Protein AF-0000000083104864 (afdb_homodimer)

Organism: NCBI:txid1720316

Structure (mmCIF, N/CA/C/O backbone):
data_AF-0000000083104864-model_v1
#
loop_
_entity.id
_entity.type
_entity.pdbx_description
1 polymer 'AEC family transporter'
#
loop_
_atom_site.group_PDB
_atom_site.id
_atom_site.type_symbol
_atom_site.label_atom_id
_atom_site.label_alt_id
_atom_site.label_comp_id
_atom_site.label_asym_id
_atom_site.label_entity_id
_atom_site.label_seq_id
_atom_site.pdbx_PDB_ins_code
_atom_site.Cartn_x
_atom_site.Cartn_y
_atom_site.Cartn_z
_atom_site.occupancy
_atom_site.B_iso_or_equiv
_atom_site.auth_seq_id
_atom_site.auth_comp_id
_atom_site.auth_asym_id
_atom_site.auth_atom_id
_atom_site.pdbx_PDB_model_num
ATOM 1 N N . MET A 1 1 ? 13.961 29.875 -8.461 1 62.28 1 MET A N 1
ATOM 2 C CA . MET A 1 1 ? 12.945 29.359 -9.383 1 62.28 1 MET A CA 1
ATOM 3 C C . MET A 1 1 ? 13.172 27.875 -9.68 1 62.28 1 MET A C 1
ATOM 5 O O . MET A 1 1 ? 12.227 27.078 -9.672 1 62.28 1 MET A O 1
ATOM 9 N N . ASP A 1 2 ? 14.445 27.5 -9.539 1 82.19 2 ASP A N 1
ATOM 10 C CA . ASP A 1 2 ? 14.812 26.125 -9.898 1 82.19 2 ASP A CA 1
ATOM 11 C C . ASP A 1 2 ? 14.422 25.141 -8.797 1 82.19 2 ASP A C 1
ATOM 13 O O . ASP A 1 2 ? 13.875 24.078 -9.07 1 82.19 2 ASP A O 1
ATOM 17 N N . ILE A 1 3 ? 14.469 25.781 -7.57 1 84.19 3 ILE A N 1
ATOM 18 C CA . ILE A 1 3 ? 14.172 24.891 -6.449 1 84.19 3 ILE A CA 1
ATOM 19 C C . ILE A 1 3 ? 12.664 24.672 -6.352 1 84.19 3 ILE A C 1
ATOM 21 O O . ILE A 1 3 ? 12.203 23.562 -6.117 1 84.19 3 ILE A O 1
ATOM 25 N N . PHE A 1 4 ? 11.969 25.734 -6.641 1 89.69 4 PHE A N 1
ATOM 26 C CA . PHE A 1 4 ? 10.516 25.688 -6.59 1 89.69 4 PHE A CA 1
ATOM 27 C C . PHE A 1 4 ? 9.961 24.672 -7.582 1 89.69 4 PHE A C 1
ATOM 29 O O . PHE A 1 4 ? 9.18 23.797 -7.219 1 89.69 4 PHE A O 1
ATOM 36 N N . PHE A 1 5 ? 10.391 24.75 -8.773 1 90.19 5 PHE A N 1
ATOM 37 C CA . PHE A 1 5 ? 9.883 23.875 -9.82 1 90.19 5 PHE A CA 1
ATOM 38 C C . PHE A 1 5 ? 10.328 22.438 -9.578 1 90.19 5 PHE A C 1
ATOM 40 O O . PHE A 1 5 ? 9.594 21.5 -9.883 1 90.19 5 PHE A O 1
ATOM 47 N N . HIS A 1 6 ? 11.492 22.359 -9.055 1 88.5 6 HIS A N 1
ATOM 48 C CA . HIS A 1 6 ? 11.977 21.031 -8.711 1 88.5 6 HIS A CA 1
ATOM 49 C C . HIS A 1 6 ? 11.086 20.359 -7.672 1 88.5 6 HIS A C 1
ATOM 51 O O . HIS A 1 6 ? 10.711 19.188 -7.816 1 88.5 6 HIS A O 1
ATOM 57 N N . ILE A 1 7 ? 10.656 21.141 -6.723 1 89.62 7 ILE A N 1
ATOM 58 C CA . ILE A 1 7 ? 9.812 20.609 -5.652 1 89.62 7 ILE A CA 1
ATOM 59 C C . ILE A 1 7 ? 8.414 20.312 -6.195 1 89.62 7 ILE A C 1
ATOM 61 O O . ILE A 1 7 ? 7.844 19.266 -5.918 1 89.62 7 ILE A O 1
ATOM 65 N N . LEU A 1 8 ? 7.961 21.234 -6.934 1 91.44 8 LEU A N 1
ATOM 66 C CA . LEU A 1 8 ? 6.633 21.062 -7.512 1 91.44 8 LEU A CA 1
ATOM 67 C C . LEU A 1 8 ? 6.562 19.797 -8.352 1 91.44 8 LEU A C 1
ATOM 69 O O . LEU A 1 8 ? 5.656 18.984 -8.18 1 91.44 8 LEU A O 1
ATOM 73 N N . ILE A 1 9 ? 7.551 19.562 -9.156 1 90 9 ILE A N 1
ATOM 74 C CA . ILE A 1 9 ? 7.539 18.5 -10.164 1 90 9 ILE A CA 1
ATOM 75 C C . ILE A 1 9 ? 7.887 17.172 -9.508 1 90 9 ILE A C 1
ATOM 77 O O . ILE A 1 9 ? 7.262 16.141 -9.797 1 90 9 ILE A O 1
ATOM 81 N N . ASN A 1 10 ? 8.75 17.172 -8.547 1 88.31 10 ASN A N 1
ATOM 82 C CA . ASN A 1 10 ? 9.289 15.906 -8.055 1 88.31 10 ASN A CA 1
ATOM 83 C C . ASN A 1 10 ? 8.648 15.5 -6.727 1 88.31 10 ASN A C 1
ATOM 85 O O . ASN A 1 10 ? 8.781 14.352 -6.289 1 88.31 10 ASN A O 1
ATOM 89 N N . ASN A 1 11 ? 7.953 16.453 -6.121 1 90.38 11 ASN A N 1
ATOM 90 C CA . ASN A 1 11 ? 7.383 16.141 -4.816 1 90.38 11 ASN A CA 1
ATOM 91 C C . ASN A 1 11 ? 5.867 16.312 -4.805 1 90.38 11 ASN A C 1
ATOM 93 O O . ASN A 1 11 ? 5.129 15.391 -4.477 1 90.38 11 ASN A O 1
ATOM 97 N N . ILE A 1 12 ? 5.465 17.391 -5.301 1 93.69 12 ILE A N 1
ATOM 98 C CA . ILE A 1 12 ? 4.062 17.75 -5.141 1 93.69 12 ILE A CA 1
ATOM 99 C C . ILE A 1 12 ? 3.223 17.031 -6.203 1 93.69 12 ILE A C 1
ATOM 101 O O . ILE A 1 12 ? 2.209 16.406 -5.887 1 93.69 12 ILE A O 1
ATOM 105 N N . ILE A 1 13 ? 3.617 17.031 -7.402 1 94.12 13 ILE A N 1
ATOM 106 C CA . ILE A 1 13 ? 2.85 16.469 -8.5 1 94.12 13 ILE A CA 1
ATOM 107 C C . ILE A 1 13 ? 2.643 14.969 -8.266 1 94.12 13 ILE A C 1
ATOM 109 O O . ILE A 1 13 ? 1.532 14.453 -8.422 1 94.12 13 ILE A O 1
ATOM 113 N N . PRO A 1 14 ? 3.65 14.25 -7.832 1 93.75 14 PRO A N 1
ATOM 114 C CA . PRO A 1 14 ? 3.439 12.828 -7.551 1 93.75 14 PRO A CA 1
ATOM 115 C C . PRO A 1 14 ? 2.348 12.594 -6.512 1 93.75 14 PRO A C 1
ATOM 117 O O . PRO A 1 14 ? 1.553 11.656 -6.648 1 93.75 14 PRO A O 1
ATOM 120 N N . ILE A 1 15 ? 2.336 13.375 -5.523 1 94.5 15 ILE A N 1
ATOM 121 C CA . ILE A 1 15 ? 1.344 13.266 -4.461 1 94.5 15 ILE A CA 1
ATOM 122 C C . ILE A 1 15 ? -0.055 13.484 -5.035 1 94.5 15 ILE A C 1
ATOM 124 O O . ILE A 1 15 ? -0.948 12.656 -4.84 1 94.5 15 ILE A O 1
ATOM 128 N N . PHE A 1 16 ? -0.156 14.492 -5.781 1 96.25 16 PHE A N 1
ATOM 129 C CA . PHE A 1 16 ? -1.477 14.859 -6.277 1 96.25 16 PHE A CA 1
ATOM 130 C C . PHE A 1 16 ? -1.902 13.945 -7.418 1 96.25 16 PHE A C 1
ATOM 132 O O . PHE A 1 16 ? -3.092 13.82 -7.715 1 96.25 16 PHE A O 1
ATOM 139 N N . PHE A 1 17 ? -0.932 13.305 -8.055 1 96.88 17 PHE A N 1
ATOM 140 C CA . PHE A 1 17 ? -1.247 12.281 -9.047 1 96.88 17 PHE A CA 1
ATOM 141 C C . PHE A 1 17 ? -2.033 11.141 -8.406 1 96.88 17 PHE A C 1
ATOM 143 O O . PHE A 1 17 ? -3.096 10.758 -8.906 1 96.88 17 PHE A O 1
ATOM 150 N N . LEU A 1 18 ? -1.577 10.672 -7.273 1 97.25 18 LEU A N 1
ATOM 151 C CA . LEU A 1 18 ? -2.242 9.562 -6.598 1 97.25 18 LEU A CA 1
ATOM 152 C C . LEU A 1 18 ? -3.57 10.008 -5.996 1 97.25 18 LEU A C 1
ATOM 154 O O . LEU A 1 18 ? -4.551 9.258 -6.016 1 97.25 18 LEU A O 1
ATOM 158 N N . ILE A 1 19 ? -3.594 11.234 -5.449 1 97 19 ILE A N 1
ATOM 159 C CA . ILE A 1 19 ? -4.84 11.773 -4.914 1 97 19 ILE A CA 1
ATOM 160 C C . ILE A 1 19 ? -5.891 11.836 -6.02 1 97 19 ILE A C 1
ATOM 162 O O . ILE A 1 19 ? -7.039 11.438 -5.816 1 97 19 ILE A O 1
ATOM 166 N N . THR A 1 20 ? -5.469 12.297 -7.191 1 97.44 20 THR A N 1
ATOM 167 C CA . THR A 1 20 ? -6.383 12.43 -8.32 1 97.44 20 THR A CA 1
ATOM 168 C C . THR A 1 20 ? -6.895 11.062 -8.766 1 97.44 20 THR A C 1
ATOM 170 O O . THR A 1 20 ? -8.07 10.906 -9.094 1 97.44 20 THR A O 1
ATOM 173 N N . ILE A 1 21 ? -6.047 10.062 -8.766 1 97.94 21 ILE A N 1
ATOM 174 C CA . ILE A 1 21 ? -6.457 8.711 -9.125 1 97.94 21 ILE A CA 1
ATOM 175 C C . ILE A 1 21 ? -7.527 8.219 -8.148 1 97.94 21 ILE A C 1
ATOM 177 O O . ILE A 1 21 ? -8.547 7.672 -8.562 1 97.94 21 ILE A O 1
ATOM 181 N N . GLY A 1 22 ? -7.25 8.391 -6.84 1 97.81 22 GLY A N 1
ATOM 182 C CA . GLY A 1 22 ? -8.258 8.031 -5.859 1 97.81 22 GLY A CA 1
ATOM 183 C C . GLY A 1 22 ? -9.578 8.75 -6.07 1 97.81 22 GLY A C 1
ATOM 184 O O . GLY A 1 22 ? -10.648 8.141 -5.984 1 97.81 22 GLY A O 1
ATOM 185 N N . TYR A 1 23 ? -9.461 10.031 -6.379 1 96.56 23 TYR A N 1
ATOM 186 C CA . TYR A 1 23 ? -10.633 10.867 -6.625 1 96.56 23 TYR A CA 1
ATOM 187 C C . TYR A 1 23 ? -11.453 10.32 -7.789 1 96.56 23 TYR A C 1
ATOM 189 O O . TYR A 1 23 ? -12.664 10.133 -7.672 1 96.56 23 TYR A O 1
ATOM 197 N N . ILE A 1 24 ? -10.812 10.016 -8.883 1 97.62 24 ILE A N 1
ATOM 198 C CA . ILE A 1 24 ? -11.461 9.539 -10.102 1 97.62 24 ILE A CA 1
ATOM 199 C C . ILE A 1 24 ? -12.07 8.156 -9.859 1 97.62 24 ILE A C 1
ATOM 201 O O . ILE A 1 24 ? -13.195 7.883 -10.266 1 97.62 24 ILE A O 1
ATOM 205 N N . LEU A 1 25 ? -11.391 7.32 -9.18 1 97.56 25 LEU A N 1
ATOM 206 C CA . LEU A 1 25 ? -11.859 5.961 -8.922 1 97.56 25 LEU A CA 1
ATOM 207 C C . LEU A 1 25 ? -13.164 5.98 -8.125 1 97.56 25 LEU A C 1
ATOM 209 O O . LEU A 1 25 ? -14.07 5.195 -8.398 1 97.56 25 LEU A O 1
ATOM 213 N N . ASN A 1 26 ? -13.156 6.84 -7.176 1 97.31 26 ASN A N 1
ATOM 214 C CA . ASN A 1 26 ? -14.383 6.879 -6.383 1 97.31 26 ASN A CA 1
ATOM 215 C C . ASN A 1 26 ? -15.555 7.426 -7.188 1 97.31 26 ASN A C 1
ATOM 217 O O . ASN A 1 26 ? -16.703 7.027 -6.977 1 97.31 26 ASN A O 1
ATOM 221 N N . LYS A 1 27 ? -15.273 8.391 -8.031 1 96.31 27 LYS A N 1
ATOM 222 C CA . LYS A 1 27 ? -16.328 8.922 -8.891 1 96.31 27 LYS A CA 1
ATOM 223 C C . LYS A 1 27 ? -16.906 7.832 -9.797 1 96.31 27 LYS A C 1
ATOM 225 O O . LYS A 1 27 ? -18.094 7.867 -10.141 1 96.31 27 LYS A O 1
ATOM 230 N N . ILE A 1 28 ? -16.141 6.832 -10.094 1 96.31 28 ILE A N 1
ATOM 231 C CA . ILE A 1 28 ? -16.547 5.766 -11 1 96.31 28 ILE A CA 1
ATOM 232 C C . ILE A 1 28 ? -17.188 4.629 -10.203 1 96.31 28 ILE A C 1
ATOM 234 O O . ILE A 1 28 ? -18.219 4.086 -10.602 1 96.31 28 ILE A O 1
ATOM 238 N N . PHE A 1 29 ? -16.672 4.203 -9.008 1 96.19 29 PHE A N 1
ATOM 239 C CA . PHE A 1 29 ? -17.062 2.947 -8.383 1 96.19 29 PHE A CA 1
ATOM 240 C C . PHE A 1 29 ? -17.703 3.203 -7.02 1 96.19 29 PHE A C 1
ATOM 242 O O . PHE A 1 29 ? -18.266 2.291 -6.41 1 96.19 29 PHE A O 1
ATOM 249 N N . ASP A 1 30 ? -17.812 4.297 -6.484 1 96.5 30 ASP A N 1
ATOM 250 C CA . ASP A 1 30 ? -18.297 4.629 -5.148 1 96.5 30 ASP A CA 1
ATOM 251 C C . ASP A 1 30 ? -17.703 3.699 -4.098 1 96.5 30 ASP A C 1
ATOM 253 O O . ASP A 1 30 ? -18.391 2.852 -3.541 1 96.5 30 ASP A O 1
ATOM 257 N N . LEU A 1 31 ? -16.594 3.863 -3.625 1 97.44 31 LEU A N 1
ATOM 258 C CA . LEU A 1 31 ? -15.797 2.982 -2.779 1 97.44 31 LEU A CA 1
ATOM 259 C C . LEU A 1 31 ? -16.156 3.168 -1.31 1 97.44 31 LEU A C 1
ATOM 261 O O . LEU A 1 31 ? -16.625 4.238 -0.908 1 97.44 31 LEU A O 1
ATOM 265 N N . ASP A 1 32 ? -15.922 2.135 -0.518 1 97.25 32 ASP A N 1
ATOM 266 C CA . ASP A 1 32 ? -16.359 2.084 0.875 1 97.25 32 ASP A CA 1
ATOM 267 C C . ASP A 1 32 ? -15.297 2.684 1.803 1 97.25 32 ASP A C 1
ATOM 269 O O . ASP A 1 32 ? -14.289 2.047 2.094 1 97.25 32 ASP A O 1
ATOM 273 N N . MET A 1 33 ? -15.664 3.812 2.375 1 93.62 33 MET A N 1
ATOM 274 C CA . MET A 1 33 ? -14.734 4.543 3.23 1 93.62 33 MET A CA 1
ATOM 275 C C . MET A 1 33 ? -14.477 3.787 4.531 1 93.62 33 MET A C 1
ATOM 277 O O . MET A 1 33 ? -13.391 3.859 5.094 1 93.62 33 MET A O 1
ATOM 281 N N . TYR A 1 34 ? -15.445 3.115 5.004 1 94.81 34 TYR A N 1
ATOM 282 C CA . TYR A 1 34 ? -15.297 2.344 6.234 1 94.81 34 TYR A CA 1
ATOM 283 C C . TYR A 1 34 ? -14.164 1.332 6.105 1 94.81 34 TYR A C 1
ATOM 285 O O . TYR A 1 34 ? -13.273 1.271 6.961 1 94.81 34 TYR A O 1
ATOM 293 N N . THR A 1 35 ? -14.141 0.649 5.039 1 97.62 35 THR A N 1
ATOM 294 C CA . THR A 1 35 ? -13.125 -0.355 4.754 1 97.62 35 THR A CA 1
ATOM 2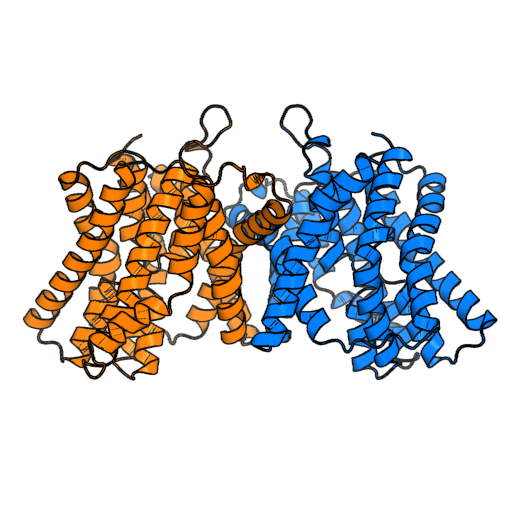95 C C . THR A 1 35 ? -11.742 0.284 4.668 1 97.62 35 THR A C 1
ATOM 297 O O . THR A 1 35 ? -10.789 -0.193 5.293 1 97.62 35 THR A O 1
ATOM 300 N N . LEU A 1 36 ? -11.688 1.33 3.977 1 97.25 36 LEU A N 1
ATOM 301 C CA . LEU A 1 36 ? -10.414 2.004 3.746 1 97.25 36 LEU A CA 1
ATOM 302 C C . LEU A 1 36 ? -9.883 2.621 5.035 1 97.25 36 LEU A C 1
ATOM 304 O O . LEU A 1 36 ? -8.68 2.555 5.312 1 97.25 36 LEU A O 1
ATOM 308 N N . SER A 1 37 ? -10.727 3.154 5.836 1 92.44 37 SER A N 1
ATOM 309 C CA . SER A 1 37 ? -10.336 3.758 7.105 1 92.44 37 SER A CA 1
ATOM 310 C C . SER A 1 37 ? -9.82 2.705 8.078 1 92.44 37 SER A C 1
ATOM 312 O O . SER A 1 37 ? -8.828 2.934 8.781 1 92.44 37 SER A O 1
ATOM 314 N N . LYS A 1 38 ? -10.461 1.56 8.094 1 94.5 38 LYS A N 1
ATOM 315 C CA . LYS A 1 38 ? -10.047 0.498 9.008 1 94.5 38 LYS A CA 1
ATOM 316 C C . LYS A 1 38 ? -8.664 -0.029 8.641 1 94.5 38 LYS A C 1
ATOM 318 O O . LYS A 1 38 ? -7.824 -0.256 9.516 1 94.5 38 LYS A O 1
ATOM 323 N N . LEU A 1 39 ? -8.43 -0.189 7.379 1 96.94 39 LEU A N 1
ATOM 324 C CA . LEU A 1 39 ? -7.105 -0.632 6.953 1 96.94 39 LEU A CA 1
ATOM 325 C C . LEU A 1 39 ? -6.043 0.395 7.324 1 96.94 39 LEU A C 1
ATOM 327 O O . LEU A 1 39 ? -4.965 0.032 7.801 1 96.94 39 LEU A O 1
ATOM 331 N N . ASN A 1 40 ? -6.359 1.617 7.098 1 94.31 40 ASN A N 1
ATOM 332 C CA . ASN A 1 40 ? -5.418 2.689 7.41 1 94.31 40 ASN A CA 1
ATOM 333 C C . ASN A 1 40 ? -5.125 2.762 8.906 1 94.31 40 ASN A C 1
ATOM 335 O O . ASN A 1 40 ? -3.965 2.816 9.312 1 94.31 40 ASN A O 1
ATOM 339 N N . PHE A 1 41 ? -6.148 2.668 9.695 1 90.75 41 PHE A N 1
ATOM 340 C CA . PHE A 1 41 ? -6.062 2.912 11.133 1 90.75 41 PHE A CA 1
ATOM 341 C C . PHE A 1 41 ? -5.43 1.723 11.844 1 90.75 41 PHE A C 1
ATOM 343 O O . PHE A 1 41 ? -4.738 1.893 12.852 1 90.75 41 PHE A O 1
ATOM 350 N N . TYR A 1 42 ? -5.609 0.564 11.258 1 93.69 42 TYR A N 1
ATOM 351 C CA . TYR A 1 42 ? -5.215 -0.605 12.031 1 93.69 42 TYR A CA 1
ATOM 352 C C . TYR A 1 42 ? -3.988 -1.275 11.43 1 93.69 42 TYR A C 1
ATOM 354 O O . TYR A 1 42 ? -3.357 -2.123 12.062 1 93.69 42 TYR A O 1
ATOM 362 N N . VAL A 1 43 ? -3.65 -0.863 10.25 1 96.44 43 VAL A N 1
ATOM 363 C CA . VAL A 1 43 ? -2.518 -1.559 9.641 1 96.44 43 VAL A CA 1
ATOM 364 C C . VAL A 1 43 ? -1.46 -0.546 9.211 1 96.44 43 VAL A C 1
ATOM 366 O O . VAL A 1 43 ? -0.38 -0.475 9.805 1 96.44 43 VAL A O 1
ATOM 369 N N . PHE A 1 44 ? -1.803 0.325 8.289 1 96.69 44 PHE A N 1
ATOM 370 C CA . PHE A 1 44 ? -0.798 1.133 7.605 1 96.69 44 PHE A CA 1
ATOM 371 C C . PHE A 1 44 ? -0.215 2.18 8.547 1 96.69 44 PHE A C 1
ATOM 373 O O . PHE A 1 44 ? 1.005 2.305 8.664 1 96.69 44 PHE A O 1
ATOM 380 N N . VAL A 1 45 ? -1.053 2.859 9.305 1 94 45 VAL A N 1
ATOM 381 C CA . VAL A 1 45 ? -0.582 3.904 10.211 1 94 45 VAL A CA 1
ATOM 382 C C . VAL A 1 45 ? 0.227 3.279 11.344 1 94 45 VAL A C 1
ATOM 384 O O . VAL A 1 45 ? 1.365 3.68 11.602 1 94 45 VAL A O 1
ATOM 387 N N . PRO A 1 46 ? -0.309 2.232 11.945 1 94.69 46 PRO A N 1
ATOM 388 C CA . PRO A 1 46 ? 0.455 1.607 13.031 1 94.69 46 PRO A CA 1
ATOM 389 C C . PRO A 1 46 ? 1.812 1.084 12.562 1 94.69 46 PRO A C 1
ATOM 391 O O . PRO A 1 46 ? 2.818 1.271 13.258 1 94.69 46 PRO A O 1
ATOM 394 N N . ALA A 1 47 ? 1.831 0.438 11.43 1 96.69 47 ALA A N 1
ATOM 395 C CA . ALA A 1 47 ? 3.094 -0.085 10.914 1 96.69 47 ALA A CA 1
ATOM 396 C C . ALA A 1 47 ? 4.078 1.046 10.625 1 96.69 47 ALA A C 1
ATOM 398 O O . ALA A 1 47 ? 5.262 0.949 10.961 1 96.69 47 ALA A O 1
ATOM 399 N N . PHE A 1 48 ? 3.6 2.084 10.055 1 96.12 48 PHE A N 1
ATOM 400 C CA . PHE A 1 48 ? 4.434 3.23 9.719 1 96.12 48 PHE A CA 1
ATOM 401 C C . PHE A 1 48 ? 5.039 3.85 10.969 1 96.12 48 PHE A C 1
ATOM 403 O O . PHE A 1 48 ? 6.242 4.121 11.016 1 96.12 48 PHE A O 1
ATOM 410 N N . LEU A 1 49 ? 4.215 4.055 11.945 1 95.69 49 LEU A N 1
ATOM 411 C CA . LEU A 1 49 ? 4.652 4.676 13.188 1 95.69 49 LEU A CA 1
ATOM 412 C C . LEU A 1 49 ? 5.645 3.781 13.922 1 95.69 49 LEU A C 1
ATOM 414 O O . LEU A 1 49 ? 6.699 4.246 14.367 1 95.69 49 LEU A O 1
ATOM 418 N N . LEU A 1 50 ? 5.312 2.506 14.016 1 96.38 50 LEU A N 1
ATOM 419 C CA . LEU A 1 50 ? 6.137 1.562 14.766 1 96.38 50 LEU A CA 1
ATOM 420 C C . LEU A 1 50 ? 7.527 1.446 14.148 1 96.38 50 LEU A C 1
ATOM 422 O O . LEU A 1 50 ? 8.531 1.589 14.852 1 96.38 50 LEU A O 1
ATOM 426 N N . VAL A 1 51 ? 7.586 1.247 12.875 1 96.12 51 VAL A N 1
ATOM 427 C CA . VAL A 1 51 ? 8.859 1.021 12.203 1 96.12 51 VAL A CA 1
ATOM 428 C C . VAL A 1 51 ? 9.711 2.287 12.266 1 96.12 51 VAL A C 1
ATOM 430 O O . VAL A 1 51 ? 10.906 2.225 12.562 1 96.12 51 VAL A O 1
ATOM 433 N N . ASN A 1 52 ? 9.133 3.438 12.039 1 94.44 52 ASN A N 1
ATOM 434 C CA . ASN A 1 52 ? 9.906 4.676 11.992 1 94.44 52 ASN A CA 1
ATOM 435 C C . ASN A 1 52 ? 10.406 5.074 13.375 1 94.44 52 ASN A C 1
ATOM 437 O O . ASN A 1 52 ? 11.57 5.461 13.531 1 94.44 52 ASN A O 1
ATOM 441 N N . ILE A 1 53 ? 9.562 4.977 14.352 1 93.88 53 ILE A N 1
ATOM 442 C CA . ILE A 1 53 ? 9.977 5.352 15.703 1 93.88 53 ILE A CA 1
ATOM 443 C C . ILE A 1 53 ? 11.047 4.387 16.203 1 93.88 53 ILE A C 1
ATOM 445 O O . ILE A 1 53 ? 12.047 4.812 16.781 1 93.88 53 ILE A O 1
ATOM 449 N N . TYR A 1 54 ? 10.836 3.145 15.93 1 94.94 54 TYR A N 1
ATOM 450 C CA . TYR A 1 54 ? 11.781 2.143 16.406 1 94.94 54 TYR A CA 1
ATOM 451 C C . TYR A 1 54 ? 13.156 2.352 15.789 1 94.94 54 TYR A C 1
ATOM 453 O O . TYR A 1 54 ? 14.18 2.15 16.453 1 94.94 54 TYR A O 1
ATOM 461 N N . THR A 1 55 ? 13.195 2.766 14.57 1 93.25 55 THR A N 1
ATOM 462 C CA . THR A 1 55 ? 14.469 2.807 13.852 1 93.25 55 THR A CA 1
ATOM 463 C C . THR A 1 55 ? 15.141 4.168 14.023 1 93.25 55 THR A C 1
ATOM 465 O O . THR A 1 55 ? 16.266 4.367 13.562 1 93.25 55 THR A O 1
ATOM 468 N N . THR A 1 56 ? 14.492 5.102 14.617 1 92.44 56 THR A N 1
ATOM 469 C CA . THR A 1 56 ? 15.062 6.426 14.836 1 92.44 56 THR A CA 1
ATOM 470 C C . THR A 1 56 ? 15.75 6.508 16.203 1 92.44 56 THR A C 1
ATOM 472 O O . THR A 1 56 ? 15.219 6.004 17.188 1 92.44 56 THR A O 1
ATOM 47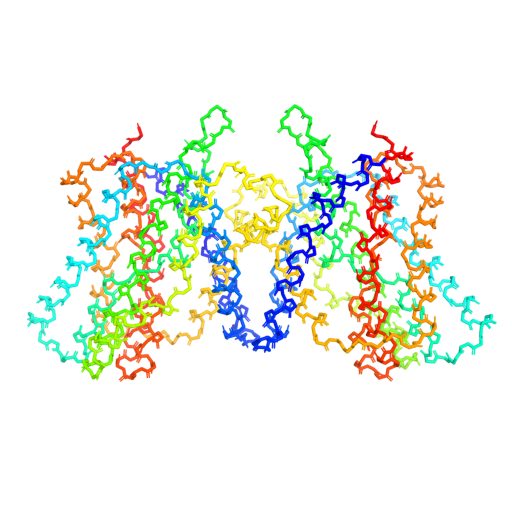5 N N . ASP A 1 57 ? 16.969 7.09 16.172 1 91.56 57 ASP A N 1
ATOM 476 C CA . ASP A 1 57 ? 17.641 7.367 17.438 1 91.56 57 ASP A CA 1
ATOM 477 C C . ASP A 1 57 ? 17.031 8.594 18.125 1 91.56 57 ASP A C 1
ATOM 479 O O . ASP A 1 57 ? 17.312 9.727 17.75 1 91.56 57 ASP A O 1
ATOM 483 N N . LEU A 1 58 ? 16.266 8.32 19.172 1 91.19 58 LEU A N 1
ATOM 484 C CA . LEU A 1 58 ? 15.555 9.391 19.875 1 91.19 58 LEU A CA 1
ATOM 485 C C . LEU A 1 58 ? 16.469 10.086 20.875 1 91.19 58 LEU A C 1
ATOM 487 O O . LEU A 1 58 ? 17.188 9.43 21.625 1 91.19 58 LEU A O 1
ATOM 491 N N . ASP A 1 59 ? 16.562 11.414 20.688 1 92.38 59 ASP A N 1
ATOM 492 C CA . ASP A 1 59 ? 17.328 12.219 21.641 1 92.38 59 ASP A CA 1
ATOM 493 C C . ASP A 1 59 ? 16.516 13.398 22.141 1 92.38 59 ASP A C 1
ATOM 495 O O . ASP A 1 59 ? 15.305 13.469 21.906 1 92.38 59 ASP A O 1
ATOM 499 N N . SER A 1 60 ? 17.125 14.258 22.922 1 92.5 60 SER A N 1
ATOM 500 C CA . SER A 1 60 ? 16.422 15.328 23.625 1 92.5 60 SER A CA 1
ATOM 501 C C . SER A 1 60 ? 15.875 16.359 22.641 1 92.5 60 SER A C 1
ATOM 503 O O . SER A 1 60 ? 14.992 17.141 22.969 1 92.5 60 SER A O 1
ATOM 505 N N . ARG A 1 61 ? 16.453 16.391 21.578 1 92.62 61 ARG A N 1
ATOM 506 C CA . ARG A 1 61 ? 16 17.344 20.578 1 92.62 61 ARG A CA 1
ATOM 507 C C . ARG A 1 61 ? 14.539 17.109 20.203 1 92.62 61 ARG A C 1
ATOM 509 O O . ARG A 1 61 ? 13.836 18.047 19.828 1 92.62 61 ARG A O 1
ATOM 516 N N . PHE A 1 62 ? 14.031 15.883 20.359 1 94.88 62 PHE A N 1
ATOM 517 C CA . PHE A 1 62 ? 12.656 15.539 20 1 94.88 62 PHE A CA 1
ATOM 518 C C . PHE A 1 62 ? 11.68 16.094 21.016 1 94.88 62 PHE A C 1
ATOM 520 O O . PHE A 1 62 ? 10.492 16.25 20.719 1 94.88 62 PHE A O 1
ATOM 527 N N . LEU A 1 63 ? 12.156 16.453 22.156 1 95.25 63 LEU A N 1
ATOM 528 C CA . LEU A 1 63 ? 11.312 17.125 23.125 1 95.25 63 LEU A CA 1
ATOM 529 C C . LEU A 1 63 ? 10.945 18.531 22.656 1 95.25 63 LEU A C 1
ATOM 531 O O . LEU A 1 63 ? 9.836 19.016 22.922 1 95.25 63 LEU A O 1
ATOM 535 N N . LYS A 1 64 ? 11.867 19.141 22.031 1 96.88 64 LYS A N 1
ATOM 536 C CA . LYS A 1 64 ? 11.594 20.453 21.453 1 96.88 64 LYS A CA 1
ATOM 537 C C . LYS A 1 64 ? 10.547 20.359 20.344 1 96.88 64 LYS A C 1
ATOM 539 O O . LYS A 1 64 ? 9.711 21.25 20.188 1 96.88 64 LYS A O 1
ATOM 544 N N . VAL A 1 65 ? 10.648 19.297 19.609 1 97.62 65 VAL A N 1
ATOM 545 C CA . VAL A 1 65 ? 9.68 19.078 18.547 1 97.62 65 VAL A CA 1
ATOM 546 C C . VAL A 1 65 ? 8.281 18.906 19.141 1 97.62 65 VAL A C 1
ATOM 548 O O . VAL A 1 65 ? 7.309 19.438 18.609 1 97.62 65 VAL A O 1
ATOM 551 N N . PHE A 1 66 ? 8.258 18.188 20.203 1 96.81 66 PHE A N 1
ATOM 552 C CA . PHE A 1 66 ? 6.988 17.984 20.875 1 96.81 66 PHE A CA 1
ATOM 553 C C . PHE A 1 66 ? 6.43 19.297 21.406 1 96.81 66 PHE A C 1
ATOM 555 O O . PHE A 1 66 ? 5.246 19.578 21.234 1 96.81 66 PHE A O 1
ATOM 562 N N . LEU A 1 67 ? 7.246 20.047 22.031 1 97.81 67 LEU A N 1
ATOM 563 C CA . LEU A 1 67 ? 6.848 21.359 22.547 1 97.81 67 LEU A CA 1
ATOM 564 C C . LEU A 1 67 ? 6.387 22.25 21.406 1 97.81 67 LEU A C 1
ATOM 566 O O . LEU A 1 67 ? 5.395 22.969 21.531 1 97.81 67 LEU A O 1
ATOM 570 N N . PHE A 1 68 ? 7.105 22.234 20.344 1 98.5 68 PHE A N 1
ATOM 571 C CA . PHE A 1 68 ? 6.723 22.969 19.141 1 98.5 68 PHE A CA 1
ATOM 572 C C . PHE A 1 68 ? 5.309 22.609 18.719 1 98.5 68 PHE A C 1
ATOM 574 O O . PHE A 1 68 ? 4.5 23.484 18.406 1 98.5 68 PHE A O 1
ATOM 581 N N . GLY A 1 69 ? 5.035 21.312 18.672 1 98.38 69 GLY A N 1
ATOM 582 C CA . GLY A 1 69 ? 3.713 20.859 18.266 1 98.38 69 GLY A CA 1
ATOM 583 C C . GLY A 1 69 ? 2.604 21.406 19.141 1 98.38 69 GLY A C 1
ATOM 584 O O . GLY A 1 69 ? 1.574 21.859 18.641 1 98.38 69 GLY A O 1
ATOM 585 N N . ILE A 1 70 ? 2.824 21.406 20.406 1 98 70 ILE A N 1
ATOM 586 C CA . ILE A 1 70 ? 1.848 21.891 21.375 1 98 70 ILE A CA 1
ATOM 587 C C . ILE A 1 70 ? 1.646 23.391 21.188 1 98 70 ILE A C 1
ATOM 589 O O . ILE A 1 70 ? 0.51 23.875 21.156 1 98 70 ILE A O 1
ATOM 593 N N . LEU A 1 71 ? 2.711 24.062 21.047 1 98.62 71 LEU A N 1
ATOM 594 C CA . LEU A 1 71 ? 2.652 25.516 20.922 1 98.62 71 LEU A CA 1
ATOM 595 C C . LEU A 1 71 ? 1.991 25.906 19.594 1 98.62 71 LEU A C 1
ATOM 597 O O . LEU A 1 71 ? 1.271 26.906 19.547 1 98.62 71 LEU A O 1
ATOM 601 N N . LEU A 1 72 ? 2.275 25.172 18.562 1 98.5 72 LEU A N 1
ATOM 602 C CA . LEU A 1 72 ? 1.659 25.453 17.266 1 98.5 72 LEU A CA 1
ATOM 603 C C . LEU A 1 72 ? 0.142 25.328 17.344 1 98.5 72 LEU A C 1
ATOM 605 O O . LEU A 1 72 ? -0.584 26.188 16.828 1 98.5 72 LEU A O 1
ATOM 609 N N . VAL A 1 73 ? -0.346 24.266 17.984 1 98.25 73 VAL A N 1
ATOM 610 C CA . VAL A 1 73 ? -1.78 24.062 18.156 1 98.25 73 VAL A CA 1
ATOM 611 C C . VAL A 1 73 ? -2.363 25.203 19 1 98.25 73 VAL A C 1
ATOM 613 O O . VAL A 1 73 ? -3.389 25.781 18.641 1 98.25 73 VAL A O 1
ATOM 616 N N . ALA A 1 74 ? -1.683 25.516 20.047 1 98.19 74 ALA A N 1
ATOM 617 C CA . ALA A 1 74 ? -2.16 26.547 20.969 1 98.19 74 ALA A CA 1
ATOM 618 C C . ALA A 1 74 ? -2.252 27.906 20.281 1 98.19 74 ALA A C 1
ATOM 620 O O . ALA A 1 74 ? -3.26 28.609 20.391 1 98.19 74 ALA A O 1
ATOM 621 N N . LEU A 1 75 ? -1.212 28.25 19.578 1 98.5 75 LEU A N 1
ATOM 622 C CA . LEU A 1 75 ? -1.161 29.578 18.953 1 98.5 75 LEU A CA 1
ATOM 623 C C . LEU A 1 75 ? -2.184 29.688 17.828 1 98.5 75 LEU A C 1
ATOM 625 O O . LEU A 1 75 ? -2.828 30.719 17.656 1 98.5 75 LEU A O 1
ATOM 629 N N . ASN A 1 76 ? -2.354 28.672 16.984 1 98.44 76 ASN A N 1
ATOM 630 C CA . ASN A 1 76 ? -3.379 28.688 15.945 1 98.44 76 ASN A CA 1
ATOM 631 C C . ASN A 1 76 ? -4.781 28.734 16.547 1 98.44 76 ASN A C 1
ATOM 633 O O . ASN A 1 76 ? -5.676 29.375 15.992 1 98.44 76 ASN A O 1
ATOM 637 N N . TYR A 1 77 ? -4.961 27.953 17.625 1 98 77 TYR A N 1
ATOM 638 C CA . TYR A 1 77 ? -6.242 27.953 18.328 1 98 77 TYR A CA 1
ATOM 639 C C . TYR A 1 77 ? -6.59 29.359 18.828 1 98 77 TYR A C 1
ATOM 641 O O . TYR A 1 77 ? -7.707 29.844 18.625 1 98 77 TYR A O 1
ATOM 649 N N . ILE A 1 78 ? -5.648 30.016 19.484 1 98.25 78 ILE A N 1
ATOM 650 C CA . ILE A 1 78 ? -5.84 31.359 20.016 1 98.25 78 ILE A CA 1
ATOM 651 C C . ILE A 1 78 ? -6.078 32.344 18.875 1 98.25 78 ILE A C 1
ATOM 653 O O . ILE A 1 78 ? -6.957 33.219 18.969 1 98.25 78 ILE A O 1
ATOM 657 N N . LEU A 1 79 ? -5.309 32.188 17.828 1 98.31 79 LEU A N 1
ATOM 658 C CA . LEU A 1 79 ? -5.492 33.062 16.656 1 98.31 79 LEU A CA 1
ATOM 659 C C . LEU A 1 79 ? -6.898 32.906 16.094 1 98.31 79 LEU A C 1
ATOM 661 O O . LEU A 1 79 ? -7.523 33.875 15.695 1 98.31 79 LEU A O 1
ATOM 665 N N . GLY A 1 80 ? -7.379 31.688 16.016 1 98.12 80 GLY A N 1
ATOM 666 C CA . GLY A 1 80 ? -8.734 31.438 15.547 1 98.12 80 GLY A CA 1
ATOM 667 C C . GLY A 1 80 ? -9.789 32.094 16.406 1 98.12 80 GLY A C 1
ATOM 668 O O . GLY A 1 80 ? -10.75 32.688 15.883 1 98.12 80 GLY A O 1
ATOM 669 N N . ILE A 1 81 ? -9.594 32.031 17.703 1 97.75 81 ILE A N 1
ATOM 670 C CA . ILE A 1 81 ? -10.516 32.688 18.641 1 97.75 81 ILE A CA 1
ATOM 671 C C . ILE A 1 81 ? -10.516 34.188 18.391 1 97.75 81 ILE A C 1
ATOM 673 O O . ILE A 1 81 ? -11.578 34.812 18.266 1 97.75 81 ILE A O 1
ATOM 677 N N . LEU A 1 82 ? -9.359 34.75 18.297 1 98.38 82 LEU A N 1
ATOM 678 C CA . LEU A 1 82 ? -9.219 36.219 18.172 1 98.38 82 LEU A CA 1
ATOM 679 C C . LEU A 1 82 ? -9.852 36.688 16.875 1 98.38 82 LEU A C 1
ATOM 681 O O . LEU A 1 82 ? -10.594 37.688 16.875 1 98.38 82 LEU A O 1
ATOM 685 N N . ILE A 1 83 ? -9.602 36.031 15.773 1 98 83 ILE A N 1
ATOM 686 C CA . ILE A 1 83 ? -10.141 36.406 14.477 1 98 83 ILE A CA 1
ATOM 687 C C . ILE A 1 83 ? -11.656 36.281 14.484 1 98 83 ILE A C 1
ATOM 689 O O . ILE A 1 83 ? -12.375 37.125 13.977 1 98 83 ILE A O 1
ATOM 693 N N . SER A 1 84 ? -12.156 35.188 15.07 1 97.69 84 SER A N 1
ATOM 694 C CA . SER A 1 84 ? -13.602 34.938 15.117 1 97.69 84 SER A CA 1
ATOM 695 C C . SER A 1 84 ? -14.305 36 15.93 1 97.69 84 SER A C 1
ATOM 697 O O . SER A 1 84 ? -15.406 36.438 15.586 1 97.69 84 SER A O 1
ATOM 699 N N . LEU A 1 85 ? -13.672 36.406 17.016 1 97.31 85 LEU A N 1
ATOM 700 C CA . LEU A 1 85 ? -14.234 37.469 17.859 1 97.31 85 LEU A CA 1
ATOM 701 C C . LEU A 1 85 ? -14.234 38.781 17.125 1 97.31 85 LEU A C 1
ATOM 703 O O . LEU A 1 85 ? -15.219 39.531 17.172 1 97.31 85 LEU A O 1
ATOM 707 N N . LEU A 1 86 ? -13.188 39.094 16.484 1 97.75 86 LEU A N 1
ATOM 708 C CA . LEU A 1 86 ? -13.039 40.344 15.758 1 97.75 86 LEU A CA 1
ATOM 709 C C . LEU A 1 86 ? -14.047 40.438 14.609 1 97.75 86 LEU A C 1
ATOM 711 O O . LEU A 1 86 ? -14.555 41.531 14.305 1 97.75 86 LEU A O 1
ATOM 715 N N . LEU A 1 87 ? -14.312 39.312 13.953 1 97.19 87 LEU A N 1
ATOM 716 C CA . LEU A 1 87 ? -15.164 39.312 12.766 1 97.19 87 LEU A CA 1
ATOM 717 C C . LEU A 1 87 ? -16.609 38.969 13.133 1 97.19 87 LEU A C 1
ATOM 719 O O . LEU A 1 87 ? -17.484 39 12.273 1 97.19 87 LEU A O 1
ATOM 723 N N . GLY A 1 88 ? -16.875 38.625 14.359 1 97.38 88 GLY A N 1
ATOM 724 C CA . GLY A 1 88 ? -18.219 38.438 14.867 1 97.38 88 GLY A CA 1
ATOM 725 C C . GLY A 1 88 ? -18.859 37.156 14.391 1 97.38 88 GLY A C 1
ATOM 726 O O . GLY A 1 88 ? -20.047 37.125 14.062 1 97.38 88 GLY A O 1
ATOM 727 N N . TYR A 1 89 ? -18.094 36.094 14.367 1 96.44 89 TYR A N 1
ATOM 728 C CA . TYR A 1 89 ? -18.641 34.812 13.953 1 96.44 89 TYR A CA 1
ATOM 729 C C . TYR A 1 89 ? -19.594 34.25 15 1 96.44 89 TYR A C 1
ATOM 731 O O . TYR A 1 89 ? -19.422 34.5 16.203 1 96.44 89 TYR A O 1
ATOM 739 N N . SER A 1 90 ? -20.656 33.562 14.5 1 96.38 90 SER A N 1
ATOM 740 C CA . SER A 1 90 ? -21.469 32.781 15.43 1 96.38 90 SER A CA 1
ATOM 741 C C . SER A 1 90 ? -20.656 31.719 16.141 1 96.38 90 SER A C 1
ATOM 743 O O . SER A 1 90 ? -19.562 31.359 15.68 1 96.38 90 SER A O 1
ATOM 745 N N . ASN A 1 91 ? -21.125 31.203 17.281 1 95.44 91 ASN A N 1
ATOM 746 C CA . ASN A 1 91 ? -20.406 30.188 18.031 1 95.44 91 ASN A CA 1
ATOM 747 C C . ASN A 1 91 ? -20.125 28.953 17.172 1 95.44 91 ASN A C 1
ATOM 749 O O . ASN A 1 91 ? -19.047 28.375 17.25 1 95.44 91 ASN A O 1
ATOM 753 N N . SER A 1 92 ? -21.109 28.594 16.375 1 95.94 92 SER A N 1
ATOM 754 C CA . SER A 1 92 ? -20.953 27.438 15.5 1 95.94 92 SER A CA 1
ATOM 755 C C . SER A 1 92 ? -19.859 27.672 14.461 1 95.94 92 SER A C 1
ATOM 757 O O . SER A 1 92 ? -18.984 26.812 14.266 1 95.94 92 SER A O 1
ATOM 759 N N . LEU A 1 93 ? -19.906 28.812 13.883 1 95.94 93 LEU A N 1
ATOM 760 C CA . LEU A 1 93 ? -18.922 29.125 12.859 1 95.94 93 LEU A CA 1
ATOM 761 C C . LEU A 1 93 ? -17.547 29.344 13.477 1 95.94 93 LEU A C 1
ATOM 763 O O . LEU A 1 93 ? -16.531 28.969 12.891 1 95.94 93 LEU A O 1
ATOM 767 N N . LYS A 1 94 ? -17.516 29.984 14.641 1 97.25 94 LYS A N 1
ATOM 768 C CA . LYS A 1 94 ? -16.266 30.188 15.367 1 97.25 94 LYS A CA 1
ATOM 769 C C . LYS A 1 94 ? -15.57 28.859 15.625 1 97.25 94 LYS A C 1
ATOM 771 O O . LYS A 1 94 ? -14.383 28.703 15.336 1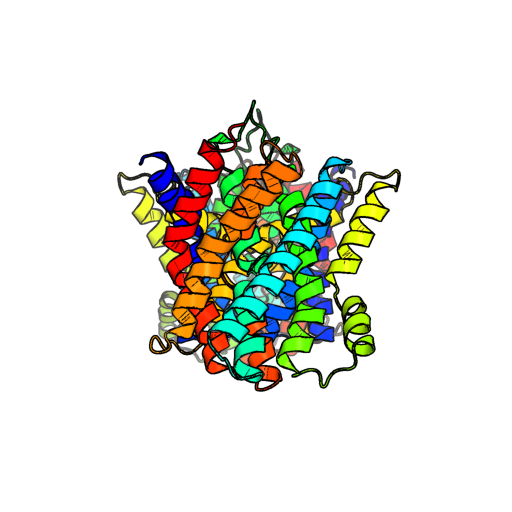 97.25 94 LYS A O 1
ATOM 776 N N . ASN A 1 95 ? -16.266 27.891 16.125 1 96.81 95 ASN A N 1
ATOM 777 C CA . ASN A 1 95 ? -15.711 26.594 16.453 1 96.81 95 ASN A CA 1
ATOM 778 C C . ASN A 1 95 ? -15.203 25.859 15.211 1 96.81 95 ASN A C 1
ATOM 780 O O . ASN A 1 95 ? -14.125 25.266 15.234 1 96.81 95 ASN A O 1
ATOM 784 N N . ALA A 1 96 ? -15.984 25.938 14.148 1 96.44 96 ALA A N 1
ATOM 785 C CA . ALA A 1 96 ? -15.578 25.312 12.891 1 96.44 96 ALA A CA 1
ATOM 786 C C . ALA A 1 96 ? -14.344 26 12.312 1 96.44 96 ALA A C 1
ATOM 788 O O . ALA A 1 96 ? -13.445 25.344 11.781 1 96.44 96 ALA A O 1
ATOM 789 N N . PHE A 1 97 ? -14.359 27.297 12.414 1 97.5 97 PHE A N 1
ATOM 790 C CA . PHE A 1 97 ? -13.242 28.094 11.914 1 97.5 97 PHE A CA 1
ATOM 791 C C . PHE A 1 97 ? -11.961 27.766 12.672 1 97.5 97 PHE A C 1
ATOM 793 O O . PHE A 1 97 ? -10.914 27.531 12.062 1 97.5 97 PHE A O 1
ATOM 800 N N . ILE A 1 98 ? -12.016 27.703 13.945 1 98.25 98 ILE A N 1
ATOM 801 C CA . ILE A 1 98 ? -10.867 27.375 14.789 1 98.25 98 ILE A CA 1
ATOM 802 C C . ILE A 1 98 ? -10.328 26 14.398 1 98.25 98 ILE A C 1
ATOM 804 O O . ILE A 1 98 ? -9.117 25.828 14.219 1 98.25 98 ILE A O 1
ATOM 808 N N . ASN A 1 99 ? -11.219 25.031 14.227 1 97.94 99 ASN A N 1
ATOM 809 C CA . ASN A 1 99 ? -10.805 23.688 13.836 1 97.94 99 ASN A CA 1
ATOM 810 C C . ASN A 1 99 ? -10.102 23.703 12.477 1 97.94 99 ASN A C 1
ATOM 812 O O . ASN A 1 99 ? -9.109 22.984 12.281 1 97.94 99 ASN A O 1
ATOM 816 N N . SER A 1 100 ? -10.586 24.516 11.578 1 97.81 100 SER A N 1
ATOM 817 C CA . SER A 1 100 ? -10.078 24.531 10.211 1 97.81 100 SER A CA 1
ATOM 818 C C . SER A 1 100 ? -8.656 25.078 10.148 1 97.81 100 SER A C 1
ATOM 820 O O . SER A 1 100 ? -7.863 24.672 9.305 1 97.81 100 SER A O 1
ATOM 822 N N . ILE A 1 101 ? -8.281 26 11.008 1 98.38 101 ILE A N 1
ATOM 823 C CA . ILE A 1 101 ? -6.965 26.625 10.906 1 98.38 101 ILE A CA 1
ATOM 824 C C . ILE A 1 101 ? -5.996 25.953 11.875 1 98.38 101 ILE A C 1
ATOM 826 O O . ILE A 1 101 ? -4.777 26.078 11.734 1 98.38 101 ILE A O 1
ATOM 830 N N . THR A 1 102 ? -6.516 25.219 12.875 1 98.38 102 THR A N 1
ATOM 831 C CA . THR A 1 102 ? -5.691 24.641 13.93 1 98.38 102 THR A CA 1
ATOM 832 C C . THR A 1 102 ? -5.23 23.234 13.547 1 98.38 102 THR A C 1
ATOM 834 O O . THR A 1 102 ? -4.086 22.859 13.805 1 98.38 102 THR A O 1
ATOM 837 N N . PHE A 1 103 ? -6.086 22.484 12.922 1 98.12 103 PHE A N 1
ATOM 838 C CA . PHE A 1 103 ? -5.797 21.078 12.695 1 98.12 103 PHE A CA 1
ATOM 839 C C . PHE A 1 103 ? -5.402 20.828 11.25 1 98.12 103 PHE A C 1
ATOM 841 O O . PHE A 1 103 ? -6.07 21.297 10.328 1 98.12 103 PHE A O 1
ATOM 848 N N . ILE A 1 104 ? -4.328 20.047 11.086 1 98.06 104 ILE A N 1
ATOM 849 C CA . ILE A 1 104 ? -3.707 19.906 9.773 1 98.06 104 ILE A CA 1
ATOM 850 C C . ILE A 1 104 ? -3.824 18.453 9.305 1 98.06 104 ILE A C 1
ATOM 852 O O . ILE A 1 104 ? -4.008 17.547 10.117 1 98.06 104 ILE A O 1
ATOM 856 N N . ASN A 1 105 ? -3.742 18.25 8.039 1 96.88 105 ASN A N 1
ATOM 857 C CA . ASN A 1 105 ? -3.729 16.906 7.449 1 96.88 105 ASN A CA 1
ATOM 858 C C . ASN A 1 105 ? -2.348 16.266 7.551 1 96.88 105 ASN A C 1
ATOM 860 O O . ASN A 1 105 ? -1.722 15.961 6.535 1 96.88 105 ASN A O 1
ATOM 864 N N . SER A 1 106 ? -1.948 15.969 8.711 1 96.56 106 SER A N 1
ATOM 865 C CA . SER A 1 106 ? -0.601 15.5 9.031 1 96.56 106 SER A CA 1
ATOM 866 C C . SER A 1 106 ? -0.408 14.047 8.633 1 96.56 106 SER A C 1
ATOM 868 O O . SER A 1 106 ? 0.722 13.594 8.438 1 96.56 106 SER A O 1
ATOM 870 N N . GLY A 1 107 ? -1.447 13.32 8.508 1 94 107 GLY A N 1
ATOM 871 C CA . GLY A 1 107 ? -1.356 11.906 8.195 1 94 107 GLY A CA 1
ATOM 872 C C . GLY A 1 107 ? -1.394 11.617 6.707 1 94 107 GLY A C 1
ATOM 873 O O . GLY A 1 107 ? -0.413 11.133 6.137 1 94 107 GLY A O 1
ATOM 874 N N . ASN A 1 108 ? -2.428 12.008 6.023 1 92.19 108 ASN A N 1
ATOM 875 C CA . ASN A 1 108 ? -2.672 11.617 4.641 1 92.19 108 ASN A CA 1
ATOM 876 C C . ASN A 1 108 ? -1.771 12.383 3.676 1 92.19 108 ASN A C 1
ATOM 878 O O . ASN A 1 108 ? -1.27 11.812 2.703 1 92.19 108 ASN A O 1
ATOM 882 N N . ILE A 1 109 ? -1.578 13.602 3.953 1 94.88 109 ILE A N 1
ATOM 883 C CA . ILE A 1 109 ? -0.729 14.398 3.072 1 94.88 109 ILE A CA 1
ATOM 884 C C . ILE A 1 109 ? 0.652 14.57 3.699 1 94.88 109 ILE A C 1
ATOM 886 O O . ILE A 1 109 ? 1.672 14.43 3.02 1 94.88 109 ILE A O 1
ATOM 890 N N . GLY A 1 110 ? 0.68 14.812 4.938 1 96.94 110 GLY A N 1
ATOM 891 C CA . GLY A 1 110 ? 1.925 15.141 5.613 1 96.94 110 GLY A CA 1
ATOM 892 C C . GLY A 1 110 ? 2.961 14.039 5.52 1 96.94 110 GLY A C 1
ATOM 893 O O . GLY A 1 110 ? 4.102 14.281 5.121 1 96.94 110 GLY A O 1
ATOM 894 N N . ILE A 1 111 ? 2.547 12.867 5.812 1 95.06 111 ILE A N 1
ATOM 895 C CA . ILE A 1 111 ? 3.471 11.734 5.836 1 95.06 111 ILE A CA 1
ATOM 896 C C . ILE A 1 111 ? 4.047 11.508 4.441 1 95.06 111 ILE A C 1
ATOM 898 O O . ILE A 1 111 ? 5.27 11.477 4.266 1 95.06 111 ILE A O 1
ATOM 902 N N . PRO A 1 112 ? 3.232 11.477 3.438 1 94.06 112 PRO A N 1
ATOM 903 C CA . PRO A 1 112 ? 3.785 11.305 2.092 1 94.06 112 PRO A CA 1
ATOM 904 C C . PRO A 1 112 ? 4.68 12.469 1.673 1 94.06 112 PRO A C 1
ATOM 906 O O . PRO A 1 112 ? 5.723 12.258 1.049 1 94.06 112 PRO A O 1
ATOM 909 N N . LEU A 1 113 ? 4.305 13.617 2.031 1 95.38 113 LEU A N 1
ATOM 910 C CA . LEU A 1 113 ? 5.055 14.797 1.61 1 95.38 113 LEU A CA 1
ATOM 911 C C . LEU A 1 113 ? 6.441 14.805 2.242 1 95.38 113 LEU A C 1
ATOM 913 O O . LEU A 1 113 ? 7.441 15.016 1.551 1 95.38 113 LEU A O 1
ATOM 917 N N . ILE A 1 114 ? 6.48 14.57 3.529 1 96.19 114 ILE A N 1
ATOM 918 C CA . ILE A 1 114 ? 7.754 14.555 4.234 1 96.19 114 ILE A CA 1
ATOM 919 C C . ILE A 1 114 ? 8.633 13.43 3.697 1 96.19 114 ILE A C 1
ATOM 921 O O . ILE A 1 114 ? 9.844 13.602 3.52 1 96.19 114 ILE A O 1
ATOM 925 N N . THR A 1 115 ? 8.016 12.305 3.408 1 92.25 115 THR A N 1
ATOM 926 C CA . THR A 1 115 ? 8.758 11.18 2.852 1 92.25 115 THR A CA 1
ATOM 927 C C . THR A 1 115 ? 9.352 11.539 1.492 1 92.25 115 THR A C 1
ATOM 929 O O . THR A 1 115 ? 10.531 11.297 1.243 1 92.25 115 THR A O 1
ATOM 932 N N . LEU A 1 116 ? 8.617 12.141 0.663 1 90 116 LEU A N 1
ATOM 933 C CA . LEU A 1 116 ? 9.039 12.461 -0.697 1 90 116 LEU A CA 1
ATOM 934 C C . LEU A 1 116 ? 10.125 13.523 -0.695 1 90 116 LEU A C 1
ATOM 936 O O . LEU A 1 116 ? 11.07 13.453 -1.485 1 90 116 LEU A O 1
ATOM 940 N N . ILE A 1 117 ? 9.961 14.445 0.185 1 91.19 117 ILE A N 1
ATOM 941 C CA . ILE A 1 117 ? 10.906 15.562 0.239 1 91.19 117 ILE A CA 1
ATOM 942 C C . ILE A 1 117 ? 12.273 15.055 0.693 1 91.19 117 ILE A C 1
ATOM 944 O O . ILE A 1 117 ? 13.297 15.352 0.063 1 91.19 117 ILE A O 1
ATOM 948 N N . PHE A 1 118 ? 12.258 14.219 1.591 1 90.69 118 PHE A N 1
ATOM 949 C CA . PHE A 1 118 ? 13.531 13.914 2.232 1 90.69 118 PHE A CA 1
ATOM 950 C C . PHE A 1 118 ? 14.094 12.594 1.714 1 90.69 118 PHE A C 1
ATOM 952 O O . PHE A 1 118 ? 15.188 12.18 2.104 1 90.69 118 PHE A O 1
ATOM 959 N N . SER A 1 119 ? 13.328 11.961 0.87 1 85.81 119 SER A N 1
ATOM 960 C CA . SER A 1 119 ? 13.875 10.82 0.151 1 85.81 119 SER A CA 1
ATOM 961 C C . SER A 1 119 ? 14.609 11.258 -1.109 1 85.81 119 SER A C 1
ATOM 963 O O . SER A 1 119 ? 15.227 10.438 -1.794 1 85.81 119 SER A O 1
ATOM 965 N N . ASN A 1 120 ? 14.562 12.453 -1.385 1 82.19 120 ASN A N 1
ATOM 966 C CA . ASN A 1 120 ? 15.195 12.992 -2.584 1 82.19 120 ASN A CA 1
ATOM 967 C C . ASN A 1 120 ? 16.703 12.812 -2.551 1 82.19 120 ASN A C 1
ATOM 969 O O . ASN A 1 120 ? 17.312 12.805 -1.478 1 82.19 120 ASN A O 1
ATOM 973 N N . GLU A 1 121 ? 17.234 12.75 -3.725 1 76.5 121 GLU A N 1
ATOM 974 C CA . GLU A 1 121 ? 18.672 12.477 -3.902 1 76.5 121 GLU A CA 1
ATOM 975 C C . GLU A 1 121 ? 19.516 13.555 -3.244 1 76.5 121 GLU A C 1
ATOM 977 O O . GLU A 1 121 ? 20.641 13.289 -2.803 1 76.5 121 GLU A O 1
ATOM 982 N N . ILE A 1 122 ? 18.953 14.719 -3.145 1 77.5 122 ILE A N 1
ATOM 983 C CA . ILE A 1 122 ? 19.719 15.844 -2.613 1 77.5 122 ILE A CA 1
ATOM 984 C C . ILE A 1 122 ? 20.047 15.594 -1.143 1 77.5 122 ILE A C 1
ATOM 986 O O . ILE A 1 122 ? 20.953 16.219 -0.586 1 77.5 122 ILE A O 1
ATOM 990 N N . PHE A 1 123 ? 19.406 14.648 -0.562 1 81 123 PHE A N 1
ATOM 991 C CA . PHE A 1 123 ? 19.609 14.375 0.854 1 81 123 PHE A CA 1
ATOM 992 C C . PHE A 1 123 ? 20.453 13.125 1.044 1 81 123 PHE A C 1
ATOM 994 O O . PHE A 1 123 ? 20.719 12.711 2.176 1 81 123 PHE A O 1
ATOM 1001 N N . ILE A 1 124 ? 20.828 12.492 -0.086 1 77.81 124 ILE A N 1
ATOM 1002 C CA . ILE A 1 124 ? 21.672 11.305 -0.03 1 77.81 124 ILE A CA 1
ATOM 1003 C C . ILE A 1 124 ? 23.125 11.719 0.187 1 77.81 124 ILE A C 1
ATOM 1005 O O . ILE A 1 124 ? 23.656 12.562 -0.541 1 77.81 124 ILE A O 1
ATOM 1009 N N . VAL A 1 125 ? 23.688 11.25 1.287 1 79.88 125 VAL A N 1
ATOM 1010 C CA . VAL A 1 125 ? 25.094 11.477 1.63 1 79.88 125 VAL A CA 1
ATOM 1011 C C . VAL A 1 125 ? 25.828 10.141 1.672 1 79.88 125 VAL A C 1
ATOM 1013 O O . VAL A 1 125 ? 25.516 9.273 2.49 1 79.88 125 VAL A O 1
ATOM 1016 N N . ASN A 1 126 ? 26.812 9.891 0.847 1 81.75 126 ASN A N 1
ATOM 1017 C CA . ASN A 1 126 ? 27.594 8.664 0.783 1 81.75 126 ASN A CA 1
ATOM 1018 C C . ASN A 1 126 ? 26.719 7.438 0.587 1 81.75 126 ASN A C 1
ATOM 1020 O O . ASN A 1 126 ? 26.859 6.441 1.294 1 81.75 126 ASN A O 1
ATOM 1024 N N . GLY A 1 127 ? 25.672 7.582 -0.214 1 76.31 127 GLY A N 1
ATOM 1025 C CA . GLY A 1 127 ? 24.828 6.457 -0.589 1 76.31 127 GLY A CA 1
ATOM 1026 C C . GLY A 1 127 ? 23.734 6.164 0.423 1 76.31 127 GLY A C 1
ATOM 1027 O O . GLY A 1 127 ? 22.922 5.258 0.224 1 76.31 127 GLY A O 1
ATOM 1028 N N . THR A 1 128 ? 23.766 6.941 1.526 1 79.81 128 THR A N 1
ATOM 1029 C CA . THR A 1 128 ? 22.75 6.754 2.557 1 79.81 128 THR A CA 1
ATOM 1030 C C . THR A 1 128 ? 21.953 8.039 2.771 1 79.81 128 THR A C 1
ATOM 1032 O O . THR A 1 128 ? 22.375 9.109 2.326 1 79.81 128 THR A O 1
ATOM 1035 N N . ASN A 1 129 ? 20.844 7.879 3.312 1 85.88 129 ASN A N 1
ATOM 1036 C CA . ASN A 1 129 ? 20.031 9.039 3.668 1 85.88 129 ASN A CA 1
ATOM 1037 C C . ASN A 1 129 ? 19.938 9.219 5.18 1 85.88 129 ASN A C 1
ATOM 1039 O O . ASN A 1 129 ? 19.031 8.688 5.82 1 85.88 129 ASN A O 1
ATOM 1043 N N . PRO A 1 130 ? 20.844 10.031 5.691 1 83.19 130 PRO A N 1
ATOM 1044 C CA . PRO A 1 130 ? 20.906 10.148 7.148 1 83.19 130 PRO A CA 1
ATOM 1045 C C . PRO A 1 130 ? 19.781 11.016 7.719 1 83.19 130 PRO A C 1
ATOM 1047 O O . PRO A 1 130 ? 19.609 11.086 8.938 1 83.19 130 PRO A O 1
ATOM 1050 N N . TYR A 1 131 ? 18.984 11.656 6.918 1 88.38 131 TYR A N 1
ATOM 1051 C CA . TYR A 1 131 ? 18.078 12.695 7.379 1 88.38 131 TYR A CA 1
ATOM 1052 C C . TYR A 1 131 ? 16.641 12.18 7.406 1 88.38 131 TYR A C 1
ATOM 1054 O O . TYR A 1 131 ? 15.773 12.766 8.07 1 88.38 131 TYR A O 1
ATOM 1062 N N . ILE A 1 132 ? 16.375 11.133 6.742 1 91 132 ILE A N 1
ATOM 1063 C CA . ILE A 1 132 ? 15 10.719 6.496 1 91 132 ILE A CA 1
ATOM 1064 C C . ILE A 1 132 ? 14.359 10.273 7.809 1 91 132 ILE A C 1
ATOM 1066 O O . ILE A 1 132 ? 13.203 10.609 8.086 1 91 132 ILE A O 1
ATOM 1070 N N . ASP A 1 133 ? 15.102 9.602 8.633 1 90.06 133 ASP A N 1
ATOM 1071 C CA . ASP A 1 133 ? 14.547 9.094 9.883 1 90.06 133 ASP A CA 1
ATOM 1072 C C . ASP A 1 133 ? 14.227 10.242 10.844 1 90.06 133 ASP A C 1
ATOM 1074 O O . ASP A 1 133 ? 13.18 10.227 11.508 1 90.06 133 ASP A O 1
ATOM 1078 N N . ILE A 1 134 ? 15.07 11.219 10.891 1 93.19 134 ILE A N 1
ATOM 1079 C CA . ILE A 1 134 ? 14.891 12.375 11.758 1 93.19 134 ILE A CA 1
ATOM 1080 C C . ILE A 1 134 ? 13.688 13.188 11.281 1 93.19 134 ILE A C 1
ATOM 1082 O O . ILE A 1 134 ? 12.867 13.633 12.094 1 93.19 134 ILE A O 1
ATOM 1086 N N . ALA A 1 135 ? 13.602 13.359 9.992 1 96.12 135 ALA A N 1
ATOM 1087 C CA . ALA A 1 135 ? 12.5 14.125 9.414 1 96.12 135 ALA A CA 1
ATOM 1088 C C . ALA A 1 135 ? 11.164 13.445 9.672 1 96.12 135 ALA A C 1
ATOM 1090 O O . ALA A 1 135 ? 10.219 14.07 10.164 1 96.12 135 ALA A O 1
ATOM 1091 N N . LEU A 1 136 ? 11.172 12.188 9.469 1 96 136 LEU A N 1
ATOM 1092 C CA . LEU A 1 136 ? 9.93 11.438 9.602 1 96 136 LEU A CA 1
ATOM 1093 C C . LEU A 1 136 ? 9.508 11.352 11.07 1 96 136 LEU A C 1
ATOM 1095 O O . LEU A 1 136 ? 8.328 11.508 11.391 1 96 136 LEU A O 1
ATOM 1099 N N . THR A 1 137 ? 10.414 11.109 11.906 1 95.31 137 THR A N 1
ATOM 1100 C CA . THR A 1 137 ? 10.094 11.023 13.328 1 95.31 137 THR A CA 1
ATOM 1101 C C . THR A 1 137 ? 9.617 12.375 13.859 1 95.31 137 THR A C 1
ATOM 1103 O O . THR A 1 137 ? 8.68 12.438 14.656 1 95.31 137 THR A O 1
ATOM 1106 N N . SER A 1 138 ? 10.258 13.438 13.422 1 97.19 138 SER A N 1
ATOM 1107 C CA . SER A 1 138 ? 9.797 14.766 13.797 1 97.19 138 SER A CA 1
ATOM 1108 C C . SER A 1 138 ? 8.352 14.992 13.359 1 97.19 138 SER A C 1
ATOM 1110 O O . SER A 1 138 ? 7.535 15.477 14.148 1 97.19 138 SER A O 1
ATOM 1112 N N . HIS A 1 139 ? 8.055 14.594 12.141 1 97.81 139 HIS A N 1
ATOM 1113 C CA . HIS A 1 139 ? 6.695 14.773 11.633 1 97.81 139 HIS A CA 1
ATOM 1114 C C . HIS A 1 139 ? 5.711 13.859 12.359 1 97.81 139 HIS A C 1
ATOM 1116 O O . HIS A 1 139 ? 4.555 14.234 12.57 1 97.81 139 HIS A O 1
ATOM 1122 N N . ILE A 1 140 ? 6.156 12.695 12.711 1 96.31 140 ILE A N 1
ATOM 1123 C CA . ILE A 1 140 ? 5.312 11.75 13.438 1 96.31 140 ILE A CA 1
ATOM 1124 C C . ILE A 1 140 ? 4.895 12.359 14.773 1 96.31 140 ILE A C 1
ATOM 1126 O O . ILE A 1 140 ? 3.746 12.203 15.203 1 96.31 140 ILE A O 1
ATOM 1130 N N . ILE A 1 141 ? 5.805 13.055 15.383 1 95.75 141 ILE A N 1
ATOM 1131 C CA . ILE A 1 141 ? 5.48 13.719 16.641 1 95.75 141 ILE A CA 1
ATOM 1132 C C . ILE A 1 141 ? 4.398 14.773 16.406 1 95.75 141 ILE A C 1
ATOM 1134 O O . ILE A 1 141 ? 3.455 14.891 17.188 1 95.75 141 ILE A O 1
ATOM 1138 N N . ILE A 1 142 ? 4.543 15.508 15.359 1 97.38 142 ILE A N 1
ATOM 1139 C CA . ILE A 1 142 ? 3.52 16.484 14.992 1 97.38 142 ILE A CA 1
ATOM 1140 C C . ILE A 1 142 ? 2.201 15.758 14.719 1 97.38 142 ILE A C 1
ATOM 1142 O O . ILE A 1 142 ? 1.139 16.203 15.156 1 97.38 142 ILE A O 1
ATOM 1146 N N . TYR A 1 143 ? 2.27 14.664 14.008 1 96.06 143 TYR A N 1
ATOM 1147 C CA . TYR A 1 143 ? 1.1 13.859 13.68 1 96.06 143 TYR A CA 1
ATOM 1148 C C . TYR A 1 143 ? 0.366 13.422 14.938 1 96.06 143 TYR A C 1
ATOM 1150 O O . TYR A 1 143 ? -0.858 13.547 15.031 1 96.06 143 TYR A O 1
ATOM 1158 N N . ILE A 1 144 ? 1.098 13.023 15.867 1 92.56 144 ILE A N 1
ATOM 1159 C CA . ILE A 1 144 ? 0.512 12.523 17.109 1 92.56 144 ILE A CA 1
ATOM 1160 C C . ILE A 1 144 ? -0.109 13.68 17.891 1 92.56 144 ILE A C 1
ATOM 1162 O O . ILE A 1 144 ? -1.219 13.562 18.406 1 92.56 144 ILE A O 1
ATOM 1166 N N . THR A 1 145 ? 0.638 14.695 18 1 94.44 145 THR A N 1
ATOM 1167 C CA . THR A 1 145 ? 0.141 15.875 18.703 1 94.44 145 THR A CA 1
ATOM 1168 C C . THR A 1 145 ? -1.168 16.359 18.078 1 94.44 145 THR A C 1
ATOM 1170 O O . THR A 1 145 ? -2.137 16.625 18.797 1 94.44 145 THR A O 1
ATOM 1173 N N . GLN A 1 146 ? -1.188 16.391 16.812 1 95.5 146 GLN A N 1
ATOM 1174 C CA . GLN A 1 146 ? -2.375 16.812 16.094 1 95.5 146 GLN A CA 1
ATOM 1175 C C . GLN A 1 146 ? -3.539 15.859 16.312 1 95.5 146 GLN A C 1
ATOM 1177 O O . GLN A 1 146 ? -4.684 16.281 16.484 1 95.5 146 GLN A O 1
ATOM 1182 N N . ASN A 1 147 ? -3.277 14.578 16.297 1 91.19 147 ASN A N 1
ATOM 1183 C CA . ASN A 1 147 ? -4.324 13.586 16.5 1 91.19 147 ASN A CA 1
ATOM 1184 C C . ASN A 1 147 ? -4.926 13.695 17.906 1 91.19 147 ASN A C 1
ATOM 1186 O O . ASN A 1 147 ? -6.145 13.602 18.062 1 91.19 147 ASN A O 1
ATOM 1190 N N . ILE A 1 148 ? -4.09 13.914 18.844 1 89.81 148 ILE A N 1
ATOM 1191 C CA . ILE A 1 148 ? -4.555 14.07 20.219 1 89.81 148 ILE A CA 1
ATOM 1192 C C . ILE A 1 148 ? -5.48 15.273 20.328 1 89.81 148 ILE A C 1
ATOM 1194 O O . ILE A 1 148 ? -6.605 15.164 20.828 1 89.81 148 ILE A O 1
ATOM 1198 N N . PHE A 1 149 ? -5.09 16.344 19.812 1 93 149 PHE A N 1
ATOM 1199 C CA . PHE A 1 149 ? -5.848 17.578 19.984 1 93 149 PHE A CA 1
ATOM 1200 C C . PHE A 1 149 ? -7.078 17.578 19.094 1 93 149 PHE A C 1
ATOM 1202 O O . PHE A 1 149 ? -8.117 18.141 19.453 1 93 149 PHE A O 1
ATOM 1209 N N . THR A 1 150 ? -6.961 16.984 17.938 1 92.19 150 THR A N 1
ATOM 1210 C CA . THR A 1 150 ? -8.141 16.875 17.078 1 92.19 150 THR A CA 1
ATOM 1211 C C . THR A 1 150 ? -9.227 16.047 17.766 1 92.19 150 THR A C 1
ATOM 1213 O O . THR A 1 150 ? -10.406 16.422 17.734 1 92.19 150 THR A O 1
ATOM 1216 N N . ASN A 1 151 ? -8.812 15.016 18.438 1 86.19 151 ASN A N 1
ATOM 1217 C CA . ASN A 1 151 ? -9.773 14.109 19.062 1 86.19 151 ASN A CA 1
ATOM 1218 C C . ASN A 1 151 ? -10.227 14.625 20.422 1 86.19 151 ASN A C 1
ATOM 1220 O O . ASN A 1 151 ? -11.086 14.023 21.062 1 86.19 151 ASN A O 1
ATOM 1224 N N . THR A 1 152 ? -9.664 15.648 20.875 1 88.31 152 THR A N 1
ATOM 1225 C CA . THR A 1 152 ? -10.109 16.266 22.125 1 88.31 152 THR A CA 1
ATOM 1226 C C . THR A 1 152 ? -10.695 17.641 21.875 1 88.31 152 THR A C 1
ATOM 1228 O O . THR A 1 152 ? -11.914 17.797 21.734 1 88.31 152 THR A O 1
ATOM 1231 N N . LEU A 1 153 ? -9.828 18.594 21.531 1 89.19 153 LEU A N 1
ATOM 1232 C CA . LEU A 1 153 ? -10.258 19.984 21.312 1 89.19 153 LEU A CA 1
ATOM 1233 C C . LEU A 1 153 ? -11.125 20.094 20.062 1 89.19 153 LEU A C 1
ATOM 1235 O O . LEU A 1 153 ? -12.102 20.844 20.047 1 89.19 153 LEU A O 1
ATOM 1239 N N . GLY A 1 154 ? -10.719 19.391 19.047 1 91 154 GLY A N 1
ATOM 1240 C CA . GLY A 1 154 ? -11.492 19.422 17.812 1 91 154 GLY A CA 1
ATOM 1241 C C . GLY A 1 154 ? -12.906 18.906 17.984 1 91 154 GLY A C 1
ATOM 1242 O O . GLY A 1 154 ? -13.859 19.531 17.516 1 91 154 GLY A O 1
ATOM 1243 N N . PHE A 1 155 ? -12.969 17.844 18.672 1 86.5 155 PHE A N 1
ATOM 1244 C CA . PHE A 1 155 ? -14.281 17.266 18.953 1 86.5 155 PHE A CA 1
ATOM 1245 C C . PHE A 1 155 ? -15.078 18.156 19.891 1 86.5 155 PHE A C 1
ATOM 1247 O O . PHE A 1 155 ? -16.297 18.312 19.719 1 86.5 155 PHE A O 1
ATOM 1254 N N . TYR A 1 156 ? -14.43 18.672 20.828 1 86.88 156 TYR A N 1
ATOM 1255 C CA . TYR A 1 156 ? -15.078 19.578 21.781 1 86.88 156 TYR A CA 1
ATOM 1256 C C . TYR A 1 156 ? -15.672 20.781 21.062 1 86.88 156 TYR A C 1
ATOM 1258 O O . TYR A 1 156 ? -16.812 21.172 21.312 1 86.88 156 TYR A O 1
ATOM 1266 N N . ASN A 1 157 ? -14.945 21.344 20.172 1 90.06 157 ASN A N 1
ATOM 1267 C CA . ASN A 1 157 ? -15.414 22.469 19.391 1 90.06 157 ASN A CA 1
ATOM 1268 C C . ASN A 1 157 ? -16.625 22.109 18.531 1 90.06 157 ASN A C 1
ATOM 1270 O O . ASN A 1 157 ? -17.609 22.844 18.484 1 90.06 157 ASN A O 1
ATOM 1274 N N . ALA A 1 158 ? -16.562 20.984 17.953 1 88.19 158 ALA A N 1
ATOM 1275 C CA . ALA A 1 158 ? -17.609 20.578 17.031 1 88.19 158 ALA A CA 1
ATOM 1276 C C . ALA A 1 158 ? -18.906 20.25 17.781 1 88.19 158 ALA A C 1
ATOM 1278 O O . ALA A 1 158 ? -20 20.453 17.25 1 88.19 158 ALA A O 1
ATOM 1279 N N . SER A 1 159 ? -18.719 19.75 18.969 1 83.38 159 SER A N 1
ATOM 1280 C CA . SER A 1 159 ? -19.891 19.391 19.75 1 83.38 159 SER A CA 1
ATOM 1281 C C . SER A 1 159 ? -20.453 20.594 20.484 1 83.38 159 SER A C 1
ATOM 1283 O O . SER A 1 159 ? -21.453 20.484 21.203 1 83.38 159 SER A O 1
ATOM 1285 N N . ARG A 1 160 ? -19.922 21.719 20.328 1 77.62 160 ARG A N 1
ATOM 1286 C CA . ARG A 1 160 ? -20.359 22.969 20.953 1 77.62 160 ARG A CA 1
ATOM 1287 C C . ARG A 1 160 ? -20.391 22.844 22.469 1 77.62 160 ARG A C 1
ATOM 1289 O O . ARG A 1 160 ? -21.375 23.219 23.109 1 77.62 160 ARG A O 1
ATOM 1296 N N . GLY A 1 161 ? -19.359 22.234 22.922 1 67.38 161 GLY A N 1
ATOM 1297 C CA . GLY A 1 161 ? -19.156 22.172 24.359 1 67.38 161 GLY A CA 1
ATOM 1298 C C . GLY A 1 161 ? -20.062 21.156 25.031 1 67.38 161 GLY A C 1
ATOM 1299 O O . GLY A 1 161 ? -20.078 21.062 26.266 1 67.38 161 GLY A O 1
ATOM 1300 N N . SER A 1 162 ? -20.906 20.562 24.297 1 68 162 SER A N 1
ATOM 1301 C CA . SER A 1 162 ? -21.844 19.625 24.922 1 68 162 SER A CA 1
ATOM 1302 C C . SER A 1 162 ? -21.125 18.406 25.484 1 68 162 SER A C 1
ATOM 1304 O O . SER A 1 162 ? -21.625 17.75 26.391 1 68 162 SER A O 1
ATOM 1306 N N . THR A 1 163 ? -20 18.109 24.984 1 63.5 163 THR A N 1
ATOM 1307 C CA . THR A 1 163 ? -19.281 16.969 25.516 1 63.5 163 THR A CA 1
ATOM 1308 C C . THR A 1 163 ? -18.422 17.359 26.719 1 63.5 163 THR A C 1
ATOM 1310 O O . THR A 1 163 ? -17.781 18.406 26.719 1 63.5 163 THR A O 1
ATOM 1313 N N . ASP A 1 164 ? -18.547 16.672 27.891 1 65.12 164 ASP A N 1
ATOM 1314 C CA . ASP A 1 164 ? -17.766 16.875 29.109 1 65.12 164 ASP A CA 1
ATOM 1315 C C . ASP A 1 164 ? -16.281 16.719 28.828 1 65.12 164 ASP A C 1
ATOM 1317 O O . ASP A 1 164 ? -15.875 15.867 28.047 1 65.12 164 ASP A O 1
ATOM 1321 N N . TRP A 1 165 ? -15.523 17.734 29.234 1 66.25 165 TRP A N 1
ATOM 1322 C CA . TRP A 1 165 ? -14.07 17.719 29.078 1 66.25 165 TRP A CA 1
ATOM 1323 C C . TRP A 1 165 ? -13.492 16.359 29.484 1 66.25 165 TRP A C 1
ATOM 1325 O O . TRP A 1 165 ? -12.5 15.914 28.922 1 66.25 165 TRP A O 1
ATOM 1335 N N . LYS A 1 166 ? -14.156 15.75 30.453 1 72.5 166 LYS A N 1
ATOM 1336 C CA . LYS A 1 166 ? -13.703 14.438 30.906 1 72.5 166 LYS A CA 1
ATOM 1337 C C . LYS A 1 166 ? -13.867 13.391 29.812 1 72.5 166 LYS A C 1
ATOM 1339 O O . LYS A 1 166 ? -13 12.531 29.625 1 72.5 166 LYS A O 1
ATOM 1344 N N . ASN A 1 167 ? -14.914 13.578 29.094 1 72.25 167 ASN A N 1
ATOM 1345 C CA . ASN A 1 167 ? -15.172 12.641 28.016 1 72.25 167 ASN A CA 1
ATOM 1346 C C . ASN A 1 167 ? -14.203 12.844 26.844 1 72.25 167 ASN A C 1
ATOM 1348 O O . ASN A 1 167 ? -13.797 11.875 26.203 1 72.25 167 ASN A O 1
ATOM 1352 N N . SER A 1 168 ? -13.828 14.086 26.734 1 71.19 168 SER A N 1
ATOM 1353 C CA . SER A 1 168 ? -12.852 14.391 25.688 1 71.19 168 SER A CA 1
ATOM 1354 C C . SER A 1 168 ? -11.484 13.805 26.031 1 71.19 168 SER A C 1
ATOM 1356 O O . SER A 1 168 ? -10.797 13.281 25.156 1 71.19 168 SER A O 1
ATOM 1358 N N . LEU A 1 169 ? -11.156 13.844 27.312 1 75.31 169 LEU A N 1
ATOM 1359 C CA . LEU A 1 169 ? -9.891 13.281 27.75 1 75.31 169 LEU A CA 1
ATOM 1360 C C . LEU A 1 169 ? -9.898 11.758 27.625 1 75.31 169 LEU A C 1
ATOM 1362 O O . LEU A 1 169 ? -8.883 11.148 27.266 1 75.31 169 LEU A O 1
ATOM 1366 N N . LYS A 1 170 ? -11.023 11.195 27.938 1 76.31 170 LYS A N 1
ATOM 1367 C CA . LYS A 1 170 ? -11.156 9.742 27.812 1 76.31 170 LYS A CA 1
ATOM 1368 C C . LYS A 1 170 ? -11.023 9.297 26.359 1 76.31 170 LYS A C 1
ATOM 1370 O O . LYS A 1 170 ? -10.609 8.172 26.094 1 76.31 170 LYS A O 1
ATOM 1375 N N . SER A 1 171 ? -11.312 10.234 25.531 1 75.31 171 SER A N 1
ATOM 1376 C CA . SER A 1 171 ? -11.25 9.93 24.109 1 75.31 171 SER A CA 1
ATOM 1377 C C . SER A 1 171 ? -9.812 9.727 23.641 1 75.31 171 SER A C 1
ATOM 1379 O O . SER A 1 171 ? -9.562 9.07 22.625 1 75.31 171 SER A O 1
ATOM 1381 N N . ILE A 1 172 ? -8.953 10.367 24.422 1 74.94 172 ILE A N 1
ATOM 1382 C CA . ILE A 1 172 ? -7.539 10.227 24.109 1 74.94 172 ILE A CA 1
ATOM 1383 C C . ILE A 1 172 ? -7.129 8.758 24.188 1 74.94 172 ILE A C 1
ATOM 1385 O O . ILE A 1 172 ? -6.352 8.281 23.359 1 74.94 172 ILE A O 1
ATOM 1389 N N . PHE A 1 173 ? -7.648 8.062 25.062 1 78.75 173 PHE A N 1
ATOM 1390 C CA . PHE A 1 173 ? -7.281 6.668 25.297 1 78.75 173 PHE A CA 1
ATOM 1391 C C . PHE A 1 173 ? -7.875 5.766 24.219 1 78.75 173 PHE A C 1
ATOM 1393 O O . PHE A 1 173 ? -7.492 4.602 24.094 1 78.75 173 PHE A O 1
ATOM 1400 N N . LYS A 1 174 ? -8.672 6.316 23.484 1 76.69 174 LYS A N 1
ATOM 1401 C CA . LYS A 1 174 ? -9.281 5.523 22.422 1 76.69 174 LYS A CA 1
ATOM 1402 C C . LYS A 1 174 ? -8.508 5.68 21.109 1 76.69 174 LYS A C 1
ATOM 1404 O O . LYS A 1 174 ? -8.836 5.035 20.125 1 76.69 174 LYS A O 1
ATOM 1409 N N . ILE A 1 175 ? -7.477 6.48 21.266 1 77.06 175 ILE A N 1
ATOM 1410 C CA . ILE A 1 175 ? -6.699 6.719 20.047 1 77.06 175 ILE A CA 1
ATOM 1411 C C . ILE A 1 175 ? -5.656 5.617 19.891 1 77.06 175 ILE A C 1
ATOM 1413 O O . ILE A 1 175 ? -4.664 5.574 20.625 1 77.06 175 ILE A O 1
ATOM 1417 N N . PRO A 1 176 ? -5.727 4.727 18.922 1 79.38 176 PRO A N 1
ATOM 1418 C CA . PRO A 1 176 ? -4.836 3.574 18.766 1 79.38 176 PRO A CA 1
ATOM 1419 C C . PRO A 1 176 ? -3.383 3.98 18.531 1 79.38 176 PRO A C 1
ATOM 1421 O O . PRO A 1 176 ? -2.465 3.281 18.969 1 79.38 176 PRO A O 1
ATOM 1424 N N . VAL A 1 177 ? -3.213 5.086 17.984 1 84.5 177 VAL A N 1
ATOM 1425 C CA . VAL A 1 177 ? -1.887 5.527 17.562 1 84.5 177 VAL A CA 1
ATOM 1426 C C . VAL A 1 177 ? -1.002 5.754 18.797 1 84.5 177 VAL A C 1
ATOM 1428 O O . VAL A 1 177 ? 0.202 5.488 18.75 1 84.5 177 VAL A O 1
ATOM 1431 N N . ILE A 1 178 ? -1.583 6.148 19.859 1 85.94 178 ILE A N 1
ATOM 1432 C CA . ILE A 1 178 ? -0.839 6.422 21.078 1 85.94 178 ILE A CA 1
ATOM 1433 C C . ILE A 1 178 ? -0.218 5.129 21.609 1 85.94 178 ILE A C 1
ATOM 1435 O O . ILE A 1 178 ? 0.941 5.117 22.031 1 85.94 178 ILE A O 1
ATOM 1439 N N . TYR A 1 179 ? -0.883 4.086 21.453 1 90.31 179 TYR A N 1
ATOM 1440 C CA . TYR A 1 179 ? -0.417 2.807 21.984 1 90.31 179 TYR A CA 1
ATOM 1441 C C . TYR A 1 179 ? 0.694 2.234 21.109 1 90.31 179 TYR A C 1
ATOM 1443 O O . TYR A 1 179 ? 1.576 1.527 21.594 1 90.31 179 TYR A O 1
ATOM 1451 N N . ILE A 1 180 ? 0.618 2.531 19.891 1 92.25 180 ILE A N 1
ATOM 1452 C CA . ILE A 1 180 ? 1.648 2.061 18.969 1 92.25 180 ILE A CA 1
ATOM 1453 C C . ILE A 1 180 ? 2.971 2.76 19.266 1 92.25 180 ILE A C 1
ATOM 1455 O O . ILE A 1 180 ? 4.035 2.139 19.219 1 92.25 180 ILE A O 1
ATOM 1459 N N . ILE A 1 181 ? 2.895 3.982 19.594 1 89.75 181 ILE A N 1
ATOM 1460 C CA . ILE A 1 181 ? 4.09 4.754 19.906 1 89.75 181 ILE A CA 1
ATOM 1461 C C . ILE A 1 181 ? 4.715 4.238 21.203 1 89.75 181 ILE A C 1
ATOM 1463 O O . ILE A 1 181 ? 5.93 4.035 21.281 1 89.75 181 ILE A O 1
ATOM 1467 N N . ILE A 1 182 ? 3.855 4.062 22.172 1 92.19 182 ILE A N 1
ATOM 1468 C CA . ILE A 1 182 ? 4.328 3.537 23.453 1 92.19 182 ILE A CA 1
ATOM 1469 C C . ILE A 1 182 ? 4.984 2.176 23.234 1 92.19 182 ILE A C 1
ATOM 1471 O O . ILE A 1 182 ? 6.066 1.909 23.766 1 92.19 182 ILE A O 1
ATOM 1475 N N . LEU A 1 183 ? 4.387 1.422 22.406 1 94.88 183 LEU A N 1
ATOM 1476 C CA . LEU A 1 183 ? 4.93 0.103 22.109 1 94.88 183 LEU A CA 1
ATOM 1477 C C . LEU A 1 183 ? 6.289 0.219 21.422 1 94.88 183 LEU A C 1
ATOM 1479 O O . LEU A 1 183 ? 7.227 -0.5 21.781 1 94.88 183 LEU A O 1
ATOM 1483 N N . ALA A 1 184 ? 6.387 1.078 20.469 1 94.5 184 ALA A N 1
ATOM 1484 C CA . ALA A 1 184 ? 7.637 1.27 19.734 1 94.5 184 ALA A CA 1
ATOM 1485 C C . ALA A 1 184 ? 8.758 1.704 20.672 1 94.5 184 ALA A C 1
ATOM 1487 O O . ALA A 1 184 ? 9.883 1.205 20.578 1 94.5 184 ALA A O 1
ATOM 1488 N N . ILE A 1 185 ? 8.469 2.605 21.594 1 92.81 185 ILE A N 1
ATOM 1489 C CA . ILE A 1 185 ? 9.453 3.121 22.531 1 92.81 185 ILE A CA 1
ATOM 1490 C C . ILE A 1 185 ? 9.867 2.018 23.516 1 92.81 185 ILE A C 1
ATOM 1492 O O . ILE A 1 185 ? 11.055 1.839 23.797 1 92.81 185 ILE A O 1
ATOM 1496 N N . LEU A 1 186 ? 8.875 1.267 24 1 95.25 186 LEU A N 1
ATOM 1497 C CA . LEU A 1 186 ? 9.156 0.182 24.938 1 95.25 186 LEU A CA 1
ATOM 1498 C C . LEU A 1 186 ? 10.039 -0.879 24.281 1 95.25 186 LEU A C 1
ATOM 1500 O O . LEU A 1 186 ? 10.93 -1.432 24.922 1 95.25 186 LEU A O 1
ATOM 1504 N N . LEU A 1 187 ? 9.797 -1.141 23.047 1 95.44 187 LEU A N 1
ATOM 1505 C CA . LEU A 1 187 ? 10.562 -2.152 22.328 1 95.44 187 LEU A CA 1
ATOM 1506 C C . LEU A 1 187 ? 12.023 -1.73 22.172 1 95.44 187 LEU A C 1
ATOM 1508 O O . LEU A 1 187 ? 12.914 -2.578 22.062 1 95.44 187 LEU A O 1
ATOM 1512 N N . LYS A 1 188 ? 12.289 -0.453 22.188 1 92.38 188 LYS A N 1
ATOM 1513 C CA . LYS A 1 188 ? 13.648 0.054 22.062 1 92.38 188 LYS A CA 1
ATOM 1514 C C . LYS A 1 188 ? 14.484 -0.302 23.297 1 92.38 188 LYS A C 1
ATOM 1516 O O . LYS A 1 188 ? 15.711 -0.388 23.219 1 92.38 188 LYS A O 1
ATOM 1521 N N . PHE A 1 189 ? 13.812 -0.496 24.391 1 92.44 189 PHE A N 1
ATOM 1522 C CA . PHE A 1 189 ? 14.516 -0.773 25.625 1 92.44 189 PHE A CA 1
ATOM 1523 C C . PHE A 1 189 ? 14.766 -2.268 25.781 1 92.44 189 PHE A C 1
ATOM 1525 O O . PHE A 1 189 ? 15.492 -2.688 26.688 1 92.44 189 PHE A O 1
ATOM 1532 N N . ILE A 1 190 ? 14.156 -3.018 25 1 93.62 190 ILE A N 1
ATOM 1533 C CA . ILE A 1 190 ? 14.398 -4.457 25.016 1 93.62 190 ILE A CA 1
ATOM 1534 C C . ILE A 1 190 ? 15.727 -4.766 24.328 1 93.62 190 ILE A C 1
ATOM 1536 O O . ILE A 1 190 ? 15.992 -4.273 23.234 1 93.62 190 ILE A O 1
ATOM 1540 N N . PRO A 1 191 ? 16.531 -5.508 25 1 92.88 191 PRO A N 1
ATOM 1541 C CA . PRO A 1 191 ? 17.828 -5.84 24.406 1 92.88 191 PRO A CA 1
ATOM 1542 C C . PRO A 1 191 ? 17.719 -6.84 23.266 1 92.88 191 PRO A C 1
ATOM 1544 O O . PRO A 1 191 ? 18.328 -7.914 23.312 1 92.88 191 PRO A O 1
ATOM 1547 N N . TYR A 1 192 ? 16.891 -6.707 22.422 1 93.69 192 TYR A N 1
ATOM 1548 C CA . TYR A 1 192 ? 16.672 -7.473 21.203 1 93.69 192 TYR A CA 1
ATOM 1549 C C . TYR A 1 192 ? 16.359 -6.555 20.031 1 93.69 192 TYR A C 1
ATOM 1551 O O . TYR A 1 192 ? 15.492 -5.688 20.125 1 93.69 192 TYR A O 1
ATOM 1559 N N . ASP A 1 193 ? 17.172 -6.75 18.984 1 94.75 193 ASP A N 1
ATOM 1560 C CA . ASP A 1 193 ? 16.938 -5.953 17.781 1 94.75 193 ASP A CA 1
ATOM 1561 C C . ASP A 1 193 ? 15.719 -6.449 17.016 1 94.75 193 ASP A C 1
ATOM 1563 O O . ASP A 1 193 ? 15.805 -7.414 16.266 1 94.75 193 ASP A O 1
ATOM 1567 N N . MET A 1 194 ? 14.711 -5.738 17.109 1 94.38 194 MET A N 1
ATOM 1568 C CA . MET A 1 194 ? 13.43 -6.152 16.547 1 94.38 194 MET A CA 1
ATOM 1569 C C . MET A 1 194 ? 13.5 -6.227 15.023 1 94.38 194 MET A C 1
ATOM 1571 O O . MET A 1 194 ? 12.68 -6.887 14.391 1 94.38 194 MET A O 1
ATOM 1575 N N . THR A 1 195 ? 14.414 -5.547 14.43 1 93.31 195 THR A N 1
ATOM 1576 C CA . THR A 1 195 ? 14.531 -5.555 12.977 1 93.31 195 THR A CA 1
ATOM 1577 C C . THR A 1 195 ? 14.938 -6.938 12.477 1 93.31 195 THR A C 1
ATOM 1579 O O . THR A 1 195 ? 14.82 -7.23 11.281 1 93.31 195 THR A O 1
ATOM 1582 N N . GLN A 1 196 ? 15.359 -7.715 13.383 1 91.19 196 GLN A N 1
ATOM 1583 C CA . GLN A 1 196 ? 15.773 -9.07 13.031 1 91.19 196 GLN A CA 1
ATOM 1584 C C . GLN A 1 196 ? 14.609 -10.055 13.18 1 91.19 196 GLN A C 1
ATOM 1586 O O . GLN A 1 196 ? 14.695 -11.195 12.734 1 91.19 196 GLN A O 1
ATOM 1591 N N . ASN A 1 197 ? 13.586 -9.539 13.836 1 92.5 197 ASN A N 1
ATOM 1592 C CA . ASN A 1 197 ? 12.406 -10.391 14 1 92.5 197 ASN A CA 1
ATOM 1593 C C . ASN A 1 197 ? 11.742 -10.695 12.664 1 92.5 197 ASN A C 1
ATOM 1595 O O . ASN A 1 197 ? 11.641 -9.82 11.797 1 92.5 197 ASN A O 1
ATOM 1599 N N . PRO A 1 198 ? 11.211 -11.906 12.477 1 90.19 198 PRO A N 1
ATOM 1600 C CA . PRO A 1 198 ? 10.594 -12.305 11.211 1 90.19 198 PRO A CA 1
ATOM 1601 C C . PRO A 1 198 ? 9.398 -11.438 10.836 1 90.19 198 PRO A C 1
ATOM 1603 O O . PRO A 1 198 ? 9.102 -11.273 9.648 1 90.19 198 PRO A O 1
ATOM 1606 N N . ILE A 1 199 ? 8.789 -10.844 11.727 1 94.25 199 ILE A N 1
ATOM 1607 C CA . ILE A 1 199 ? 7.582 -10.078 11.43 1 94.25 199 ILE A CA 1
ATOM 1608 C C . ILE A 1 199 ? 7.965 -8.68 10.945 1 94.25 199 ILE A C 1
ATOM 1610 O O . ILE A 1 199 ? 7.125 -7.949 10.414 1 94.25 199 ILE A O 1
ATOM 1614 N N . TRP A 1 200 ? 9.242 -8.297 11.141 1 94.94 200 TRP A N 1
ATOM 1615 C CA . TRP A 1 200 ? 9.688 -6.949 10.797 1 94.94 200 TRP A CA 1
ATOM 1616 C C . TRP A 1 200 ? 9.547 -6.695 9.297 1 94.94 200 TRP A C 1
ATOM 1618 O O . TRP A 1 200 ? 9.148 -5.605 8.883 1 94.94 200 TRP A O 1
ATOM 1628 N N . THR A 1 201 ? 9.844 -7.742 8.539 1 93.88 201 THR A N 1
ATOM 1629 C CA . THR A 1 201 ? 9.719 -7.602 7.09 1 93.88 201 THR A CA 1
ATOM 1630 C C . THR A 1 201 ? 8.273 -7.316 6.695 1 93.88 201 THR A C 1
ATOM 1632 O O . THR A 1 201 ? 8.016 -6.465 5.84 1 93.88 201 THR A O 1
ATOM 1635 N N . GLY A 1 202 ? 7.395 -8.016 7.316 1 95.5 202 GLY A N 1
ATOM 1636 C CA . GLY A 1 202 ? 5.984 -7.734 7.082 1 95.5 202 GLY A CA 1
ATOM 1637 C C . GLY A 1 202 ? 5.582 -6.324 7.473 1 95.5 202 GLY A C 1
ATOM 1638 O O . GLY A 1 202 ? 4.848 -5.66 6.742 1 95.5 202 GLY A O 1
ATOM 1639 N N . LEU A 1 203 ? 6.094 -5.859 8.617 1 96.75 203 LEU A N 1
ATOM 1640 C CA . LEU A 1 203 ? 5.832 -4.5 9.086 1 96.75 203 LEU A CA 1
ATOM 1641 C C . LEU A 1 203 ? 6.41 -3.477 8.109 1 96.75 203 LEU A C 1
ATOM 1643 O O . LEU A 1 203 ? 5.781 -2.449 7.84 1 96.75 203 LEU A O 1
ATOM 1647 N N . SER A 1 204 ? 7.512 -3.814 7.582 1 95.19 204 SER A N 1
ATOM 1648 C CA . SER A 1 204 ? 8.172 -2.922 6.633 1 95.19 204 SER A CA 1
ATOM 1649 C C . SER A 1 204 ? 7.371 -2.811 5.336 1 95.19 204 SER A C 1
ATOM 1651 O O . SER A 1 204 ? 7.273 -1.729 4.754 1 95.19 204 SER A O 1
ATOM 1653 N N . TYR A 1 205 ? 6.824 -3.859 4.902 1 94.12 205 TYR A N 1
ATOM 1654 C CA . TYR A 1 205 ? 5.984 -3.812 3.709 1 94.12 205 TYR A CA 1
ATOM 1655 C C . TYR A 1 205 ? 4.723 -2.998 3.963 1 94.12 205 TYR A C 1
ATOM 1657 O O . TYR A 1 205 ? 4.281 -2.236 3.098 1 94.12 205 TYR A O 1
ATOM 1665 N N . ALA A 1 206 ? 4.172 -3.203 5.102 1 97.19 206 ALA A N 1
ATOM 1666 C CA . ALA A 1 206 ? 3.01 -2.396 5.457 1 97.19 206 ALA A CA 1
ATOM 1667 C C . ALA A 1 206 ? 3.361 -0.912 5.492 1 97.19 206 ALA A C 1
ATOM 1669 O O . ALA A 1 206 ? 2.605 -0.077 4.992 1 97.19 206 ALA A O 1
ATOM 1670 N N . LYS A 1 207 ? 4.492 -0.62 6.086 1 96.12 207 LYS A N 1
ATOM 1671 C CA . LYS A 1 207 ? 4.973 0.759 6.117 1 96.12 207 LYS A CA 1
ATOM 1672 C C . LYS A 1 207 ? 5.086 1.332 4.707 1 96.12 207 LYS A C 1
ATOM 1674 O O . LYS A 1 207 ? 4.68 2.469 4.457 1 96.12 207 LYS A O 1
ATOM 1679 N N . GLN A 1 208 ? 5.582 0.542 3.783 1 94.31 208 GLN A N 1
ATOM 1680 C CA . GLN A 1 208 ? 5.801 0.989 2.412 1 94.31 208 GLN A CA 1
ATOM 1681 C C . GLN A 1 208 ? 4.48 1.254 1.7 1 94.31 208 GLN A C 1
ATOM 1683 O O . GLN A 1 208 ? 4.41 2.092 0.798 1 94.31 208 GLN A O 1
ATOM 1688 N N . GLY A 1 209 ? 3.516 0.582 2.123 1 97 209 GLY A N 1
ATOM 1689 C CA . GLY A 1 209 ? 2.211 0.742 1.5 1 97 209 GLY A CA 1
ATOM 1690 C C . GLY A 1 209 ? 1.468 1.974 1.979 1 97 209 GLY A C 1
ATOM 1691 O O . GLY A 1 209 ? 0.502 2.408 1.347 1 97 209 GLY A O 1
ATOM 1692 N N . MET A 1 210 ? 1.937 2.566 3.051 1 95.81 210 MET A N 1
ATOM 1693 C CA . MET A 1 210 ? 1.232 3.66 3.715 1 95.81 210 MET A CA 1
ATOM 1694 C C . MET A 1 210 ? 1.081 4.855 2.783 1 95.81 210 MET A C 1
ATOM 1696 O O . MET A 1 210 ? 0.002 5.445 2.689 1 95.81 210 MET A O 1
ATOM 1700 N N . ILE A 1 211 ? 2.074 5.176 2.029 1 95.19 211 ILE A N 1
ATOM 1701 C CA . ILE A 1 211 ? 2.1 6.41 1.248 1 95.19 211 ILE A CA 1
ATOM 1702 C C . ILE A 1 211 ? 1.046 6.344 0.145 1 95.19 211 ILE A C 1
ATOM 1704 O O . ILE A 1 211 ? 0.168 7.203 0.064 1 95.19 211 ILE A O 1
ATOM 1708 N N . SER A 1 212 ? 1.116 5.312 -0.675 1 97.19 212 SER A N 1
ATOM 1709 C CA . SER A 1 212 ? 0.164 5.207 -1.775 1 97.19 212 SER A CA 1
ATOM 1710 C C . SER A 1 212 ? -1.261 5.035 -1.26 1 97.19 212 SER A C 1
ATOM 1712 O O . SER A 1 212 ? -2.193 5.652 -1.782 1 97.19 212 SER A O 1
ATOM 1714 N N . PHE A 1 213 ? -1.386 4.258 -0.231 1 97.69 213 PHE A N 1
ATOM 1715 C CA . PHE A 1 213 ? -2.719 4.004 0.305 1 97.69 213 PHE A CA 1
ATOM 1716 C C . PHE A 1 213 ? -3.33 5.289 0.855 1 97.69 213 PHE A C 1
ATOM 1718 O O . PHE A 1 213 ? -4.488 5.602 0.57 1 97.69 213 PHE A O 1
ATOM 1725 N N . ALA A 1 214 ? -2.576 6.031 1.647 1 95.56 214 ALA A N 1
ATOM 1726 C CA . ALA A 1 214 ? -3.062 7.262 2.264 1 95.56 214 ALA A CA 1
ATOM 1727 C C . ALA A 1 214 ? -3.488 8.273 1.206 1 95.56 214 ALA A C 1
ATOM 1729 O O . ALA A 1 214 ? -4.535 8.914 1.333 1 95.56 214 ALA A O 1
ATOM 1730 N N . LEU A 1 215 ? -2.719 8.422 0.183 1 96.81 215 LEU A N 1
ATOM 1731 C CA . LEU A 1 215 ? -2.996 9.414 -0.854 1 96.81 215 LEU A CA 1
ATOM 1732 C C . LEU A 1 215 ? -4.223 9.016 -1.667 1 96.81 215 LEU A C 1
ATOM 1734 O O . LEU A 1 215 ? -5.062 9.859 -1.985 1 96.81 215 LEU A O 1
ATOM 1738 N N . LEU A 1 216 ? -4.348 7.727 -1.959 1 97.81 216 LEU A N 1
ATOM 1739 C CA . LEU A 1 216 ? -5.531 7.242 -2.664 1 97.81 216 LEU A CA 1
ATOM 1740 C C . LEU A 1 216 ? -6.789 7.457 -1.827 1 97.81 216 LEU A C 1
ATOM 1742 O O . LEU A 1 216 ? -7.805 7.93 -2.338 1 97.81 216 LEU A O 1
ATOM 1746 N N . VAL A 1 217 ? -6.688 7.148 -0.561 1 96.06 217 VAL A N 1
ATOM 1747 C CA . VAL A 1 217 ? -7.828 7.273 0.34 1 96.06 217 VAL A CA 1
ATOM 1748 C C . VAL A 1 217 ? -8.227 8.742 0.463 1 96.06 217 VAL A C 1
ATOM 1750 O O . VAL A 1 217 ? -9.414 9.07 0.491 1 96.06 217 VAL A O 1
ATOM 1753 N N . LEU A 1 218 ? -7.234 9.57 0.551 1 94.5 218 LEU A N 1
ATOM 1754 C CA . LEU A 1 218 ? -7.52 11 0.602 1 94.5 218 LEU A CA 1
ATOM 1755 C C . LEU A 1 218 ? -8.289 11.445 -0.638 1 94.5 218 LEU A C 1
ATOM 1757 O O . LEU A 1 218 ? -9.25 12.203 -0.535 1 94.5 218 LEU A O 1
ATOM 1761 N N . GLY A 1 219 ? -7.848 11 -1.816 1 96.06 219 GLY A N 1
ATOM 1762 C CA . GLY A 1 219 ? -8.57 11.305 -3.039 1 96.06 219 GLY A CA 1
ATOM 1763 C C . GLY A 1 219 ? -10.016 10.836 -3.018 1 96.06 219 GLY A C 1
ATOM 1764 O O . GLY A 1 219 ? -10.922 11.57 -3.422 1 96.06 219 GLY A O 1
ATOM 1765 N N . ILE A 1 220 ? -10.156 9.672 -2.537 1 95.88 220 ILE A N 1
ATOM 1766 C CA . ILE A 1 220 ? -11.492 9.094 -2.426 1 95.88 220 ILE A CA 1
ATOM 1767 C C . ILE A 1 220 ? -12.344 9.938 -1.477 1 95.88 220 ILE A C 1
ATOM 1769 O O . ILE A 1 220 ? -13.484 10.266 -1.786 1 95.88 220 ILE A O 1
ATOM 1773 N N . GLN A 1 221 ? -11.773 10.297 -0.39 1 90.81 221 GLN A N 1
ATOM 1774 C CA . GLN A 1 221 ? -12.469 11.109 0.597 1 90.81 221 GLN A CA 1
ATOM 1775 C C . GLN A 1 221 ? -12.859 12.469 0.01 1 90.81 221 GLN A C 1
ATOM 1777 O O . GLN A 1 221 ? -13.977 12.938 0.225 1 90.81 221 GLN A O 1
ATOM 1782 N N . LEU A 1 222 ? -11.977 13.078 -0.718 1 91.88 222 LEU A N 1
ATOM 1783 C CA . LEU A 1 222 ? -12.219 14.391 -1.311 1 91.88 222 LEU A CA 1
ATOM 1784 C C . LEU A 1 222 ? -13.328 14.328 -2.35 1 91.88 222 LEU A C 1
ATOM 1786 O O . LEU A 1 222 ? -14.094 15.281 -2.516 1 91.88 222 LEU A O 1
ATOM 1790 N N . SER A 1 223 ? -13.406 13.211 -3.006 1 93.06 223 SER A N 1
ATOM 1791 C CA . SER A 1 223 ? -14.414 13.047 -4.047 1 93.06 223 SER A CA 1
ATOM 1792 C C . SER A 1 223 ? -15.812 12.992 -3.453 1 93.06 223 SER A C 1
ATOM 1794 O O . SER A 1 223 ? -16.797 13.211 -4.16 1 93.06 223 SER A O 1
ATOM 1796 N N . LYS A 1 224 ? -15.883 12.711 -2.213 1 87.75 224 LYS A N 1
ATOM 1797 C CA . LYS A 1 224 ? -17.172 12.617 -1.545 1 87.75 224 LYS A CA 1
ATOM 1798 C C . LYS A 1 224 ? -17.562 13.945 -0.896 1 87.75 224 LYS A C 1
ATOM 1800 O O . LYS A 1 224 ? -18.625 14.07 -0.297 1 87.75 224 LYS A O 1
ATOM 1805 N N . THR A 1 225 ? -16.719 14.945 -1.041 1 79.38 225 THR A N 1
ATOM 1806 C CA . THR A 1 225 ? -16.938 16.266 -0.457 1 79.38 225 THR A CA 1
ATOM 1807 C C . THR A 1 225 ? -17.469 17.234 -1.505 1 79.38 225 THR A C 1
ATOM 1809 O O . THR A 1 225 ? -16.891 17.359 -2.586 1 79.38 225 THR A O 1
ATOM 1812 N N . PRO A 1 226 ? -18.594 17.828 -1.255 1 75.56 226 PRO A N 1
ATOM 1813 C CA . PRO A 1 226 ? -19.125 18.797 -2.215 1 75.56 226 PRO A CA 1
ATOM 1814 C C . PRO A 1 226 ? -18.234 20.031 -2.365 1 75.56 226 PRO A C 1
ATOM 1816 O O . PRO A 1 226 ? -17.641 20.484 -1.391 1 75.56 226 PRO A O 1
ATOM 1819 N N . ILE A 1 227 ? -18 20.562 -3.531 1 72 227 ILE A N 1
ATOM 1820 C CA . ILE A 1 227 ? -17.172 21.719 -3.84 1 72 227 ILE A CA 1
ATOM 1821 C C . ILE A 1 227 ? -18.047 22.969 -3.955 1 72 227 ILE A C 1
ATOM 1823 O O . ILE A 1 227 ? -18.969 23.016 -4.777 1 72 227 ILE A O 1
ATOM 1827 N N . PHE A 1 228 ? -17.953 23.75 -2.857 1 72.25 228 PHE A N 1
ATOM 1828 C CA . PHE A 1 228 ? -18.609 25.047 -2.992 1 72.25 228 PHE A CA 1
ATOM 1829 C C . PHE A 1 228 ? -17.609 26.188 -2.781 1 72.25 228 PHE A C 1
ATOM 1831 O O . PHE A 1 228 ? -16.703 26.078 -1.951 1 72.25 228 PHE A O 1
ATOM 1838 N N . PHE A 1 229 ? -17.484 27.125 -3.654 1 67.56 229 PHE A N 1
ATOM 1839 C CA . PHE A 1 229 ? -16.5 28.203 -3.576 1 67.56 229 PHE A CA 1
ATOM 1840 C C . PHE A 1 229 ? -17.141 29.5 -3.109 1 67.56 229 PHE A C 1
ATOM 1842 O O . PHE A 1 229 ? -16.516 30.562 -3.172 1 67.56 229 PHE A O 1
ATOM 1849 N N . LYS A 1 230 ? -18.156 29.438 -2.449 1 68.06 230 LYS A N 1
ATOM 1850 C CA . LYS A 1 230 ? -18.859 30.703 -2.322 1 68.06 230 LYS A CA 1
ATOM 1851 C C . LYS A 1 230 ? -18.562 31.359 -0.978 1 68.06 230 LYS A C 1
ATOM 1853 O O . LYS A 1 230 ? -18.719 32.594 -0.829 1 68.06 230 LYS A O 1
ATOM 1858 N N . ASN A 1 231 ? -18.031 30.797 -0.073 1 79.62 231 ASN A N 1
ATOM 1859 C CA . ASN A 1 231 ? -17.953 31.344 1.275 1 79.62 231 ASN A CA 1
ATOM 1860 C C . ASN A 1 231 ? -16.609 32.031 1.534 1 79.62 231 ASN A C 1
ATOM 1862 O O . ASN A 1 231 ? -15.562 31.359 1.496 1 79.62 231 ASN A O 1
ATOM 1866 N N . ASN A 1 232 ? -16.578 33.375 1.766 1 89.62 232 ASN A N 1
ATOM 1867 C CA . ASN A 1 232 ? -15.375 34.156 2.033 1 89.62 232 ASN A CA 1
ATOM 1868 C C . ASN A 1 232 ? -14.633 33.656 3.264 1 89.62 232 ASN A C 1
ATOM 1870 O O . ASN A 1 232 ? -13.406 33.75 3.344 1 89.62 232 ASN A O 1
ATOM 1874 N N . VAL A 1 233 ? -15.336 33.125 4.219 1 94.5 233 VAL A N 1
ATOM 1875 C CA . VAL A 1 233 ? -14.742 32.594 5.445 1 94.5 233 VAL A CA 1
ATOM 1876 C C . VAL A 1 233 ? -13.812 31.422 5.109 1 94.5 233 VAL A C 1
ATOM 1878 O O . VAL A 1 233 ? -12.781 31.234 5.762 1 94.5 233 VAL A O 1
ATOM 1881 N N . VAL A 1 234 ? -14.141 30.766 4.027 1 95.19 234 VAL A N 1
ATOM 1882 C CA . VAL A 1 234 ? -13.352 29.625 3.586 1 95.19 234 VAL A CA 1
ATOM 1883 C C . VAL A 1 234 ? -11.969 30.078 3.119 1 95.19 234 VAL A C 1
ATOM 1885 O O . VAL A 1 234 ? -10.953 29.484 3.477 1 95.19 234 VAL A O 1
ATOM 1888 N N . TYR A 1 235 ? -11.93 31.188 2.424 1 94.75 235 TYR A N 1
ATOM 1889 C CA . TYR A 1 235 ? -10.672 31.672 1.873 1 94.75 235 TYR A CA 1
ATOM 1890 C C . TYR A 1 235 ? -9.781 32.25 2.973 1 94.75 235 TYR A C 1
ATOM 1892 O O . TYR A 1 235 ? -8.555 32.125 2.902 1 94.75 235 TYR A O 1
ATOM 1900 N N . LEU A 1 236 ? -10.438 32.844 3.891 1 96.69 236 LEU A N 1
ATOM 1901 C CA . LEU A 1 236 ? -9.664 33.344 5.027 1 96.69 236 LEU A CA 1
ATOM 1902 C C . LEU A 1 236 ? -9.039 32.188 5.801 1 96.69 236 LEU A C 1
ATOM 1904 O O . LEU A 1 236 ? -7.875 32.25 6.191 1 96.69 236 LEU A O 1
ATOM 1908 N N . SER A 1 237 ? -9.836 31.203 6.035 1 97.62 237 SER A N 1
ATOM 1909 C CA . SER A 1 237 ? -9.328 30 6.699 1 97.62 237 SER A CA 1
ATOM 1910 C C . SER A 1 237 ? -8.156 29.406 5.934 1 97.62 237 SER A C 1
ATOM 1912 O O . SER A 1 237 ? -7.133 29.062 6.531 1 97.62 237 SER A O 1
ATOM 1914 N N . ASN A 1 238 ? -8.305 29.328 4.613 1 97.19 238 ASN A N 1
ATOM 1915 C CA . ASN A 1 238 ? -7.246 28.797 3.768 1 97.19 238 ASN A CA 1
ATOM 1916 C C . ASN A 1 238 ? -5.965 29.625 3.881 1 97.19 238 ASN A C 1
ATOM 1918 O O . ASN A 1 238 ? -4.871 29.062 3.977 1 97.19 238 ASN A O 1
ATOM 1922 N N . PHE A 1 239 ? -6.145 30.859 3.873 1 97.56 239 PHE A N 1
ATOM 1923 C CA . PHE A 1 239 ? -5 31.75 3.928 1 97.56 239 PHE A CA 1
ATOM 1924 C C . PHE A 1 239 ? -4.234 31.578 5.234 1 97.56 239 PHE A C 1
ATOM 1926 O O . PHE A 1 239 ? -3.01 31.453 5.23 1 97.56 239 PHE A O 1
ATOM 1933 N N . ILE A 1 240 ? -4.922 31.594 6.305 1 97.94 240 ILE A N 1
ATOM 1934 C CA . ILE A 1 240 ? -4.305 31.469 7.621 1 97.94 240 ILE A CA 1
ATOM 1935 C C . ILE A 1 240 ? -3.672 30.094 7.773 1 97.94 240 ILE A C 1
ATOM 1937 O O . ILE A 1 240 ? -2.547 29.969 8.266 1 97.94 240 ILE A O 1
ATOM 1941 N N . ARG A 1 241 ? -4.355 29.078 7.34 1 98.06 241 ARG A N 1
ATOM 1942 C CA . ARG A 1 241 ? -3.889 27.703 7.461 1 98.06 241 ARG A CA 1
ATOM 1943 C C . ARG A 1 241 ? -2.633 27.484 6.625 1 98.06 241 ARG A C 1
ATOM 1945 O O . ARG A 1 241 ? -1.645 26.938 7.117 1 98.06 241 ARG A O 1
ATOM 1952 N N . LEU A 1 242 ? -2.619 27.938 5.383 1 98.38 242 LEU A N 1
ATOM 1953 C CA . LEU A 1 242 ? -1.594 27.562 4.422 1 98.38 242 LEU A CA 1
ATOM 1954 C C . LEU A 1 242 ? -0.396 28.5 4.5 1 98.38 242 LEU A C 1
ATOM 1956 O O . LEU A 1 242 ? 0.731 28.094 4.191 1 98.38 242 LEU A O 1
ATOM 1960 N N . LEU A 1 243 ? -0.617 29.75 4.949 1 97.88 243 LEU A N 1
ATOM 1961 C CA . LEU A 1 243 ? 0.484 30.703 5.008 1 97.88 243 LEU A CA 1
ATOM 1962 C C . LEU A 1 243 ? 0.734 31.156 6.441 1 97.88 243 LEU A C 1
ATOM 1964 O O . LEU A 1 243 ? 1.883 31.359 6.84 1 97.88 243 LEU A O 1
ATOM 1968 N N . GLY A 1 244 ? -0.315 31.375 7.195 1 97.56 244 GLY A N 1
ATOM 1969 C CA . GLY A 1 244 ? -0.172 31.766 8.594 1 97.56 244 GLY A CA 1
ATOM 1970 C C . GLY A 1 244 ? 0.483 30.688 9.445 1 97.56 244 GLY A C 1
ATOM 1971 O O . GLY A 1 244 ? 1.311 31 10.305 1 97.56 244 GLY A O 1
ATOM 1972 N N . GLY A 1 245 ? 0.097 29.453 9.211 1 96.81 245 GLY A N 1
ATOM 1973 C CA . GLY A 1 245 ? 0.671 28.328 9.922 1 96.81 245 GLY A CA 1
ATOM 1974 C C . GLY A 1 245 ? 2.186 28.281 9.852 1 96.81 245 GLY A C 1
ATOM 1975 O O . GLY A 1 245 ? 2.863 28.344 10.883 1 96.81 245 GLY A O 1
ATOM 1976 N N . PRO A 1 246 ? 2.711 28.266 8.625 1 97.88 246 PRO A N 1
ATOM 1977 C CA . PRO A 1 246 ? 4.168 28.234 8.492 1 97.88 246 PRO A CA 1
ATOM 1978 C C . PRO A 1 246 ? 4.836 29.5 9.039 1 97.88 246 PRO A C 1
ATOM 1980 O O . PRO A 1 246 ? 5.973 29.438 9.523 1 97.88 246 PRO A O 1
ATOM 1983 N N . PHE A 1 247 ? 4.172 30.578 9.008 1 98.19 247 PHE A N 1
ATOM 1984 C CA . PHE A 1 247 ? 4.73 31.797 9.594 1 98.19 247 PHE A CA 1
ATOM 1985 C C . PHE A 1 247 ? 4.875 31.656 11.102 1 98.19 247 PHE A C 1
ATOM 1987 O O . PHE A 1 247 ? 5.918 31.984 11.664 1 98.19 247 PHE A O 1
ATOM 1994 N N . ILE A 1 248 ? 3.844 31.219 11.758 1 98.44 248 ILE A N 1
ATOM 1995 C CA . ILE A 1 248 ? 3.895 30.953 13.188 1 98.44 248 ILE A CA 1
ATOM 1996 C C . ILE A 1 248 ? 4.984 29.922 13.484 1 98.44 248 ILE A C 1
ATOM 1998 O O . ILE A 1 248 ? 5.73 30.062 14.461 1 98.44 248 ILE A O 1
ATOM 2002 N N . ALA A 1 249 ? 5.062 28.953 12.648 1 98.5 249 ALA A N 1
ATOM 2003 C CA . ALA A 1 249 ? 6.07 27.906 12.805 1 98.5 249 ALA A CA 1
ATOM 2004 C C . ALA A 1 249 ? 7.48 28.5 12.75 1 98.5 249 ALA A C 1
ATOM 2006 O O . ALA A 1 249 ? 8.352 28.109 13.531 1 98.5 249 ALA A O 1
ATOM 2007 N N . PHE A 1 250 ? 7.676 29.406 11.812 1 98.12 250 PHE A N 1
ATOM 2008 C CA . PHE A 1 250 ? 8.977 30.047 11.672 1 98.12 250 PHE A CA 1
ATOM 2009 C C . PHE A 1 250 ? 9.391 30.719 12.969 1 98.12 250 PHE A C 1
ATOM 2011 O O . PHE A 1 250 ? 10.523 30.562 13.43 1 98.12 250 PHE A O 1
ATOM 2018 N N . ILE A 1 251 ? 8.492 31.406 13.586 1 98.25 251 ILE A N 1
ATOM 2019 C CA . ILE A 1 251 ? 8.758 32.125 14.828 1 98.25 251 ILE A CA 1
ATOM 2020 C C . ILE A 1 251 ? 9.078 31.109 15.938 1 98.25 251 ILE A C 1
ATOM 2022 O O . ILE A 1 251 ? 10.039 31.281 16.688 1 98.25 251 ILE A O 1
ATOM 2026 N N . LEU A 1 252 ? 8.312 30.078 16 1 98.56 252 LEU A N 1
ATOM 2027 C CA . LEU A 1 252 ? 8.5 29.078 17.031 1 98.56 252 LEU A CA 1
ATOM 2028 C C . LEU A 1 252 ? 9.828 28.344 16.844 1 98.56 252 LEU A C 1
ATOM 2030 O O . LEU A 1 252 ? 10.523 28.047 17.828 1 98.56 252 LEU A O 1
ATOM 2034 N N . ILE A 1 253 ? 10.172 28.016 15.633 1 98.38 253 ILE A N 1
ATOM 2035 C CA . ILE A 1 253 ? 11.414 27.312 15.328 1 98.38 253 ILE A CA 1
ATOM 2036 C C . ILE A 1 253 ? 12.609 28.156 15.773 1 98.38 253 ILE A C 1
ATOM 2038 O O . ILE A 1 253 ? 13.547 27.625 16.391 1 98.38 253 ILE A O 1
ATOM 2042 N N . LYS A 1 254 ? 12.562 29.453 15.547 1 97.25 254 LYS A N 1
ATOM 2043 C CA . LYS A 1 254 ? 13.633 30.359 15.938 1 97.25 254 LYS A CA 1
ATOM 2044 C C . LYS A 1 254 ? 13.703 30.516 17.453 1 97.25 254 LYS A C 1
ATOM 2046 O O . LYS A 1 254 ? 14.789 30.5 18.031 1 97.25 254 LYS A O 1
ATOM 2051 N N . THR A 1 255 ? 12.578 30.594 18.047 1 97.56 255 THR A N 1
ATOM 2052 C CA . THR A 1 255 ? 12.516 30.812 19.484 1 97.56 255 THR A CA 1
ATOM 2053 C C . THR A 1 255 ? 12.992 29.578 20.234 1 97.56 255 THR A C 1
ATOM 2055 O O . THR A 1 255 ? 13.633 29.688 21.281 1 97.56 255 THR A O 1
ATOM 2058 N N . LEU A 1 256 ? 12.727 28.422 19.703 1 97.69 256 LEU A N 1
ATOM 2059 C CA . LEU A 1 256 ? 13.078 27.172 20.375 1 97.69 256 LEU A CA 1
ATOM 2060 C C . LEU A 1 256 ? 14.453 26.688 19.922 1 97.69 256 LEU A C 1
ATOM 2062 O O . LEU A 1 256 ? 14.93 25.641 20.391 1 97.69 256 LEU A O 1
ATOM 2066 N N . ASN A 1 257 ? 15.062 27.344 19.047 1 96.62 257 ASN A N 1
ATOM 2067 C CA . ASN A 1 257 ? 16.391 27.031 18.531 1 96.62 257 ASN A CA 1
ATOM 2068 C C . ASN A 1 257 ? 16.438 25.625 17.938 1 96.62 257 ASN A C 1
ATOM 2070 O O . ASN A 1 257 ? 17.312 24.828 18.281 1 96.62 257 ASN A O 1
ATOM 2074 N N . ILE A 1 258 ? 15.438 25.391 17.125 1 96.56 258 ILE A N 1
ATOM 2075 C CA . ILE A 1 258 ? 15.414 24.156 16.359 1 96.56 258 ILE A CA 1
ATOM 2076 C C . ILE A 1 258 ? 16.141 24.344 15.031 1 96.56 258 ILE A C 1
ATOM 2078 O O . ILE A 1 258 ? 15.922 25.344 14.344 1 96.56 258 ILE A O 1
ATOM 2082 N N . ASN A 1 259 ? 17.031 23.422 14.68 1 89 259 ASN A N 1
ATOM 2083 C CA . ASN A 1 259 ? 17.844 23.688 13.492 1 89 259 ASN A CA 1
ATOM 2084 C C . ASN A 1 259 ? 17.797 22.516 12.516 1 89 259 ASN A C 1
ATOM 2086 O O . ASN A 1 259 ? 17.172 21.484 12.789 1 89 259 ASN A O 1
ATOM 2090 N N . THR A 1 260 ? 18.203 22.828 11.352 1 89.75 260 THR A N 1
ATOM 2091 C CA . THR A 1 260 ? 18.547 21.859 10.305 1 89.75 260 THR A CA 1
ATOM 2092 C C . THR A 1 260 ? 17.281 21.141 9.812 1 89.75 260 THR A C 1
ATOM 2094 O O . THR A 1 260 ? 16.297 21.797 9.461 1 89.75 260 THR A O 1
ATOM 2097 N N . ILE A 1 261 ? 17.344 19.797 9.859 1 93.56 261 ILE A N 1
ATOM 2098 C CA . ILE A 1 261 ? 16.359 18.938 9.227 1 93.56 261 ILE A CA 1
ATOM 2099 C C . ILE A 1 261 ? 15.047 19 10.008 1 93.56 261 ILE A C 1
ATOM 2101 O O . ILE A 1 261 ? 13.961 18.984 9.422 1 93.56 261 ILE A O 1
ATOM 2105 N N . MET A 1 262 ? 15.195 19.172 11.289 1 96.94 262 MET A N 1
ATOM 2106 C CA . MET A 1 262 ? 13.992 19.281 12.109 1 96.94 262 MET A CA 1
ATOM 2107 C C . MET A 1 262 ? 13.25 20.578 11.828 1 96.94 262 MET A C 1
ATOM 2109 O O . MET A 1 262 ? 12.023 20.594 11.75 1 96.94 262 MET A O 1
ATOM 2113 N N . ALA A 1 263 ? 14.008 21.641 11.633 1 97.75 263 ALA A N 1
ATOM 2114 C CA . ALA A 1 263 ? 13.422 22.938 11.336 1 97.75 263 ALA A CA 1
ATOM 2115 C C . ALA A 1 263 ? 12.68 22.906 10 1 97.75 263 ALA A C 1
ATOM 2117 O O . ALA A 1 263 ? 11.539 23.375 9.906 1 97.75 263 ALA A O 1
ATOM 2118 N N . GLN A 1 264 ? 13.312 22.359 8.977 1 96.81 264 GLN A N 1
ATOM 2119 C CA . GLN A 1 264 ? 12.672 22.25 7.676 1 96.81 264 GLN A CA 1
ATOM 2120 C C . GLN A 1 264 ? 11.391 21.422 7.758 1 96.81 264 GLN A C 1
ATOM 2122 O O . GLN A 1 264 ? 10.359 21.797 7.203 1 96.81 264 GLN A O 1
ATOM 2127 N N . THR A 1 265 ? 11.477 20.328 8.461 1 97.88 265 THR A N 1
ATOM 2128 C CA . THR A 1 265 ? 10.359 19.391 8.594 1 97.88 265 THR A CA 1
ATOM 2129 C C . THR A 1 265 ? 9.172 20.078 9.281 1 97.88 265 THR A C 1
ATOM 2131 O O . THR A 1 265 ? 8.031 19.953 8.82 1 97.88 265 THR A O 1
ATOM 2134 N N . LEU A 1 266 ? 9.492 20.797 10.344 1 98.5 266 LEU A N 1
ATOM 2135 C CA . LEU A 1 266 ? 8.43 21.406 11.133 1 98.5 266 LEU A CA 1
ATOM 2136 C C . LEU A 1 266 ? 7.781 22.562 10.359 1 98.5 266 LEU A C 1
ATOM 2138 O O . LEU A 1 266 ? 6.57 22.766 10.461 1 98.5 266 LEU A O 1
ATOM 2142 N N . MET A 1 267 ? 8.523 23.281 9.625 1 98.12 267 MET A N 1
ATOM 2143 C CA . MET A 1 267 ? 7.957 24.344 8.797 1 98.12 267 MET A CA 1
ATOM 2144 C C . MET A 1 267 ? 7.043 23.781 7.727 1 98.12 267 MET A C 1
ATOM 2146 O O . MET A 1 267 ? 5.949 24.297 7.492 1 98.12 267 MET A O 1
ATOM 2150 N N . VAL A 1 268 ? 7.473 22.719 7.133 1 97.69 268 VAL A N 1
ATOM 2151 C CA . VAL A 1 268 ? 6.668 22.062 6.105 1 97.69 268 VAL A CA 1
ATOM 2152 C C . VAL A 1 268 ? 5.41 21.469 6.73 1 97.69 268 VAL A C 1
ATOM 2154 O O . VAL A 1 268 ? 4.309 21.625 6.199 1 97.69 268 VAL A O 1
ATOM 2157 N N . SER A 1 269 ? 5.574 20.828 7.863 1 98.31 269 SER A N 1
ATOM 2158 C CA . SER A 1 269 ? 4.438 20.25 8.562 1 98.31 269 SER A CA 1
ATOM 2159 C C . SER A 1 269 ? 3.379 21.297 8.875 1 98.31 269 SER A C 1
ATOM 2161 O O . SER A 1 269 ? 2.182 21 8.852 1 98.31 269 SER A O 1
ATOM 2163 N N . SER A 1 270 ? 3.809 22.453 9.156 1 98.25 270 SER A N 1
ATOM 2164 C CA . SER A 1 270 ? 2.906 23.516 9.57 1 98.25 270 SER A CA 1
ATOM 2165 C C . SER A 1 270 ? 2.199 24.141 8.367 1 98.25 270 SER A C 1
ATOM 2167 O O . SER A 1 270 ? 1.297 24.969 8.531 1 98.25 270 SER A O 1
ATOM 2169 N N . SER A 1 271 ? 2.559 23.734 7.18 1 98 271 SER A N 1
ATOM 2170 C CA . SER A 1 271 ? 2 24.328 5.965 1 98 271 SER A CA 1
ATOM 2171 C C . SER A 1 271 ? 0.989 23.391 5.312 1 98 271 SER A C 1
ATOM 2173 O O . SER A 1 271 ? 0.515 23.656 4.207 1 98 271 SER A O 1
ATOM 2175 N N . LEU A 1 272 ? 0.653 22.281 5.941 1 98.44 272 LEU A N 1
ATOM 2176 C CA . LEU A 1 272 ? -0.264 21.281 5.406 1 98.44 272 LEU A CA 1
ATOM 2177 C C . LEU A 1 272 ? -1.695 21.812 5.395 1 98.44 272 LEU A C 1
ATOM 2179 O O . LEU A 1 272 ? -2.039 22.703 6.172 1 98.44 272 LEU A O 1
ATOM 2183 N N . PRO A 1 273 ? -2.523 21.312 4.512 1 98 273 PRO A N 1
ATOM 2184 C CA . PRO A 1 273 ? -3.922 21.75 4.48 1 98 273 PRO A CA 1
ATOM 2185 C C . PRO A 1 273 ? -4.719 21.266 5.688 1 98 273 PRO A C 1
ATOM 2187 O O . PRO A 1 273 ? -4.191 20.516 6.52 1 98 273 PRO A O 1
ATOM 2190 N N . THR A 1 274 ? -5.91 21.719 5.715 1 97.88 274 THR A N 1
ATOM 2191 C CA . THR A 1 274 ? -6.805 21.391 6.82 1 97.88 274 THR A CA 1
ATOM 2192 C C . THR A 1 274 ? -7.082 19.891 6.867 1 97.88 274 THR A C 1
ATOM 2194 O O . THR A 1 274 ? -7.27 19.25 5.828 1 97.88 274 THR A O 1
ATOM 2197 N N . ALA A 1 275 ? -7.141 19.359 8.055 1 96.25 275 ALA A N 1
ATOM 2198 C CA . ALA A 1 275 ? -7.363 17.938 8.273 1 96.25 275 ALA A CA 1
ATOM 2199 C C . ALA A 1 275 ? -8.742 17.516 7.773 1 96.25 275 ALA A C 1
ATOM 2201 O O . ALA A 1 275 ? -9.742 18.172 8.07 1 96.25 275 ALA A O 1
ATOM 2202 N N . VAL A 1 276 ? -8.797 16.438 7.109 1 91.62 276 VAL A N 1
ATOM 2203 C CA . VAL A 1 276 ? -10.055 15.898 6.621 1 91.62 276 VAL A CA 1
ATOM 2204 C C . VAL A 1 276 ? -10.961 15.539 7.801 1 91.62 276 VAL A C 1
ATOM 2206 O O . VAL A 1 276 ? -12.18 15.672 7.719 1 91.62 276 VAL A O 1
ATOM 2209 N N . ASN A 1 277 ? -10.406 15.203 8.867 1 89.06 277 ASN A N 1
ATOM 2210 C CA . ASN A 1 277 ? -11.148 14.805 10.055 1 89.06 277 ASN A CA 1
ATOM 2211 C C . ASN A 1 277 ? -12.016 15.945 10.586 1 89.06 277 ASN A C 1
ATOM 2213 O O . ASN A 1 277 ? -13.031 15.711 11.234 1 89.06 277 ASN A O 1
ATOM 2217 N N . THR A 1 278 ? -11.594 17.125 10.305 1 93.38 278 THR A N 1
ATOM 2218 C CA . THR A 1 278 ? -12.398 18.25 10.758 1 93.38 278 THR A CA 1
ATOM 2219 C C . THR A 1 278 ? -13.75 18.266 10.062 1 93.38 278 THR A C 1
ATOM 2221 O O . THR A 1 278 ? -14.766 18.641 10.672 1 93.38 278 THR A O 1
ATOM 2224 N N . ALA A 1 279 ? -13.773 17.875 8.828 1 91.06 279 ALA A N 1
ATOM 2225 C CA . ALA A 1 279 ? -15.039 17.781 8.102 1 91.06 279 ALA A CA 1
ATOM 2226 C C . ALA A 1 279 ? -15.891 16.625 8.625 1 91.06 279 ALA A C 1
ATOM 2228 O O . ALA A 1 279 ? -17.109 16.766 8.766 1 91.06 279 ALA A O 1
ATOM 2229 N N . LEU A 1 280 ? -15.242 15.562 8.93 1 86.44 280 LEU A N 1
ATOM 2230 C CA . LEU A 1 280 ? -15.961 14.398 9.438 1 86.44 280 LEU A CA 1
ATOM 2231 C C . LEU A 1 280 ? -16.609 14.695 10.781 1 86.44 280 LEU A C 1
ATOM 2233 O O . LEU A 1 280 ? -17.766 14.352 11.008 1 86.44 280 LEU A O 1
ATOM 2237 N N . ILE A 1 281 ? -15.875 15.32 11.602 1 88.56 281 ILE A N 1
ATOM 2238 C CA . ILE A 1 281 ? -16.375 15.672 12.93 1 88.56 281 ILE A CA 1
ATOM 2239 C C . ILE A 1 281 ? -17.484 16.703 12.805 1 88.56 281 ILE A C 1
ATOM 2241 O O . ILE A 1 281 ? -18.484 16.641 13.539 1 88.56 281 ILE A O 1
ATOM 2245 N N . ALA A 1 282 ? -17.375 17.609 11.898 1 92.38 282 ALA A N 1
ATOM 2246 C CA . ALA A 1 282 ? -18.391 18.625 11.664 1 92.38 282 ALA A CA 1
ATOM 2247 C C . ALA A 1 282 ? -19.703 17.984 11.195 1 92.38 282 ALA A C 1
ATOM 2249 O O . ALA A 1 282 ? -20.781 18.391 11.617 1 92.38 282 ALA A O 1
ATOM 2250 N N . VAL A 1 283 ? -19.594 17.031 10.398 1 87.94 283 VAL A N 1
ATOM 2251 C CA . VAL A 1 283 ? -20.766 16.328 9.891 1 87.94 283 VAL A CA 1
ATOM 2252 C C . VAL A 1 283 ? -21.406 15.523 11.016 1 87.94 283 VAL A C 1
ATOM 2254 O O . VAL A 1 283 ? -22.625 15.547 11.188 1 87.94 283 VAL A O 1
ATOM 2257 N N . GLU A 1 284 ? -20.609 14.844 11.711 1 86.44 284 GLU A N 1
ATOM 2258 C CA . GLU A 1 284 ? -21.078 13.992 12.789 1 86.44 284 GLU A CA 1
ATOM 2259 C C . GLU A 1 284 ? -21.844 14.797 13.836 1 86.44 284 GLU A C 1
ATOM 2261 O O . GLU A 1 284 ? -22.844 14.32 14.391 1 86.44 284 GLU A O 1
ATOM 2266 N N . HIS A 1 285 ? -21.422 16 14.078 1 89.5 285 HIS A N 1
ATOM 2267 C CA . HIS A 1 285 ? -22.031 16.797 15.141 1 89.5 285 HIS A CA 1
ATOM 2268 C C . HIS A 1 285 ? -22.891 17.906 14.57 1 89.5 285 HIS A C 1
ATOM 2270 O O . HIS A 1 285 ? -23.359 18.781 15.312 1 89.5 285 HIS A O 1
ATOM 2276 N N . ASN A 1 286 ? -23 17.891 13.297 1 92.12 286 ASN A N 1
ATOM 2277 C CA . ASN A 1 286 ? -23.812 18.875 12.57 1 92.12 286 ASN A CA 1
ATOM 2278 C C . ASN A 1 286 ? -23.422 20.297 12.945 1 92.12 286 ASN A C 1
ATOM 2280 O O . ASN A 1 286 ? -24.297 21.109 13.305 1 92.12 286 ASN A O 1
ATOM 2284 N N . ASN A 1 287 ? -22.172 20.578 12.938 1 94.56 287 ASN A N 1
ATOM 2285 C CA . ASN A 1 287 ? -21.641 21.906 13.172 1 94.56 287 ASN A CA 1
ATOM 2286 C C . ASN A 1 287 ? -20.953 22.469 11.93 1 94.56 287 ASN A C 1
ATOM 2288 O O . ASN A 1 287 ? -19.75 22.297 11.75 1 94.56 287 ASN A O 1
ATOM 2292 N N . GLU A 1 288 ? -21.656 23.203 11.117 1 93.38 288 GLU A N 1
ATOM 2293 C CA . GLU A 1 288 ? -21.172 23.859 9.898 1 93.38 288 GLU A CA 1
ATOM 2294 C C . GLU A 1 288 ? -20.5 22.844 8.969 1 93.38 288 GLU A C 1
ATOM 2296 O O . GLU A 1 288 ? -19.344 23.047 8.555 1 93.38 288 GLU A O 1
ATOM 2301 N N . PRO A 1 289 ? -21.172 21.781 8.641 1 92.25 289 PRO A N 1
ATOM 2302 C CA . PRO A 1 289 ? -20.562 20.75 7.797 1 92.25 289 PRO A CA 1
ATOM 2303 C C . PRO A 1 289 ? -20.172 21.266 6.414 1 92.25 289 PRO A C 1
ATOM 2305 O O . PRO A 1 289 ? -19.156 20.859 5.855 1 92.25 289 PRO A O 1
ATOM 2308 N N . GLU A 1 290 ? -20.922 22.109 5.883 1 90.12 290 GLU A N 1
ATOM 2309 C CA . GLU A 1 290 ? -20.625 22.656 4.559 1 90.12 290 GLU A CA 1
ATOM 2310 C C . GLU A 1 290 ? -19.312 23.453 4.566 1 90.12 290 GLU A C 1
ATOM 2312 O O . GLU A 1 290 ? -18.469 23.266 3.688 1 90.12 290 GLU A O 1
ATOM 2317 N N . PHE A 1 291 ? -19.203 24.266 5.555 1 92.88 291 PHE A N 1
ATOM 2318 C CA . PHE A 1 291 ? -17.984 25.062 5.699 1 92.88 291 PHE A CA 1
ATOM 2319 C C . PHE A 1 291 ? -16.766 24.156 5.871 1 92.88 291 PHE A C 1
ATOM 2321 O O . PHE A 1 291 ? -15.758 24.328 5.188 1 92.88 291 PHE A O 1
ATOM 2328 N N . ALA A 1 292 ? -16.891 23.219 6.781 1 93.62 292 ALA A N 1
ATOM 2329 C CA . ALA A 1 292 ? -15.773 22.328 7.098 1 93.62 292 ALA A CA 1
ATOM 2330 C C . ALA A 1 292 ? -15.328 21.547 5.867 1 93.62 292 ALA A C 1
ATOM 2332 O O . ALA A 1 292 ? -14.125 21.422 5.605 1 93.62 292 ALA A O 1
ATOM 2333 N N . SER A 1 293 ? -16.266 21.109 5.117 1 90.81 293 SER A N 1
ATOM 2334 C CA . SER A 1 293 ? -15.961 20.344 3.91 1 90.81 293 SER A CA 1
ATOM 2335 C C . SER A 1 293 ? -15.289 21.219 2.855 1 90.81 293 SER A C 1
ATOM 2337 O O . SER A 1 293 ? -14.344 20.781 2.191 1 90.81 293 SER A O 1
ATOM 2339 N N . GLN A 1 294 ? -15.742 22.344 2.721 1 92.62 294 GLN A N 1
ATOM 2340 C CA . GLN A 1 294 ? -15.188 23.266 1.744 1 92.62 294 GLN A CA 1
ATOM 2341 C C . GLN A 1 294 ? -13.742 23.625 2.094 1 92.62 294 GLN A C 1
ATOM 2343 O O . GLN A 1 294 ? -12.891 23.719 1.209 1 92.62 294 GLN A O 1
ATOM 2348 N N . VAL A 1 295 ? -13.523 23.875 3.295 1 95.19 295 VAL A N 1
ATOM 2349 C CA . VAL A 1 295 ? -12.188 24.281 3.725 1 95.19 295 VAL A CA 1
ATOM 2350 C C . VAL A 1 295 ? -11.195 23.156 3.479 1 95.19 295 VAL A C 1
ATOM 2352 O O . VAL A 1 295 ? -10.07 23.391 3.041 1 95.19 295 VAL A O 1
ATOM 2355 N N . VAL A 1 296 ? -11.617 21.953 3.754 1 94.12 296 VAL A N 1
ATOM 2356 C CA . VAL A 1 296 ? -10.75 20.812 3.537 1 94.12 296 VAL A CA 1
ATOM 2357 C C . VAL A 1 296 ? -10.414 20.688 2.053 1 94.12 296 VAL A C 1
ATOM 2359 O O . VAL A 1 296 ? -9.25 20.547 1.684 1 94.12 296 VAL A O 1
ATOM 2362 N N . MET A 1 297 ? -11.383 20.828 1.229 1 92.56 297 MET A N 1
ATOM 2363 C CA . MET A 1 297 ? -11.211 20.688 -0.214 1 92.56 297 MET A CA 1
ATOM 2364 C C . MET A 1 297 ? -10.344 21.797 -0.776 1 92.56 297 MET A C 1
ATOM 2366 O O . MET A 1 297 ? -9.367 21.547 -1.479 1 92.56 297 MET A O 1
ATOM 2370 N N . THR A 1 298 ? -10.695 22.969 -0.439 1 93.56 298 THR A N 1
ATOM 2371 C CA . THR A 1 298 ? -10.016 24.109 -1.038 1 93.56 298 THR A CA 1
ATOM 2372 C C . THR A 1 298 ? -8.594 24.25 -0.502 1 93.56 298 THR A C 1
ATOM 2374 O O . THR A 1 298 ? -7.672 24.578 -1.249 1 93.56 298 THR A O 1
ATOM 2377 N N . SER A 1 299 ? -8.414 23.984 0.784 1 95.88 299 SER A N 1
ATOM 2378 C CA . SER A 1 299 ? -7.055 24.062 1.313 1 95.88 299 SER A CA 1
ATOM 2379 C C . SER A 1 299 ? -6.16 23 0.69 1 95.88 299 SER A C 1
ATOM 2381 O O . SER A 1 299 ? -4.961 23.219 0.498 1 95.88 299 SER A O 1
ATOM 2383 N N . THR A 1 300 ? -6.727 21.859 0.379 1 95 300 THR A N 1
ATOM 2384 C CA . THR A 1 300 ? -5.969 20.797 -0.288 1 95 300 THR A CA 1
ATOM 2385 C C . THR A 1 300 ? -5.574 21.234 -1.699 1 95 300 THR A C 1
ATOM 2387 O O . THR A 1 300 ? -4.418 21.078 -2.096 1 95 300 THR A O 1
ATOM 2390 N N . ILE A 1 301 ? -6.441 21.844 -2.391 1 92.5 301 ILE A N 1
ATOM 2391 C CA . ILE A 1 301 ? -6.191 22.281 -3.764 1 92.5 301 ILE A CA 1
ATOM 2392 C C . ILE A 1 301 ? -5.168 23.406 -3.773 1 92.5 301 ILE A C 1
ATOM 2394 O O . ILE A 1 301 ? -4.188 23.359 -4.52 1 92.5 301 ILE A O 1
ATOM 2398 N N . PHE A 1 302 ? -5.348 24.344 -2.887 1 94.69 302 PHE A N 1
ATOM 2399 C CA . PHE A 1 302 ? -4.469 25.516 -2.855 1 94.69 302 PHE A CA 1
ATOM 2400 C C . PHE A 1 302 ? -3.088 25.125 -2.328 1 94.69 302 PHE A C 1
ATOM 2402 O O . PHE A 1 302 ? -2.1 25.812 -2.615 1 94.69 302 PHE A O 1
ATOM 2409 N N . SER A 1 303 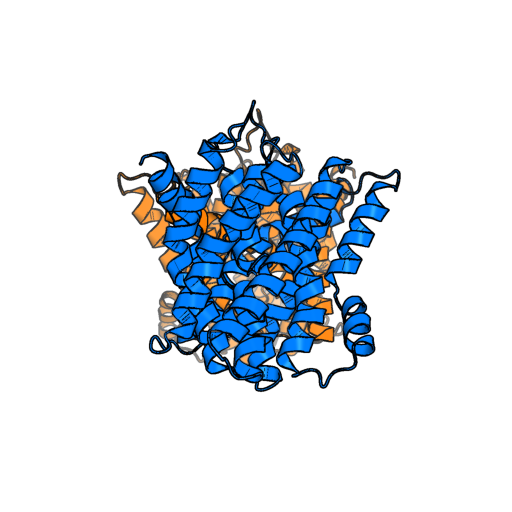? -3.023 24.062 -1.605 1 96.69 303 SER A N 1
ATOM 2410 C CA . SER A 1 303 ? -1.754 23.672 -1 1 96.69 303 SER A CA 1
ATOM 2411 C C . SER A 1 303 ? -0.754 23.219 -2.057 1 96.69 303 SER A C 1
ATOM 2413 O O . SER A 1 303 ? 0.454 23.188 -1.808 1 96.69 303 SER A O 1
ATOM 2415 N N . VAL A 1 304 ? -1.219 22.906 -3.256 1 93.5 304 VAL A N 1
ATOM 2416 C CA . VAL A 1 304 ? -0.325 22.516 -4.34 1 93.5 304 VAL A CA 1
ATOM 2417 C C . VAL A 1 304 ? 0.729 23.594 -4.559 1 93.5 304 VAL A C 1
ATOM 2419 O O . VAL A 1 304 ? 1.924 23.297 -4.637 1 93.5 304 VAL A O 1
ATOM 2422 N N . ILE A 1 305 ? 0.298 24.781 -4.52 1 94.75 305 ILE A N 1
ATOM 2423 C CA . ILE A 1 305 ? 1.181 25.906 -4.797 1 94.75 305 ILE A CA 1
ATOM 2424 C C . ILE A 1 305 ? 1.883 26.344 -3.51 1 94.75 305 ILE A C 1
ATOM 2426 O O . ILE A 1 305 ? 3.096 26.562 -3.502 1 94.75 305 ILE A O 1
ATOM 2430 N N . THR A 1 306 ? 1.132 26.375 -2.436 1 96.88 306 THR A N 1
ATOM 2431 C CA . THR A 1 306 ? 1.694 26.922 -1.206 1 96.88 306 THR A CA 1
ATOM 2432 C C . THR A 1 306 ? 2.721 25.969 -0.607 1 96.88 306 THR A C 1
ATOM 2434 O O . THR A 1 306 ? 3.721 26.406 -0.03 1 96.88 306 THR A O 1
ATOM 2437 N N . LEU A 1 307 ? 2.492 24.719 -0.744 1 96.56 307 LEU A N 1
ATOM 2438 C CA . LEU A 1 307 ? 3.453 23.75 -0.232 1 96.56 307 LEU A CA 1
ATOM 2439 C C . LEU A 1 307 ? 4.785 23.859 -0.97 1 96.56 307 LEU A C 1
ATOM 2441 O O . LEU A 1 307 ? 5.848 23.797 -0.351 1 96.56 307 LEU A O 1
ATOM 2445 N N . SER A 1 308 ? 4.684 23.984 -2.305 1 95.38 308 SER A N 1
ATOM 2446 C CA . SER A 1 308 ? 5.906 24.125 -3.086 1 95.38 308 SER A CA 1
ATOM 2447 C C . SER A 1 308 ? 6.699 25.359 -2.639 1 95.38 308 SER A C 1
ATOM 2449 O O . SER A 1 308 ? 7.926 25.297 -2.516 1 95.38 308 SER A O 1
ATOM 2451 N N . PHE A 1 309 ? 5.984 26.344 -2.377 1 96.12 309 PHE A N 1
ATOM 2452 C CA . PHE A 1 309 ? 6.598 27.594 -1.949 1 96.12 309 PHE A CA 1
ATOM 2453 C C . PHE A 1 309 ? 7.227 27.438 -0.569 1 96.12 309 PHE A C 1
ATOM 2455 O O . PHE A 1 309 ? 8.383 27.828 -0.361 1 96.12 309 PHE A O 1
ATOM 2462 N N . ILE A 1 310 ? 6.559 26.891 0.362 1 97.06 310 ILE A N 1
ATOM 2463 C CA . ILE A 1 310 ? 7.02 26.797 1.744 1 97.06 310 ILE A CA 1
ATOM 2464 C C . ILE A 1 310 ? 8.18 25.812 1.838 1 97.06 310 ILE A C 1
ATOM 2466 O O . ILE A 1 310 ? 9.125 26.016 2.596 1 97.06 310 ILE A O 1
ATOM 2470 N N . VAL A 1 311 ? 8.07 24.688 1.103 1 95.19 311 VAL A N 1
ATOM 2471 C CA . VAL A 1 311 ? 9.156 23.719 1.092 1 95.19 311 VAL A CA 1
ATOM 2472 C C . VAL A 1 311 ? 10.43 24.375 0.554 1 95.19 311 VAL A C 1
ATOM 2474 O O . VAL A 1 311 ? 11.508 24.203 1.12 1 95.19 311 VAL A O 1
ATOM 2477 N N . SER A 1 312 ? 10.305 25.141 -0.544 1 94.38 312 SER A N 1
ATOM 2478 C CA . SER A 1 312 ? 11.445 25.859 -1.107 1 94.38 312 SER A CA 1
ATOM 2479 C C . SER A 1 312 ? 12.008 26.875 -0.113 1 94.38 312 SER A C 1
ATOM 2481 O O . SER A 1 312 ? 13.227 26.969 0.062 1 94.38 312 SER A O 1
ATOM 2483 N N . LEU A 1 313 ? 11.133 27.547 0.534 1 95.44 313 LEU A N 1
ATOM 2484 C CA . LEU A 1 313 ? 11.531 28.562 1.503 1 95.44 313 LEU A CA 1
ATOM 2485 C C . LEU A 1 313 ? 12.227 27.938 2.701 1 95.44 313 LEU A C 1
ATOM 2487 O O . LEU A 1 313 ? 13.188 28.484 3.236 1 95.44 313 LEU A O 1
ATOM 2491 N N . SER A 1 314 ? 11.688 26.812 3.16 1 95.38 314 SER A N 1
ATOM 2492 C CA . SER A 1 314 ? 12.273 26.125 4.305 1 95.38 314 SER A CA 1
ATOM 2493 C C . SER A 1 314 ? 13.711 25.719 4.023 1 95.38 314 SER A C 1
ATOM 2495 O O . SER A 1 314 ? 14.562 25.766 4.918 1 95.38 314 SER A O 1
ATOM 2497 N N . ARG A 1 315 ? 13.977 25.344 2.814 1 91.75 315 ARG A N 1
ATOM 2498 C CA . ARG A 1 315 ? 15.32 24.938 2.424 1 91.75 315 ARG A CA 1
ATOM 2499 C C . ARG A 1 315 ? 16.266 26.141 2.396 1 91.75 315 ARG A C 1
ATOM 2501 O O . ARG A 1 315 ? 17.453 26 2.686 1 91.75 315 ARG A O 1
ATOM 2508 N N . ILE A 1 316 ? 15.75 27.281 2.045 1 91.94 316 ILE A N 1
ATOM 2509 C CA . ILE A 1 316 ? 16.547 28.5 1.938 1 91.94 316 ILE A CA 1
ATOM 2510 C C . ILE A 1 316 ? 16.828 29.047 3.332 1 91.94 316 ILE A C 1
ATOM 2512 O O . ILE A 1 316 ? 17.969 29.438 3.635 1 91.94 316 ILE A O 1
ATOM 2516 N N . ILE A 1 317 ? 15.859 29 4.195 1 94.44 317 ILE A N 1
ATOM 2517 C CA . ILE A 1 317 ? 15.945 29.641 5.508 1 94.44 317 ILE A CA 1
ATOM 2518 C C . ILE A 1 317 ? 16.734 28.75 6.461 1 94.44 317 ILE A C 1
ATOM 2520 O O . ILE A 1 317 ? 17.469 29.234 7.32 1 94.44 317 ILE A O 1
ATOM 2524 N N . PHE A 1 318 ? 16.531 27.422 6.285 1 94 318 PHE A N 1
ATOM 2525 C CA . PHE A 1 318 ? 17.188 26.469 7.176 1 94 318 PHE A CA 1
ATOM 2526 C C . PHE A 1 318 ? 18.094 25.531 6.387 1 94 318 PHE A C 1
ATOM 2528 O O . PHE A 1 318 ? 17.844 24.312 6.355 1 94 318 PHE A O 1
ATOM 2535 N N . PRO A 1 319 ? 19.156 26.047 5.879 1 87.81 319 PRO A N 1
ATOM 2536 C CA . PRO A 1 319 ? 20.062 25.188 5.113 1 87.81 319 PRO A CA 1
ATOM 2537 C C . PRO A 1 319 ? 20.781 24.156 5.984 1 87.81 319 PRO A C 1
ATOM 2539 O O . PRO A 1 319 ? 20.969 24.391 7.184 1 87.81 319 PRO A O 1
ATOM 2542 N N . LEU A 1 320 ? 20.984 23.031 5.375 1 81.44 320 LEU A N 1
ATOM 2543 C CA . LEU A 1 320 ? 21.672 21.953 6.086 1 81.44 320 LEU A CA 1
ATOM 2544 C C . LEU A 1 320 ? 23.109 22.359 6.422 1 81.44 320 LEU A C 1
ATOM 2546 O O . LEU A 1 320 ? 23.75 23.078 5.656 1 81.44 320 LEU A O 1
ATOM 2550 N N . MET B 1 1 ? 19.25 -27.547 5.844 1 62.28 1 MET B N 1
ATOM 2551 C CA . MET B 1 1 ? 18.328 -27.172 6.918 1 62.28 1 MET B CA 1
ATOM 2552 C C . MET B 1 1 ? 18.391 -25.672 7.184 1 62.28 1 MET B C 1
ATOM 2554 O O . MET B 1 1 ? 17.344 -25.031 7.328 1 62.28 1 MET B O 1
ATOM 2558 N N . ASP B 1 2 ? 19.547 -25.125 6.855 1 82.38 2 ASP B N 1
ATOM 2559 C CA . ASP B 1 2 ? 19.766 -23.719 7.164 1 82.38 2 ASP B CA 1
ATOM 2560 C C . ASP B 1 2 ? 19.078 -22.812 6.145 1 82.38 2 ASP B C 1
ATOM 2562 O O . ASP B 1 2 ? 18.438 -21.828 6.512 1 82.38 2 ASP B O 1
ATOM 2566 N N . ILE B 1 3 ? 19.031 -23.453 4.914 1 84.12 3 ILE B N 1
ATOM 2567 C CA . ILE B 1 3 ? 18.438 -22.641 3.863 1 84.12 3 ILE B CA 1
ATOM 2568 C C . ILE B 1 3 ? 16.906 -22.641 4 1 84.12 3 ILE B C 1
ATOM 2570 O O . ILE B 1 3 ? 16.266 -21.594 3.854 1 84.12 3 ILE B O 1
ATOM 2574 N N . PHE B 1 4 ? 16.422 -23.781 4.383 1 89.56 4 PHE B N 1
ATOM 2575 C CA . PHE B 1 4 ? 14.992 -23.953 4.555 1 89.56 4 PHE B CA 1
ATOM 2576 C C . PHE B 1 4 ? 14.461 -23.016 5.633 1 89.56 4 PHE B C 1
ATOM 2578 O O . PHE B 1 4 ? 13.508 -22.266 5.402 1 89.56 4 PHE B O 1
ATOM 2585 N N . PHE B 1 5 ? 15.07 -23 6.742 1 90.19 5 PHE B N 1
ATOM 2586 C CA . PHE B 1 5 ? 14.609 -22.203 7.867 1 90.19 5 PHE B CA 1
ATOM 2587 C C . PHE B 1 5 ? 14.805 -20.719 7.574 1 90.19 5 PHE B C 1
ATOM 2589 O O . PHE B 1 5 ? 13.992 -19.875 7.996 1 90.19 5 PHE B O 1
ATOM 2596 N N . HIS B 1 6 ? 15.844 -20.469 6.875 1 88.44 6 HIS B N 1
ATOM 2597 C CA . HIS B 1 6 ? 16.078 -19.078 6.48 1 88.44 6 HIS B CA 1
ATOM 2598 C C . HIS B 1 6 ? 14.945 -18.578 5.594 1 88.44 6 HIS B C 1
ATOM 2600 O O . HIS B 1 6 ? 14.43 -17.469 5.805 1 88.44 6 HIS B O 1
ATOM 2606 N N . ILE B 1 7 ? 14.5 -19.406 4.715 1 89.56 7 ILE B N 1
ATOM 2607 C CA . ILE B 1 7 ? 13.43 -19.031 3.791 1 89.56 7 ILE B CA 1
ATOM 2608 C C . ILE B 1 7 ? 12.109 -18.938 4.543 1 89.56 7 ILE B C 1
ATOM 2610 O O . ILE B 1 7 ? 11.352 -17.969 4.371 1 89.56 7 ILE B O 1
ATOM 2614 N N . LEU B 1 8 ? 11.906 -19.906 5.332 1 91.44 8 LEU B N 1
ATOM 2615 C CA . LEU B 1 8 ? 10.672 -19.922 6.105 1 91.44 8 LEU B CA 1
ATOM 2616 C C . LEU B 1 8 ? 10.547 -18.672 6.965 1 91.44 8 LEU B C 1
ATOM 2618 O O . LEU B 1 8 ? 9.516 -18 6.938 1 91.44 8 LEU B O 1
ATOM 2622 N N . ILE B 1 9 ? 11.594 -18.281 7.617 1 90 9 ILE B N 1
ATOM 2623 C CA . ILE B 1 9 ? 11.578 -17.234 8.625 1 90 9 ILE B CA 1
ATOM 2624 C C . ILE B 1 9 ? 11.633 -15.867 7.938 1 90 9 ILE B C 1
ATOM 2626 O O . ILE B 1 9 ? 10.914 -14.938 8.328 1 90 9 ILE B O 1
ATOM 2630 N N . ASN B 1 10 ? 12.336 -15.75 6.859 1 88.25 10 ASN B N 1
ATOM 2631 C CA . ASN B 1 10 ? 12.609 -14.422 6.309 1 88.25 10 ASN B CA 1
ATOM 2632 C C . ASN B 1 10 ? 11.727 -14.133 5.098 1 88.25 10 ASN B C 1
ATOM 2634 O O . ASN B 1 10 ? 11.625 -12.984 4.66 1 88.25 10 ASN B O 1
ATOM 2638 N N . ASN B 1 11 ? 11.086 -15.18 4.582 1 90.38 11 ASN B N 1
ATOM 2639 C CA . ASN B 1 11 ? 10.289 -14.961 3.383 1 90.38 11 ASN B CA 1
ATOM 2640 C C . ASN B 1 11 ? 8.828 -15.359 3.602 1 90.38 11 ASN B C 1
ATOM 2642 O O . ASN B 1 11 ? 7.926 -14.547 3.398 1 90.38 11 ASN B O 1
ATOM 2646 N N . ILE B 1 12 ? 8.664 -16.469 4.148 1 93.56 12 ILE B N 1
ATOM 2647 C CA . ILE B 1 12 ? 7.316 -17.016 4.195 1 93.56 12 ILE B CA 1
ATOM 2648 C C . ILE B 1 12 ? 6.559 -16.422 5.383 1 93.56 12 ILE B C 1
ATOM 2650 O O . ILE B 1 12 ? 5.43 -15.953 5.234 1 93.56 12 ILE B O 1
ATOM 2654 N N . ILE B 1 13 ? 7.125 -16.359 6.508 1 94 13 ILE B N 1
ATOM 2655 C CA . ILE B 1 13 ? 6.461 -15.898 7.719 1 94 13 ILE B CA 1
ATOM 2656 C C . ILE B 1 13 ? 6.008 -14.453 7.531 1 94 13 ILE B C 1
ATOM 2658 O O . ILE B 1 13 ? 4.871 -14.102 7.855 1 94 13 ILE B O 1
ATOM 2662 N N . PRO B 1 14 ? 6.828 -13.602 6.961 1 93.62 14 PRO B N 1
ATOM 2663 C CA . PRO B 1 14 ? 6.375 -12.227 6.734 1 93.62 14 PRO B CA 1
ATOM 2664 C C . PRO B 1 14 ? 5.113 -12.156 5.871 1 93.62 14 PRO B C 1
ATOM 2666 O O . PRO B 1 14 ? 4.223 -11.344 6.141 1 93.62 14 PRO B O 1
ATOM 2669 N N . ILE B 1 15 ? 5.059 -12.953 4.898 1 94.44 15 ILE B N 1
ATOM 2670 C CA . ILE B 1 15 ? 3.914 -12.992 3.996 1 94.44 15 ILE B CA 1
ATOM 2671 C C . ILE B 1 15 ? 2.662 -13.406 4.77 1 94.44 15 ILE B C 1
ATOM 2673 O O . ILE B 1 15 ? 1.641 -12.719 4.723 1 94.44 15 ILE B O 1
ATOM 2677 N N . PHE B 1 16 ? 2.82 -14.406 5.516 1 96.19 16 PHE B N 1
ATOM 2678 C CA . PHE B 1 16 ? 1.656 -14.953 6.203 1 96.19 16 PHE B CA 1
ATOM 2679 C C . PHE B 1 16 ? 1.283 -14.086 7.402 1 96.19 16 PHE B C 1
ATOM 2681 O O . PHE B 1 16 ? 0.146 -14.133 7.875 1 96.19 16 PHE B O 1
ATOM 2688 N N . PHE B 1 17 ? 2.24 -13.312 7.895 1 96.81 17 PHE B N 1
ATOM 2689 C CA . PHE B 1 17 ? 1.938 -12.336 8.93 1 96.81 17 PHE B CA 1
ATOM 2690 C C . PHE B 1 17 ? 0.908 -11.32 8.438 1 96.81 17 PHE B C 1
ATOM 2692 O O . PHE B 1 17 ? -0.109 -11.094 9.094 1 96.81 17 PHE B O 1
ATOM 2699 N N . LEU B 1 18 ? 1.111 -10.805 7.246 1 97.19 18 LEU B N 1
ATOM 2700 C CA . LEU B 1 18 ? 0.198 -9.812 6.695 1 97.19 18 LEU B CA 1
ATOM 2701 C C . LEU B 1 18 ? -1.129 -10.453 6.301 1 97.19 18 LEU B C 1
ATOM 2703 O O . LEU B 1 18 ? -2.189 -9.852 6.484 1 97.19 18 LEU B O 1
ATOM 2707 N N . ILE B 1 19 ? -1.062 -11.672 5.746 1 96.94 19 ILE B N 1
ATOM 2708 C CA . ILE B 1 19 ? -2.287 -12.391 5.406 1 96.94 19 ILE B CA 1
ATOM 2709 C C . ILE B 1 19 ? -3.135 -12.594 6.66 1 96.94 19 ILE B C 1
ATOM 2711 O O . ILE B 1 19 ? -4.344 -12.367 6.641 1 96.94 19 ILE B O 1
ATOM 2715 N N . THR B 1 20 ? -2.477 -12.969 7.746 1 97.44 20 THR B N 1
ATOM 2716 C CA . THR B 1 20 ? -3.174 -13.219 9.008 1 97.44 20 THR B CA 1
ATOM 2717 C C . THR B 1 20 ? -3.803 -11.938 9.539 1 97.44 20 THR B C 1
ATOM 2719 O O . THR B 1 20 ? -4.926 -11.953 10.039 1 97.44 20 THR B O 1
ATOM 2722 N N . ILE B 1 21 ? -3.121 -10.828 9.414 1 97.94 21 ILE B N 1
ATOM 2723 C CA . ILE B 1 21 ? -3.66 -9.547 9.852 1 97.94 21 ILE B CA 1
ATOM 2724 C C . ILE B 1 21 ? -4.926 -9.227 9.055 1 97.94 21 ILE B C 1
ATOM 2726 O O . ILE B 1 21 ? -5.941 -8.828 9.633 1 97.94 21 ILE B O 1
ATOM 2730 N N . GLY B 1 22 ? -4.836 -9.367 7.727 1 97.81 22 GLY B N 1
ATOM 2731 C CA . GLY B 1 22 ? -6.031 -9.164 6.918 1 97.81 22 GLY B CA 1
ATOM 2732 C C . GLY B 1 22 ? -7.18 -10.062 7.324 1 97.81 22 GLY B C 1
ATOM 2733 O O . GLY B 1 22 ? -8.328 -9.617 7.406 1 97.81 22 GLY B O 1
ATOM 2734 N N . TYR B 1 23 ? -6.832 -11.32 7.586 1 96.56 23 TYR B N 1
ATOM 2735 C CA . TYR B 1 23 ? -7.82 -12.305 8 1 96.56 23 TYR B CA 1
ATOM 2736 C C . TYR B 1 23 ? -8.516 -11.875 9.281 1 96.56 23 TYR B C 1
ATOM 2738 O O . TYR B 1 23 ? -9.75 -11.867 9.359 1 96.56 23 TYR B O 1
ATOM 2746 N N . ILE B 1 24 ? -7.773 -11.461 10.266 1 97.62 24 ILE B N 1
ATOM 2747 C CA . ILE B 1 24 ? -8.289 -11.07 11.578 1 97.62 24 ILE B CA 1
ATOM 2748 C C . ILE B 1 24 ? -9.117 -9.797 11.445 1 97.62 24 ILE B C 1
ATOM 2750 O O . ILE B 1 24 ? -10.195 -9.68 12.031 1 97.62 24 ILE B O 1
ATOM 2754 N N . LEU B 1 25 ? -8.672 -8.875 10.68 1 97.62 25 LEU B N 1
ATOM 2755 C CA . LEU B 1 25 ? -9.375 -7.605 10.516 1 97.62 25 LEU B CA 1
ATOM 2756 C C . LEU B 1 25 ? -10.766 -7.82 9.93 1 97.62 25 LEU B C 1
ATOM 2758 O O . LEU B 1 25 ? -11.727 -7.176 10.352 1 97.62 25 LEU B O 1
ATOM 2762 N N . ASN B 1 26 ? -10.781 -8.672 8.977 1 97.31 26 ASN B N 1
ATOM 2763 C CA . ASN B 1 26 ? -12.094 -8.891 8.375 1 97.31 26 ASN B CA 1
ATOM 2764 C C . ASN B 1 26 ? -13.039 -9.602 9.344 1 97.31 26 ASN B C 1
ATOM 2766 O O . ASN B 1 26 ? -14.25 -9.375 9.312 1 97.31 26 ASN B O 1
ATOM 2770 N N . LYS B 1 27 ? -12.5 -10.508 10.133 1 96.31 27 LYS B N 1
ATOM 2771 C CA . LYS B 1 27 ? -13.328 -11.172 11.133 1 96.31 27 LYS B CA 1
ATOM 2772 C C . LYS B 1 27 ? -13.906 -10.172 12.125 1 96.31 27 LYS B C 1
ATOM 2774 O O . LYS B 1 27 ? -15.008 -10.375 12.648 1 96.31 27 LYS B O 1
ATOM 2779 N N . ILE B 1 28 ? -13.266 -9.062 12.312 1 96.38 28 ILE B N 1
ATOM 2780 C CA . ILE B 1 28 ? -13.68 -8.055 13.281 1 96.38 28 ILE B CA 1
ATOM 2781 C C . ILE B 1 28 ? -14.586 -7.031 12.609 1 96.38 28 ILE B C 1
ATOM 2783 O O . ILE B 1 28 ? -15.617 -6.641 13.164 1 96.38 28 ILE B O 1
ATOM 2787 N N . PHE B 1 29 ? -14.32 -6.555 11.344 1 96.25 29 PHE B N 1
ATOM 2788 C CA . PHE B 1 29 ? -14.984 -5.375 10.805 1 96.25 29 PHE B CA 1
ATOM 2789 C C . PHE B 1 29 ? -15.789 -5.734 9.555 1 96.25 29 PHE B C 1
ATOM 2791 O O . PHE B 1 29 ? -16.562 -4.918 9.062 1 96.25 29 PHE B O 1
ATOM 2798 N N . ASP B 1 30 ? -15.789 -6.832 9.023 1 96.56 30 ASP B N 1
ATOM 2799 C CA . ASP B 1 30 ? -16.422 -7.242 7.777 1 96.56 30 ASP B CA 1
ATOM 2800 C C . ASP B 1 30 ? -16.141 -6.242 6.656 1 96.56 30 ASP B C 1
ATOM 2802 O O . ASP B 1 30 ? -17.031 -5.516 6.223 1 96.56 30 ASP B O 1
ATOM 2806 N N . LEU B 1 31 ? -15.117 -6.254 6.027 1 97.44 31 LEU B N 1
ATOM 2807 C CA . LEU B 1 31 ? -14.594 -5.273 5.082 1 97.44 31 LEU B CA 1
ATOM 2808 C C . LEU B 1 31 ? -15.141 -5.52 3.68 1 97.44 31 LEU B C 1
ATOM 2810 O O . LEU B 1 31 ? -15.5 -6.648 3.338 1 97.44 31 LEU B O 1
ATOM 2814 N N . ASP B 1 32 ? -15.18 -4.465 2.883 1 97.25 32 ASP B N 1
ATOM 2815 C CA . ASP B 1 32 ? -15.828 -4.488 1.573 1 97.25 32 ASP B CA 1
ATOM 2816 C C . ASP B 1 32 ? -14.852 -4.941 0.489 1 97.25 32 ASP B C 1
ATOM 2818 O O . ASP B 1 32 ? -14 -4.168 0.053 1 97.25 32 ASP B O 1
ATOM 2822 N N . MET B 1 33 ? -15.133 -6.117 -0.032 1 93.62 33 MET B N 1
ATOM 2823 C CA . MET B 1 33 ? -14.25 -6.715 -1.027 1 93.62 33 MET B CA 1
ATOM 2824 C C . MET B 1 33 ? -14.305 -5.945 -2.344 1 93.62 33 MET B C 1
ATOM 2826 O O . MET B 1 33 ? -13.312 -5.871 -3.068 1 93.62 33 MET B O 1
ATOM 2830 N N . TYR B 1 34 ? -15.43 -5.434 -2.656 1 94.75 34 TYR B N 1
ATOM 2831 C CA . TYR B 1 34 ? -15.57 -4.664 -3.885 1 94.75 34 TYR B CA 1
ATOM 2832 C C . TYR B 1 34 ? -14.594 -3.498 -3.92 1 94.75 34 TYR B C 1
ATOM 2834 O O . TYR B 1 34 ? -13.867 -3.318 -4.902 1 94.75 34 TYR B O 1
ATOM 2842 N N . THR B 1 35 ? -14.508 -2.811 -2.867 1 97.62 35 THR B N 1
ATOM 2843 C CA . THR B 1 35 ? -13.617 -1.666 -2.73 1 97.62 35 THR B CA 1
ATOM 2844 C C . THR B 1 35 ? -12.156 -2.102 -2.863 1 97.62 35 THR B C 1
ATOM 2846 O O . THR B 1 35 ? -11.391 -1.501 -3.621 1 97.62 35 THR B O 1
ATOM 2849 N N . LEU B 1 36 ? -11.836 -3.119 -2.199 1 97.25 36 LEU B N 1
ATOM 2850 C CA . LEU B 1 36 ? -10.461 -3.6 -2.172 1 97.25 36 LEU B CA 1
ATOM 2851 C C . LEU B 1 36 ? -10.047 -4.148 -3.533 1 97.25 36 LEU B C 1
ATOM 2853 O O . LEU B 1 36 ? -8.93 -3.914 -3.99 1 97.25 36 LEU B O 1
ATOM 2857 N N . SER B 1 37 ? -10.93 -4.805 -4.199 1 92.31 37 SER B N 1
ATOM 2858 C CA . SER B 1 37 ? -10.648 -5.363 -5.52 1 92.31 37 SER B CA 1
ATOM 2859 C C . SER B 1 37 ? -10.445 -4.258 -6.555 1 92.31 37 SER B C 1
ATOM 2861 O O . SER B 1 37 ? -9.555 -4.352 -7.398 1 92.31 37 SER B O 1
ATOM 2863 N N . LYS B 1 38 ? -11.242 -3.219 -6.457 1 94.44 38 LYS B N 1
ATOM 2864 C CA . LYS B 1 38 ? -11.125 -2.119 -7.41 1 94.44 38 LYS B CA 1
ATOM 2865 C C . LYS B 1 38 ? -9.797 -1.394 -7.254 1 94.44 38 LYS B C 1
ATOM 2867 O O . LYS B 1 38 ? -9.141 -1.06 -8.25 1 94.44 38 LYS B O 1
ATOM 2872 N N . LEU B 1 39 ? -9.398 -1.19 -6.035 1 96.94 39 LEU B N 1
ATOM 2873 C CA . LEU B 1 39 ? -8.102 -0.555 -5.812 1 96.94 39 LEU B CA 1
ATOM 2874 C C . LEU B 1 39 ? -6.973 -1.421 -6.355 1 96.94 39 LEU B C 1
ATOM 2876 O O . LEU B 1 39 ? -6.043 -0.912 -6.988 1 96.94 39 LEU B O 1
ATOM 2880 N N . ASN B 1 40 ? -7.07 -2.674 -6.105 1 94.25 40 ASN B N 1
ATOM 2881 C CA . ASN B 1 40 ? -6.043 -3.602 -6.566 1 94.25 40 ASN B CA 1
ATOM 2882 C C . ASN B 1 40 ? -5.98 -3.65 -8.094 1 94.25 40 ASN B C 1
ATOM 2884 O O . ASN B 1 40 ? -4.898 -3.537 -8.672 1 94.25 40 ASN B O 1
ATOM 2888 N N . PHE B 1 41 ? -7.109 -3.725 -8.711 1 90.62 41 PHE B N 1
ATOM 2889 C CA . PHE B 1 41 ? -7.211 -3.975 -10.148 1 90.62 41 PHE B CA 1
ATOM 2890 C C . PHE B 1 41 ? -6.875 -2.717 -10.938 1 90.62 41 PHE B C 1
ATOM 2892 O O . PHE B 1 41 ? -6.328 -2.797 -12.039 1 90.62 41 PHE B O 1
ATOM 2899 N N . TYR B 1 42 ? -7.129 -1.577 -10.32 1 93.56 42 TYR B N 1
ATOM 2900 C CA . TYR B 1 42 ? -7.031 -0.373 -11.141 1 93.56 42 TYR B CA 1
ATOM 2901 C C . TYR B 1 42 ? -5.836 0.474 -10.727 1 93.56 42 TYR B C 1
ATOM 2903 O O . TYR B 1 42 ? -5.438 1.391 -11.445 1 93.56 42 TYR B O 1
ATOM 2911 N N . VAL B 1 43 ? -5.273 0.129 -9.609 1 96.44 43 VAL B N 1
ATOM 2912 C CA . VAL B 1 43 ? -4.172 0.989 -9.18 1 96.44 43 VAL B CA 1
ATOM 2913 C C . VAL B 1 43 ? -2.926 0.145 -8.93 1 96.44 43 VAL B C 1
ATOM 2915 O O . VAL B 1 43 ? -1.953 0.223 -9.688 1 96.44 43 VAL B O 1
ATOM 2918 N N . PHE B 1 44 ? -2.988 -0.758 -7.977 1 96.62 44 PHE B N 1
ATOM 2919 C CA . PHE B 1 44 ? -1.784 -1.405 -7.469 1 96.62 44 PHE B CA 1
ATOM 2920 C C . PHE B 1 44 ? -1.21 -2.369 -8.5 1 96.62 44 PHE B C 1
ATOM 2922 O O . PHE B 1 44 ? -0.019 -2.314 -8.812 1 96.62 44 PHE B O 1
ATOM 2929 N N . VAL B 1 45 ? -2.049 -3.172 -9.117 1 93.88 45 VAL B N 1
ATOM 2930 C CA . VAL B 1 45 ? -1.577 -4.148 -10.094 1 93.88 45 VAL B CA 1
ATOM 2931 C C . VAL B 1 45 ? -1.054 -3.428 -11.336 1 93.88 45 VAL B C 1
ATOM 2933 O O . VAL B 1 45 ? 0.077 -3.666 -11.773 1 93.88 45 VAL B O 1
ATOM 2936 N N . PRO B 1 46 ? -1.82 -2.473 -11.844 1 94.62 46 PRO B N 1
ATOM 2937 C CA . PRO B 1 46 ? -1.331 -1.758 -13.023 1 94.62 46 PRO B CA 1
ATOM 2938 C C . PRO B 1 46 ? -0.006 -1.04 -12.773 1 94.62 46 PRO B C 1
ATOM 2940 O O . PRO B 1 46 ? 0.896 -1.09 -13.609 1 94.62 46 PRO B O 1
ATOM 2943 N N . ALA B 1 47 ? 0.095 -0.383 -11.641 1 96.69 47 ALA B N 1
ATOM 2944 C CA . ALA B 1 47 ? 1.335 0.32 -11.32 1 96.69 47 ALA B CA 1
ATOM 2945 C C . ALA B 1 47 ? 2.502 -0.655 -11.203 1 96.69 47 ALA B C 1
ATOM 2947 O O . ALA B 1 47 ? 3.594 -0.394 -11.711 1 96.69 47 ALA B O 1
ATOM 2948 N N . PHE B 1 48 ? 2.27 -1.743 -10.586 1 96.12 48 PHE B N 1
ATOM 2949 C CA . PHE B 1 48 ? 3.301 -2.756 -10.391 1 96.12 48 PHE B CA 1
ATOM 2950 C C . PHE B 1 48 ? 3.791 -3.297 -11.727 1 96.12 48 PHE B C 1
ATOM 2952 O O . PHE B 1 48 ? 4.996 -3.391 -11.961 1 96.12 48 PHE B O 1
ATOM 2959 N N . LEU B 1 49 ? 2.863 -3.623 -12.562 1 95.62 49 LEU B N 1
ATOM 2960 C CA . LEU B 1 49 ? 3.189 -4.191 -13.867 1 95.62 49 LEU B CA 1
ATOM 2961 C C . LEU B 1 49 ? 3.916 -3.172 -14.742 1 95.62 49 LEU B C 1
ATOM 2963 O O . LEU B 1 49 ? 4.945 -3.486 -15.344 1 95.62 49 LEU B O 1
ATOM 2967 N N . LEU B 1 50 ? 3.389 -1.959 -14.766 1 96.31 50 LEU B N 1
ATOM 2968 C CA . LEU B 1 50 ? 3.941 -0.917 -15.625 1 96.31 50 LEU B CA 1
ATOM 2969 C C . LEU B 1 50 ? 5.379 -0.595 -15.227 1 96.31 50 LEU B C 1
ATOM 2971 O O . LEU B 1 50 ? 6.277 -0.601 -16.078 1 96.31 50 LEU B O 1
ATOM 2975 N N . VAL B 1 51 ? 5.609 -0.375 -13.969 1 96.12 51 VAL B N 1
ATOM 2976 C CA . VAL B 1 51 ? 6.926 0.039 -13.492 1 96.12 51 VAL B CA 1
ATOM 2977 C C . VAL B 1 51 ? 7.93 -1.093 -13.703 1 96.12 51 VAL B C 1
ATOM 2979 O O . VAL B 1 51 ? 9.039 -0.864 -14.18 1 96.12 51 VAL B O 1
ATOM 2982 N N . ASN B 1 52 ? 7.566 -2.312 -13.406 1 94.44 52 ASN B N 1
ATOM 2983 C CA . ASN B 1 52 ? 8.508 -3.426 -13.484 1 94.44 52 ASN B CA 1
ATOM 2984 C C . ASN B 1 52 ? 8.844 -3.768 -14.938 1 94.44 52 ASN B C 1
ATOM 2986 O O . ASN B 1 52 ? 10.008 -3.984 -15.273 1 94.44 52 ASN B O 1
ATOM 2990 N N . ILE B 1 53 ? 7.852 -3.799 -15.781 1 93.81 53 ILE B N 1
ATOM 2991 C CA . ILE B 1 53 ? 8.094 -4.129 -17.188 1 93.81 53 ILE B CA 1
ATOM 2992 C C . ILE B 1 53 ? 8.93 -3.029 -17.828 1 93.81 53 ILE B C 1
ATOM 2994 O O . ILE B 1 53 ? 9.875 -3.312 -18.562 1 93.81 53 ILE B O 1
ATOM 2998 N N . TYR B 1 54 ? 8.578 -1.824 -17.516 1 94.94 54 TYR B N 1
ATOM 2999 C CA . TYR B 1 54 ? 9.289 -0.704 -18.125 1 94.94 54 TYR B CA 1
ATOM 3000 C C . TYR B 1 54 ? 10.758 -0.704 -17.719 1 94.94 54 TYR B C 1
ATOM 3002 O O . TYR B 1 54 ? 11.625 -0.371 -18.531 1 94.94 54 TYR B O 1
ATOM 3010 N N . THR B 1 55 ? 11.047 -1.094 -16.531 1 93.25 55 THR B N 1
ATOM 3011 C CA . THR B 1 55 ? 12.406 -0.942 -16.016 1 93.25 55 THR B CA 1
ATOM 3012 C C . THR B 1 55 ? 13.234 -2.191 -16.312 1 93.25 55 THR B C 1
ATOM 3014 O O . THR B 1 55 ? 14.438 -2.221 -16.031 1 93.25 55 THR B O 1
ATOM 3017 N N . THR B 1 56 ? 12.641 -3.219 -16.812 1 92.38 56 THR B N 1
ATOM 3018 C CA . THR B 1 56 ? 13.352 -4.449 -17.125 1 92.38 56 THR B CA 1
ATOM 3019 C C . THR B 1 56 ? 13.82 -4.453 -18.578 1 92.38 56 THR B C 1
ATOM 3021 O O . THR B 1 56 ? 13.078 -4.043 -19.469 1 92.38 56 THR B O 1
ATOM 3024 N N . ASP B 1 57 ? 15.109 -4.863 -18.734 1 91.44 57 ASP B N 1
ATOM 3025 C CA . ASP B 1 57 ? 15.594 -5.059 -20.094 1 91.44 57 ASP B CA 1
ATOM 3026 C C . ASP B 1 57 ? 15.07 -6.367 -20.688 1 91.44 57 ASP B C 1
ATOM 3028 O O . ASP B 1 57 ? 15.57 -7.445 -20.359 1 91.44 57 ASP B O 1
ATOM 3032 N N . LEU B 1 58 ? 14.125 -6.223 -21.609 1 91.06 58 LEU B N 1
ATOM 3033 C CA . LEU B 1 58 ? 13.484 -7.391 -22.203 1 91.06 58 LEU B CA 1
ATOM 3034 C C . LEU B 1 58 ? 14.328 -7.961 -23.328 1 91.06 58 LEU B C 1
ATOM 3036 O O . LEU B 1 58 ? 14.805 -7.219 -24.188 1 91.06 58 LEU B O 1
ATOM 3040 N N . ASP B 1 59 ? 14.648 -9.258 -23.172 1 92.31 59 ASP B N 1
ATOM 3041 C CA . ASP B 1 59 ? 15.367 -9.945 -24.234 1 92.31 59 ASP B CA 1
ATOM 3042 C C . ASP B 1 59 ? 14.656 -11.242 -24.625 1 92.31 59 ASP B C 1
ATOM 3044 O O . ASP B 1 59 ? 13.516 -11.484 -24.203 1 92.31 59 ASP B O 1
ATOM 3048 N N . SER B 1 60 ? 15.266 -12.016 -25.5 1 92.38 60 SER B N 1
ATOM 3049 C CA . SER B 1 60 ? 14.617 -13.188 -26.094 1 92.38 60 SER B CA 1
ATOM 3050 C C . SER B 1 60 ? 14.383 -14.273 -25.047 1 92.38 60 SER B C 1
ATOM 3052 O O . SER B 1 60 ? 13.578 -15.18 -25.25 1 92.38 60 SER B O 1
ATOM 3054 N N . ARG B 1 61 ? 15.109 -14.203 -24.094 1 92.5 61 ARG B N 1
ATOM 3055 C CA . ARG B 1 61 ? 14.961 -15.203 -23.031 1 92.5 61 ARG B CA 1
ATOM 3056 C C . ARG B 1 61 ? 13.555 -15.18 -22.438 1 92.5 61 ARG B C 1
ATOM 3058 O O . ARG B 1 61 ? 13.062 -16.203 -21.969 1 92.5 61 ARG B O 1
ATOM 3065 N N . PHE B 1 62 ? 12.859 -14.031 -22.5 1 94.81 62 PHE B N 1
ATOM 3066 C CA . PHE B 1 62 ? 11.523 -13.883 -21.938 1 94.81 62 PHE B CA 1
ATOM 3067 C C . PHE B 1 62 ? 10.484 -14.586 -22.797 1 94.81 62 PHE B C 1
ATOM 3069 O O . PHE B 1 62 ? 9.391 -14.906 -22.328 1 94.81 62 PHE B O 1
ATOM 3076 N N . LEU B 1 63 ? 10.836 -14.883 -24 1 95.12 63 LEU B N 1
ATOM 3077 C CA . LEU B 1 63 ? 9.953 -15.68 -24.844 1 95.12 63 LEU B CA 1
ATOM 3078 C C . LEU B 1 63 ? 9.867 -17.109 -24.328 1 95.12 63 LEU B C 1
ATOM 3080 O O . LEU B 1 63 ? 8.812 -17.75 -24.422 1 95.12 63 LEU B O 1
ATOM 3084 N N . LYS B 1 64 ? 10.953 -17.578 -23.859 1 96.81 64 LYS B N 1
ATOM 3085 C CA . LYS B 1 64 ? 10.961 -18.922 -23.266 1 96.81 64 LYS B CA 1
ATOM 3086 C C . LYS B 1 64 ? 10.094 -18.953 -22.016 1 96.81 64 LYS B C 1
ATOM 3088 O O . LYS B 1 64 ? 9.43 -19.969 -21.734 1 96.81 64 LYS B O 1
ATOM 3093 N N . VAL B 1 65 ? 10.164 -17.891 -21.281 1 97.56 65 VAL B N 1
ATOM 3094 C CA . VAL B 1 65 ? 9.352 -17.797 -20.078 1 97.56 65 VAL B CA 1
ATOM 3095 C C . VAL B 1 65 ? 7.867 -17.828 -20.453 1 97.56 65 VAL B C 1
ATOM 3097 O O . VAL B 1 65 ? 7.074 -18.5 -19.781 1 97.56 65 VAL B O 1
ATOM 3100 N N . PHE B 1 66 ? 7.574 -17.141 -21.484 1 96.75 66 PHE B N 1
ATOM 3101 C CA . PHE B 1 66 ? 6.195 -17.109 -21.953 1 96.75 66 PHE B CA 1
ATOM 3102 C C . PHE B 1 66 ? 5.754 -18.5 -22.422 1 96.75 66 PHE B C 1
ATOM 3104 O O . PHE B 1 66 ? 4.668 -18.953 -22.062 1 96.75 66 PHE B O 1
ATOM 3111 N N . LEU B 1 67 ? 6.57 -19.141 -23.172 1 97.81 67 LEU B N 1
ATOM 3112 C CA . LEU B 1 67 ? 6.289 -20.5 -23.625 1 97.81 67 LEU B CA 1
ATOM 3113 C C . LEU B 1 67 ? 6.145 -21.438 -22.438 1 97.81 67 LEU B C 1
ATOM 3115 O O . LEU B 1 67 ? 5.254 -22.297 -22.422 1 97.81 67 LEU B O 1
ATOM 3119 N N . PHE B 1 68 ? 7 -21.297 -21.5 1 98.5 68 PHE B N 1
ATOM 3120 C CA . PHE B 1 68 ? 6.918 -22.062 -20.266 1 98.5 6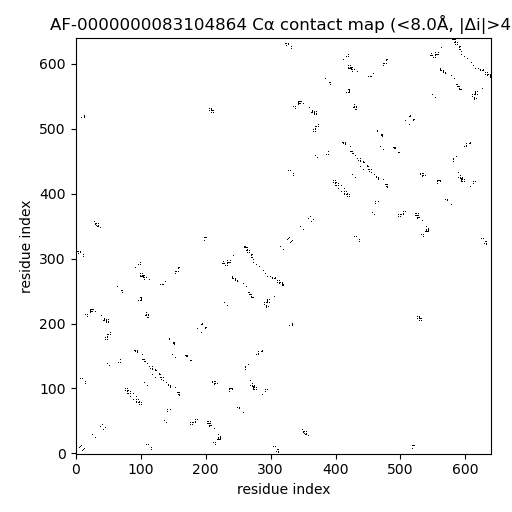8 PHE B CA 1
ATOM 3121 C C . PHE B 1 68 ? 5.551 -21.906 -19.609 1 98.5 68 PHE B C 1
ATOM 3123 O O . PHE B 1 68 ? 4.934 -22.891 -19.203 1 98.5 68 PHE B O 1
ATOM 3130 N N . GLY B 1 69 ? 5.102 -20.656 -19.516 1 98.31 69 GLY B N 1
ATOM 3131 C CA . GLY B 1 69 ? 3.807 -20.391 -18.906 1 98.31 69 GLY B CA 1
ATOM 3132 C C . GLY B 1 69 ? 2.664 -21.109 -19.609 1 98.31 69 GLY B C 1
ATOM 3133 O O . GLY B 1 69 ? 1.803 -21.703 -18.969 1 98.31 69 GLY B O 1
ATOM 3134 N N . ILE B 1 70 ? 2.689 -21.094 -20.906 1 98 70 ILE B N 1
ATOM 3135 C CA . ILE B 1 70 ? 1.655 -21.734 -21.703 1 98 70 ILE B CA 1
ATOM 3136 C C . ILE B 1 70 ? 1.7 -23.25 -21.516 1 98 70 ILE B C 1
ATOM 3138 O O . ILE B 1 70 ? 0.665 -23.875 -21.297 1 98 70 ILE B O 1
ATOM 3142 N N . LEU B 1 71 ? 2.857 -23.75 -21.547 1 98.62 71 LEU B N 1
ATOM 3143 C CA . LEU B 1 71 ? 3.025 -25.188 -21.422 1 98.62 71 LEU B CA 1
ATOM 3144 C C . LEU B 1 71 ? 2.641 -25.672 -20.031 1 98.62 71 LEU B C 1
ATOM 3146 O O . LEU B 1 71 ? 2.088 -26.766 -19.859 1 98.62 71 LEU B O 1
ATOM 3150 N N . LEU B 1 72 ? 2.979 -24.891 -19.031 1 98.5 72 LEU B N 1
ATOM 3151 C CA . LEU B 1 72 ? 2.617 -25.234 -17.656 1 98.5 72 LEU B CA 1
ATOM 3152 C C . LEU B 1 72 ? 1.103 -25.344 -17.5 1 98.5 72 LEU B C 1
ATOM 3154 O O . LEU B 1 72 ? 0.595 -26.281 -16.891 1 98.5 72 LEU B O 1
ATOM 3158 N N . VAL B 1 73 ? 0.373 -24.359 -18.047 1 98.25 73 VAL B N 1
ATOM 3159 C CA . VAL B 1 73 ? -1.086 -24.375 -18 1 98.25 73 VAL B CA 1
ATOM 3160 C C . VAL B 1 73 ? -1.623 -25.578 -18.75 1 98.25 73 VAL B C 1
ATOM 3162 O O . VAL B 1 73 ? -2.486 -26.297 -18.234 1 98.25 73 VAL B O 1
ATOM 3165 N N . ALA B 1 74 ? -1.069 -25.812 -19.891 1 98.19 74 ALA B N 1
ATOM 3166 C CA . ALA B 1 74 ? -1.532 -26.906 -20.75 1 98.19 74 ALA B CA 1
ATOM 3167 C C . ALA B 1 74 ? -1.317 -28.25 -20.062 1 98.19 74 ALA B C 1
ATOM 3169 O O . ALA B 1 74 ? -2.221 -29.094 -20.031 1 98.19 74 ALA B O 1
ATOM 3170 N N . LEU B 1 75 ? -0.143 -28.438 -19.531 1 98.5 75 LEU B N 1
ATOM 3171 C CA . LEU B 1 75 ? 0.192 -29.734 -18.938 1 98.5 75 LEU B CA 1
ATOM 3172 C C . LEU B 1 75 ? -0.62 -29.969 -17.672 1 98.5 75 LEU B C 1
ATOM 3174 O O . LEU B 1 75 ? -1.074 -31.094 -17.422 1 98.5 75 LEU B O 1
ATOM 3178 N N . ASN B 1 76 ? -0.798 -28.984 -16.797 1 98.44 76 ASN B N 1
ATOM 3179 C CA . ASN B 1 76 ? -1.638 -29.141 -15.617 1 98.44 76 ASN B CA 1
ATOM 3180 C C . ASN B 1 76 ? -3.096 -29.391 -15.992 1 98.44 76 ASN B C 1
ATOM 3182 O O . ASN B 1 76 ? -3.793 -30.156 -15.32 1 98.44 76 ASN B O 1
ATOM 3186 N N . TYR B 1 77 ? -3.557 -28.672 -17.031 1 97.94 77 TYR B N 1
ATOM 3187 C CA . TYR B 1 77 ? -4.918 -28.859 -17.516 1 97.94 77 TYR B CA 1
ATOM 3188 C C . TYR B 1 77 ? -5.133 -30.297 -17.984 1 97.94 77 TYR B C 1
ATOM 3190 O O . TYR B 1 77 ? -6.121 -30.938 -17.609 1 97.94 77 TYR B O 1
ATOM 3198 N N . ILE B 1 78 ? -4.211 -30.828 -18.781 1 98.25 78 ILE B N 1
ATOM 3199 C CA . ILE B 1 78 ? -4.289 -32.188 -19.297 1 98.25 78 ILE B CA 1
ATOM 3200 C C . ILE B 1 78 ? -4.203 -33.188 -18.141 1 98.25 78 ILE B C 1
ATOM 3202 O O . ILE B 1 78 ? -4.957 -34.156 -18.094 1 98.25 78 ILE B O 1
ATOM 3206 N N . LEU B 1 79 ? -3.312 -32.938 -17.219 1 98.31 79 LEU B N 1
ATOM 3207 C CA . LEU B 1 79 ? -3.189 -33.781 -16.047 1 98.31 79 LEU B CA 1
ATOM 3208 C C . LEU B 1 79 ? -4.5 -33.844 -15.273 1 98.31 79 LEU B C 1
ATOM 3210 O O . LEU B 1 79 ? -4.906 -34.906 -14.797 1 98.31 79 LEU B O 1
ATOM 3214 N N . GLY B 1 80 ? -5.121 -32.688 -15.102 1 98.12 80 GLY B N 1
ATOM 3215 C CA . GLY B 1 80 ? -6.41 -32.625 -14.43 1 98.12 80 GLY B CA 1
ATOM 3216 C C . GLY B 1 80 ? -7.48 -33.469 -15.125 1 98.12 80 GLY B C 1
ATOM 3217 O O . GLY B 1 80 ? -8.25 -34.156 -14.461 1 98.12 80 GLY B O 1
ATOM 3218 N N . ILE B 1 81 ? -7.508 -33.375 -16.438 1 97.75 81 ILE B N 1
ATOM 3219 C CA . ILE B 1 81 ? -8.461 -34.156 -17.219 1 97.75 81 ILE B CA 1
ATOM 3220 C C . ILE B 1 81 ? -8.211 -35.656 -17.016 1 97.75 81 ILE B C 1
ATOM 3222 O O . ILE B 1 81 ? -9.141 -36.406 -16.734 1 97.75 81 ILE B O 1
ATOM 3226 N N . LEU B 1 82 ? -6.977 -36.062 -17.094 1 98.38 82 LEU B N 1
ATOM 3227 C CA . LEU B 1 82 ? -6.609 -37.469 -17 1 98.38 82 LEU B CA 1
ATOM 3228 C C . LEU B 1 82 ? -6.961 -38 -15.625 1 98.38 82 LEU B C 1
ATOM 3230 O O . LEU B 1 82 ? -7.543 -39.094 -15.516 1 98.38 82 LEU B O 1
ATOM 3234 N N . ILE B 1 83 ? -6.645 -37.281 -14.562 1 98 83 ILE B N 1
ATOM 3235 C CA . ILE B 1 83 ? -6.914 -37.75 -13.203 1 98 83 ILE B CA 1
ATOM 3236 C C . ILE B 1 83 ? -8.422 -37.812 -12.977 1 98 83 ILE B C 1
ATOM 3238 O O . ILE B 1 83 ? -8.922 -38.781 -12.375 1 98 83 ILE B O 1
ATOM 3242 N N . SER B 1 84 ? -9.148 -36.812 -13.461 1 97.69 84 SER B N 1
ATOM 3243 C CA . SER B 1 84 ? -10.602 -36.781 -13.281 1 97.69 84 SER B CA 1
ATOM 3244 C C . SER B 1 84 ? -11.266 -37.969 -13.992 1 97.69 84 SER B C 1
ATOM 3246 O O . SER B 1 84 ? -12.234 -38.531 -13.484 1 97.69 84 SER B O 1
ATOM 3248 N N . LEU B 1 85 ? -10.758 -38.281 -15.18 1 97.31 85 LEU B N 1
ATOM 3249 C CA . LEU B 1 85 ? -11.289 -39.406 -15.93 1 97.31 85 LEU B CA 1
ATOM 3250 C C . LEU B 1 85 ? -10.984 -40.719 -15.219 1 97.31 85 LEU B C 1
ATOM 3252 O O . LEU B 1 85 ? -11.844 -41.594 -15.117 1 97.31 85 LEU B O 1
ATOM 3256 N N . LEU B 1 86 ? -9.812 -40.875 -14.742 1 97.81 86 LEU B N 1
ATOM 3257 C CA . LEU B 1 86 ? -9.375 -42.094 -14.062 1 97.81 86 LEU B CA 1
ATOM 3258 C C . LEU B 1 86 ? -10.172 -42.312 -12.773 1 97.81 86 LEU B C 1
ATOM 3260 O O . LEU B 1 86 ? -10.469 -43.438 -12.414 1 97.81 86 LEU B O 1
ATOM 3264 N N . LEU B 1 87 ? -10.508 -41.188 -12.07 1 97.12 87 LEU B N 1
ATOM 3265 C CA . LEU B 1 87 ? -11.156 -41.312 -10.773 1 97.12 87 LEU B CA 1
ATOM 3266 C C . LEU B 1 87 ? -12.672 -41.188 -10.906 1 97.12 87 LEU B C 1
ATOM 3268 O O . LEU B 1 87 ? -13.398 -41.344 -9.922 1 97.12 87 LEU B O 1
ATOM 3272 N N . GLY B 1 88 ? -13.164 -40.875 -12.062 1 97.38 88 GLY B N 1
ATOM 3273 C CA . GLY B 1 88 ? -14.594 -40.906 -12.359 1 97.38 88 GLY B CA 1
ATOM 3274 C C . GLY B 1 88 ? -15.328 -39.719 -11.781 1 97.38 88 GLY B C 1
ATOM 3275 O O . GLY B 1 88 ? -16.438 -39.844 -11.281 1 97.38 88 GLY B O 1
ATOM 3276 N N . TYR B 1 89 ? -14.719 -38.562 -11.875 1 96.44 89 TYR B N 1
ATOM 3277 C CA . TYR B 1 89 ? -15.375 -37.375 -11.359 1 96.44 89 TYR B CA 1
ATOM 3278 C C . TYR B 1 89 ? -16.547 -36.969 -12.242 1 96.44 89 TYR B C 1
ATOM 3280 O O . TYR B 1 89 ? -16.531 -37.188 -13.461 1 96.44 89 TYR B O 1
ATOM 3288 N N . SER B 1 90 ? -17.609 -36.438 -11.594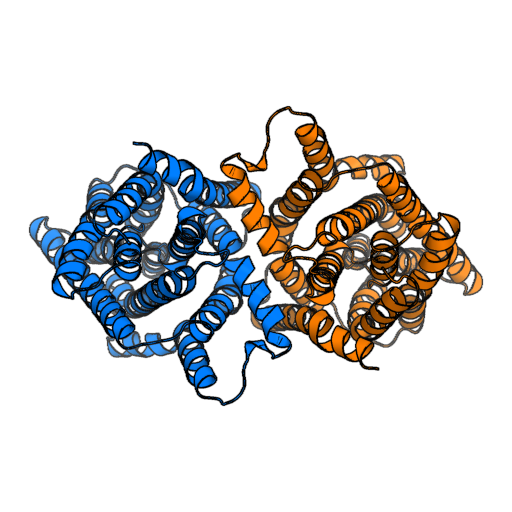 1 96.38 90 SER B N 1
ATOM 3289 C CA . SER B 1 90 ? -18.672 -35.781 -12.375 1 96.38 90 SER B CA 1
ATOM 3290 C C . SER B 1 90 ? -18.125 -34.625 -13.188 1 96.38 90 SER B C 1
ATOM 3292 O O . SER B 1 90 ? -17.031 -34.125 -12.898 1 96.38 90 SER B O 1
ATOM 3294 N N . ASN B 1 91 ? -18.828 -34.188 -14.227 1 95.44 91 ASN B N 1
ATOM 3295 C CA . ASN B 1 91 ? -18.391 -33.094 -15.07 1 95.44 91 ASN B CA 1
ATOM 3296 C C . ASN B 1 91 ? -18.156 -31.812 -14.25 1 95.44 91 ASN B C 1
ATOM 3298 O O . ASN B 1 91 ? -17.188 -31.094 -14.484 1 95.44 91 ASN B O 1
ATOM 3302 N N . SER B 1 92 ? -19.031 -31.594 -13.297 1 95.94 92 SER B N 1
ATOM 3303 C CA . SER B 1 92 ? -18.922 -30.422 -12.445 1 95.94 92 SER B CA 1
ATOM 3304 C C . SER B 1 92 ? -17.656 -30.484 -11.594 1 95.94 92 SER B C 1
ATOM 3306 O O . SER B 1 92 ? -16.891 -29.516 -11.531 1 95.94 92 SER B O 1
ATOM 3308 N N . LEU B 1 93 ? -17.453 -31.625 -11.039 1 96 93 LEU B N 1
ATOM 3309 C CA . LEU B 1 93 ? -16.281 -31.781 -10.18 1 96 93 LEU B CA 1
ATOM 3310 C C . LEU B 1 93 ? -15.008 -31.812 -11.008 1 96 93 LEU B C 1
ATOM 3312 O O . LEU B 1 93 ? -13.977 -31.281 -10.578 1 96 93 LEU B O 1
ATOM 3316 N N . LYS B 1 94 ? -15.07 -32.438 -12.164 1 97.25 94 LYS B N 1
ATOM 3317 C CA . LYS B 1 94 ? -13.938 -32.469 -13.078 1 97.25 94 LYS B CA 1
ATOM 3318 C C . LYS B 1 94 ? -13.477 -31.062 -13.422 1 97.25 94 LYS B C 1
ATOM 3320 O O . LYS B 1 94 ? -12.297 -30.734 -13.32 1 97.25 94 LYS B O 1
ATOM 3325 N N . ASN B 1 95 ? -14.383 -30.219 -13.812 1 96.81 95 ASN B N 1
ATOM 3326 C CA . ASN B 1 95 ? -14.07 -28.844 -14.203 1 96.81 95 ASN B CA 1
ATOM 3327 C C . ASN B 1 95 ? -13.484 -28.047 -13.047 1 96.81 95 ASN B C 1
ATOM 3329 O O . ASN B 1 95 ? -12.523 -27.297 -13.227 1 96.81 95 ASN B O 1
ATOM 3333 N N . ALA B 1 96 ? -14.078 -28.219 -11.875 1 96.44 96 ALA B N 1
ATOM 3334 C CA . ALA B 1 96 ? -13.578 -27.531 -10.695 1 96.44 96 ALA B CA 1
ATOM 3335 C C . ALA B 1 96 ? -12.18 -28.031 -10.312 1 96.44 96 ALA B C 1
ATOM 3337 O O . ALA B 1 96 ? -11.32 -27.234 -9.922 1 96.44 96 ALA B O 1
ATOM 3338 N N . PHE B 1 97 ? -12.023 -29.312 -10.422 1 97.5 97 PHE B N 1
ATOM 3339 C CA . PHE B 1 97 ? -10.742 -29.938 -10.109 1 97.5 97 PHE B CA 1
ATOM 3340 C C . PHE B 1 97 ? -9.656 -29.422 -11.055 1 97.5 97 PHE B C 1
ATOM 3342 O O . PHE B 1 97 ? -8.562 -29.062 -10.609 1 97.5 97 PHE B O 1
ATOM 3349 N N . ILE B 1 98 ? -9.914 -29.391 -12.305 1 98.25 98 ILE B N 1
ATOM 3350 C CA . ILE B 1 98 ? -8.969 -28.906 -13.305 1 98.25 98 ILE B CA 1
ATOM 3351 C C . ILE B 1 98 ? -8.57 -27.469 -12.984 1 98.25 98 ILE B C 1
ATOM 3353 O O . ILE B 1 98 ? -7.387 -27.125 -12.984 1 98.25 98 ILE B O 1
ATOM 3357 N N . ASN B 1 99 ? -9.555 -26.641 -12.672 1 97.94 99 ASN B N 1
ATOM 3358 C CA . ASN B 1 99 ? -9.281 -25.25 -12.328 1 97.94 99 ASN B CA 1
ATOM 3359 C C . ASN B 1 99 ? -8.391 -25.141 -11.094 1 97.94 99 ASN B C 1
ATOM 3361 O O . ASN B 1 99 ? -7.492 -24.281 -11.047 1 97.94 99 ASN B O 1
ATOM 3365 N N . SER B 1 100 ? -8.602 -26.016 -10.141 1 97.81 100 SER B N 1
ATOM 3366 C CA . SER B 1 100 ? -7.898 -25.938 -8.859 1 97.81 100 SER B CA 1
ATOM 3367 C C . SER B 1 100 ? -6.418 -26.281 -9.031 1 97.81 100 SER B C 1
ATOM 3369 O O . SER B 1 100 ? -5.57 -25.75 -8.312 1 97.81 100 SER B O 1
ATOM 3371 N N . ILE B 1 101 ? -6.059 -27.141 -9.953 1 98.38 101 ILE B N 1
ATOM 3372 C CA . ILE B 1 101 ? -4.668 -27.562 -10.055 1 98.38 101 ILE B CA 1
ATOM 3373 C C . ILE B 1 101 ? -3.965 -26.766 -11.148 1 98.38 101 ILE B C 1
ATOM 3375 O O . ILE B 1 101 ? -2.732 -26.719 -11.203 1 98.38 101 ILE B O 1
ATOM 3379 N N . THR B 1 102 ? -4.734 -26.141 -12.055 1 98.38 102 THR B N 1
ATOM 3380 C CA . THR B 1 102 ? -4.172 -25.453 -13.219 1 98.38 102 THR B CA 1
ATOM 3381 C C . THR B 1 102 ? -3.861 -24 -12.891 1 98.38 102 THR B C 1
ATOM 3383 O O . THR B 1 102 ? -2.836 -23.469 -13.32 1 98.38 102 THR B O 1
ATOM 3386 N N . PHE B 1 103 ? -4.715 -23.375 -12.133 1 98.12 103 PHE B N 1
ATOM 3387 C CA . PHE B 1 103 ? -4.602 -21.922 -11.945 1 98.12 103 PHE B CA 1
ATOM 3388 C C . PHE B 1 103 ? -4.031 -21.609 -10.57 1 98.12 103 PHE B C 1
ATOM 3390 O O . PHE B 1 103 ? -4.477 -22.156 -9.562 1 98.12 103 PHE B O 1
ATOM 3397 N N . ILE B 1 104 ? -3.055 -20.688 -10.562 1 98.06 104 ILE B N 1
ATOM 3398 C CA . ILE B 1 104 ? -2.268 -20.438 -9.359 1 98.06 104 ILE B CA 1
ATOM 3399 C C . ILE B 1 104 ? -2.52 -19.016 -8.859 1 98.06 104 ILE B C 1
ATOM 3401 O O . ILE B 1 104 ? -2.949 -18.156 -9.625 1 98.06 104 ILE B O 1
ATOM 3405 N N . ASN B 1 105 ? -2.275 -18.781 -7.625 1 96.88 105 ASN B N 1
ATOM 3406 C CA . ASN B 1 105 ? -2.365 -17.453 -7.031 1 96.88 105 ASN B CA 1
ATOM 3407 C C . ASN B 1 105 ? -1.124 -16.609 -7.34 1 96.88 105 ASN B C 1
ATOM 3409 O O . ASN B 1 105 ? -0.396 -16.219 -6.426 1 96.88 105 ASN B O 1
ATOM 3413 N N . SER B 1 106 ? -0.956 -16.266 -8.547 1 96.5 106 SER B N 1
ATOM 3414 C CA . SER B 1 106 ? 0.246 -15.625 -9.062 1 96.5 106 SER B CA 1
ATOM 3415 C C . SER B 1 106 ? 0.289 -14.148 -8.68 1 96.5 106 SER B C 1
ATOM 3417 O O . SER B 1 106 ? 1.36 -13.539 -8.648 1 96.5 106 SER B O 1
ATOM 3419 N N . GLY B 1 107 ? -0.816 -13.586 -8.391 1 93.94 107 GLY B N 1
ATOM 3420 C CA . GLY B 1 107 ? -0.88 -12.164 -8.078 1 93.94 107 GLY B CA 1
ATOM 3421 C C . GLY B 1 107 ? -0.726 -11.867 -6.598 1 93.94 107 GLY B C 1
ATOM 3422 O O . GLY B 1 107 ? 0.25 -11.242 -6.184 1 93.94 107 GLY B O 1
ATOM 3423 N N . ASN B 1 108 ? -1.574 -12.391 -5.77 1 92.12 108 ASN B N 1
ATOM 3424 C CA . ASN B 1 108 ? -1.655 -12.023 -4.359 1 92.12 108 ASN B CA 1
ATOM 3425 C C . ASN B 1 108 ? -0.517 -12.648 -3.555 1 92.12 108 ASN B C 1
ATOM 3427 O O . ASN B 1 108 ? 0.038 -12.008 -2.66 1 92.12 108 ASN B O 1
ATOM 3431 N N . ILE B 1 109 ? -0.195 -13.836 -3.883 1 94.75 109 ILE B N 1
ATOM 3432 C CA . ILE B 1 109 ? 0.883 -14.492 -3.15 1 94.75 109 ILE B CA 1
ATOM 3433 C C . ILE B 1 109 ? 2.162 -14.469 -3.986 1 94.75 109 ILE B C 1
ATOM 3435 O O . ILE B 1 109 ? 3.244 -14.18 -3.467 1 94.75 109 ILE B O 1
ATOM 3439 N N . GLY B 1 110 ? 2.035 -14.719 -5.207 1 96.94 110 GLY B N 1
ATOM 3440 C CA . GLY B 1 110 ? 3.197 -14.875 -6.07 1 96.94 110 GLY B CA 1
ATOM 3441 C C . GLY B 1 110 ? 4.066 -13.633 -6.125 1 96.94 110 GLY B C 1
ATOM 3442 O O . GLY B 1 110 ? 5.277 -13.703 -5.914 1 96.94 110 GLY B O 1
ATOM 3443 N N . ILE B 1 111 ? 3.449 -12.531 -6.34 1 95 111 ILE B N 1
ATOM 3444 C CA . ILE B 1 111 ? 4.188 -11.281 -6.5 1 95 111 ILE B CA 1
ATOM 3445 C C . ILE B 1 111 ? 4.934 -10.961 -5.207 1 95 111 ILE B C 1
ATOM 3447 O O . ILE B 1 111 ? 6.148 -10.75 -5.219 1 95 111 ILE B O 1
ATOM 3451 N N . PRO B 1 112 ? 4.277 -11.023 -4.082 1 93.94 112 PRO B N 1
ATOM 3452 C CA . PRO B 1 112 ? 5.004 -10.766 -2.836 1 93.94 112 PRO B CA 1
ATOM 3453 C C . PRO B 1 112 ? 6.109 -11.789 -2.572 1 93.94 112 PRO B C 1
ATOM 3455 O O . PRO B 1 112 ? 7.195 -11.422 -2.113 1 93.94 112 PRO B O 1
ATOM 3458 N N . LEU B 1 113 ? 5.852 -12.977 -2.877 1 95.31 113 LEU B N 1
ATOM 3459 C CA . LEU B 1 113 ? 6.82 -14.031 -2.588 1 95.31 113 LEU B CA 1
ATOM 3460 C C . LEU B 1 113 ? 8.078 -13.859 -3.428 1 95.31 113 LEU B C 1
ATOM 3462 O O . LEU B 1 113 ? 9.195 -13.914 -2.9 1 95.31 113 LEU B O 1
ATOM 3466 N N . ILE B 1 114 ? 7.887 -13.625 -4.699 1 96.19 114 ILE B N 1
ATOM 3467 C CA . ILE B 1 114 ? 9.023 -13.445 -5.594 1 96.19 114 ILE B CA 1
ATOM 3468 C C . ILE B 1 114 ? 9.805 -12.195 -5.184 1 96.19 114 ILE B C 1
ATOM 3470 O O . ILE B 1 114 ? 11.039 -12.195 -5.195 1 96.19 114 ILE B O 1
ATOM 3474 N N . THR B 1 115 ? 9.094 -11.164 -4.797 1 92.19 115 THR B N 1
ATOM 3475 C CA . THR B 1 115 ? 9.734 -9.938 -4.348 1 92.19 115 THR B CA 1
ATOM 3476 C C . THR B 1 115 ? 10.578 -10.195 -3.102 1 92.19 115 THR B C 1
ATOM 3478 O O . THR B 1 115 ? 11.742 -9.789 -3.035 1 92.19 115 THR B O 1
ATOM 3481 N N . LEU B 1 116 ? 10.078 -10.891 -2.176 1 89.81 116 LEU B N 1
ATOM 3482 C CA . LEU B 1 116 ? 10.742 -11.133 -0.899 1 89.81 116 LEU B CA 1
ATOM 3483 C C . LEU B 1 116 ? 11.961 -12.031 -1.083 1 89.81 116 LEU B C 1
ATOM 3485 O O . LEU B 1 116 ? 13 -11.82 -0.45 1 89.81 116 LEU B O 1
ATOM 3489 N N . ILE B 1 117 ? 11.797 -12.977 -1.941 1 91.25 117 ILE B N 1
ATOM 3490 C CA . ILE B 1 117 ? 12.867 -13.945 -2.154 1 91.25 117 ILE B CA 1
ATOM 3491 C C . ILE B 1 117 ? 14.062 -13.25 -2.807 1 91.25 117 ILE B C 1
ATOM 3493 O O . ILE B 1 117 ? 15.195 -13.391 -2.344 1 91.25 117 ILE B O 1
ATOM 3497 N N . PHE B 1 118 ? 13.789 -12.43 -3.684 1 90.75 118 PHE B N 1
ATOM 3498 C CA . PHE B 1 118 ? 14.891 -11.953 -4.512 1 90.75 118 PHE B CA 1
ATOM 3499 C C . PHE B 1 118 ? 15.328 -10.562 -4.07 1 90.75 118 PHE B C 1
ATOM 3501 O O . PHE B 1 118 ? 16.281 -10 -4.617 1 90.75 118 PHE B O 1
ATOM 3508 N N . SER B 1 119 ? 14.617 -10.039 -3.111 1 85.75 119 SER B N 1
ATOM 3509 C CA . SER B 1 119 ? 15.102 -8.82 -2.473 1 85.75 119 SER B CA 1
ATOM 3510 C C . SER B 1 119 ? 16.078 -9.141 -1.346 1 85.75 119 SER B C 1
ATOM 3512 O O . SER B 1 119 ? 16.672 -8.234 -0.756 1 85.75 119 SER B O 1
ATOM 3514 N N . ASN B 1 120 ? 16.234 -10.32 -1.078 1 82.19 120 ASN B N 1
ATOM 3515 C CA . ASN B 1 120 ? 17.125 -10.758 0.001 1 82.19 120 ASN B CA 1
ATOM 3516 C C . ASN B 1 120 ? 18.562 -10.367 -0.265 1 82.19 120 ASN B C 1
ATOM 3518 O O . ASN B 1 120 ? 19 -10.281 -1.419 1 82.19 120 ASN B O 1
ATOM 3522 N N . GLU B 1 121 ? 19.266 -10.211 0.817 1 76.56 121 GLU B N 1
ATOM 3523 C CA . GLU B 1 121 ? 20.656 -9.734 0.774 1 76.56 121 GLU B CA 1
ATOM 3524 C C . GLU B 1 121 ? 21.531 -10.688 -0.02 1 76.56 121 GLU B C 1
ATOM 3526 O O . GLU B 1 121 ? 22.531 -10.266 -0.625 1 76.56 121 GLU B O 1
ATOM 3531 N N . ILE B 1 122 ? 21.141 -11.914 -0.047 1 77.69 122 ILE B N 1
ATOM 3532 C CA . ILE B 1 122 ? 21.969 -12.922 -0.704 1 77.69 122 ILE B CA 1
ATOM 3533 C C . ILE B 1 122 ? 22.016 -12.641 -2.205 1 77.69 122 ILE B C 1
ATOM 3535 O O . ILE B 1 122 ? 22.906 -13.141 -2.9 1 77.69 122 ILE B O 1
ATOM 3539 N N . PHE B 1 123 ? 21.156 -11.805 -2.666 1 81.38 123 PHE B N 1
ATOM 3540 C CA . PHE B 1 123 ? 21.109 -11.523 -4.094 1 81.38 123 PHE B CA 1
ATOM 3541 C C . PHE B 1 123 ? 21.719 -10.156 -4.398 1 81.38 123 PHE B C 1
ATOM 3543 O O . PHE B 1 123 ? 21.734 -9.727 -5.551 1 81.38 123 PHE B O 1
ATOM 3550 N N . ILE B 1 124 ? 22.172 -9.477 -3.334 1 78.12 124 ILE B N 1
ATOM 3551 C CA . ILE B 1 124 ? 22.812 -8.18 -3.504 1 78.12 124 ILE B CA 1
ATOM 3552 C C . ILE B 1 124 ? 24.266 -8.383 -3.945 1 78.12 124 ILE B C 1
ATOM 3554 O O . ILE B 1 124 ? 25.016 -9.133 -3.32 1 78.12 124 ILE B O 1
ATOM 3558 N N . VAL B 1 125 ? 24.594 -7.848 -5.117 1 80.06 125 VAL B N 1
ATOM 3559 C CA . VAL B 1 125 ? 25.938 -7.867 -5.672 1 80.06 125 VAL B CA 1
ATOM 3560 C C . VAL B 1 125 ? 26.469 -6.441 -5.816 1 80.06 125 VAL B C 1
ATOM 3562 O O . VAL B 1 125 ? 25.906 -5.641 -6.566 1 80.06 125 VAL B O 1
ATOM 3565 N N . ASN B 1 126 ? 27.516 -6.039 -5.148 1 82 126 ASN B N 1
ATOM 3566 C CA . ASN B 1 126 ? 28.125 -4.715 -5.195 1 82 126 ASN B CA 1
ATOM 3567 C C . ASN B 1 126 ? 27.109 -3.621 -4.852 1 82 126 ASN B C 1
ATOM 3569 O O . ASN B 1 126 ? 27.016 -2.621 -5.566 1 82 126 ASN B O 1
ATOM 3573 N N . GLY B 1 127 ? 26.234 -3.906 -3.893 1 76.38 127 GLY B N 1
ATOM 3574 C CA . GLY B 1 127 ? 25.312 -2.91 -3.379 1 76.38 127 GLY B CA 1
ATOM 3575 C C . GLY B 1 127 ? 24.031 -2.789 -4.203 1 76.38 127 GLY B C 1
ATOM 3576 O O . GLY B 1 127 ? 23.141 -2.012 -3.865 1 76.38 127 GLY B O 1
ATOM 3577 N N . THR B 1 128 ? 24.016 -3.578 -5.316 1 80.31 128 THR B N 1
ATOM 3578 C CA . THR B 1 128 ? 22.828 -3.551 -6.172 1 80.31 128 THR B CA 1
ATOM 3579 C C . THR B 1 128 ? 22.203 -4.941 -6.277 1 80.31 128 THR B C 1
ATOM 3581 O O . THR B 1 128 ? 22.844 -5.938 -5.93 1 80.31 128 THR B O 1
ATOM 3584 N N . ASN B 1 129 ? 21 -4.953 -6.629 1 86.06 129 ASN B N 1
ATOM 3585 C CA . ASN B 1 129 ? 20.328 -6.223 -6.871 1 86.06 129 ASN B CA 1
ATOM 3586 C C . ASN B 1 129 ? 20.031 -6.426 -8.359 1 86.06 129 ASN B C 1
ATOM 3588 O O . ASN B 1 129 ? 18.969 -6.027 -8.844 1 86.06 129 ASN B O 1
ATOM 3592 N N . PRO B 1 130 ? 20.953 -7.109 -9.008 1 83.25 130 PRO B N 1
ATOM 3593 C CA . PRO B 1 130 ? 20.797 -7.23 -10.461 1 83.25 130 PRO B CA 1
ATOM 3594 C C . PRO B 1 130 ? 19.75 -8.258 -10.859 1 83.25 130 PRO B C 1
ATOM 3596 O O . PRO B 1 130 ? 19.406 -8.375 -12.039 1 83.25 130 PRO B O 1
ATOM 3599 N N . TYR B 1 131 ? 19.172 -8.992 -9.961 1 88.44 131 TYR B N 1
ATOM 3600 C CA . TYR B 1 131 ? 18.359 -10.156 -10.281 1 88.44 131 TYR B CA 1
ATOM 3601 C C . TYR B 1 131 ? 16.875 -9.852 -10.086 1 88.44 131 TYR B C 1
ATOM 3603 O O . TYR B 1 131 ? 16.016 -10.562 -10.609 1 88.44 131 TYR B O 1
ATOM 3611 N N . ILE B 1 132 ? 16.578 -8.844 -9.367 1 91.06 132 ILE B N 1
ATOM 3612 C CA . ILE B 1 132 ? 15.203 -8.625 -8.914 1 91.06 132 ILE B CA 1
ATOM 3613 C C . ILE B 1 132 ? 14.312 -8.297 -10.102 1 91.06 132 ILE B C 1
ATOM 3615 O O . ILE B 1 132 ? 13.188 -8.797 -10.203 1 91.06 132 ILE B O 1
ATOM 3619 N N . ASP B 1 133 ? 14.812 -7.539 -11.023 1 90.06 133 ASP B N 1
ATOM 3620 C CA . ASP B 1 133 ? 14.008 -7.129 -12.164 1 90.06 133 ASP B CA 1
ATOM 3621 C C . ASP B 1 133 ? 13.703 -8.32 -13.078 1 90.06 133 ASP B C 1
ATOM 3623 O O . ASP B 1 133 ? 12.586 -8.469 -13.562 1 90.06 133 ASP B O 1
ATOM 3627 N N . ILE B 1 134 ? 14.672 -9.172 -13.258 1 93.19 134 ILE B N 1
ATOM 3628 C CA . ILE B 1 134 ? 14.523 -10.352 -14.109 1 93.19 134 ILE B CA 1
ATOM 3629 C C . ILE B 1 134 ? 13.539 -11.328 -13.461 1 93.19 134 ILE B C 1
ATOM 3631 O O . ILE B 1 134 ? 12.672 -11.883 -14.141 1 93.19 134 ILE B O 1
ATOM 3635 N N . ALA B 1 135 ? 13.68 -11.484 -12.172 1 96.12 135 ALA B N 1
ATOM 3636 C CA . ALA B 1 135 ? 12.797 -12.391 -11.438 1 96.12 135 ALA B CA 1
ATOM 3637 C C . ALA B 1 135 ? 11.352 -11.914 -11.484 1 96.12 135 ALA B C 1
ATOM 3639 O O . ALA B 1 135 ? 10.445 -12.68 -11.82 1 96.12 135 ALA B O 1
ATOM 3640 N N . LEU B 1 136 ? 11.211 -10.664 -11.266 1 96 136 LEU B N 1
ATOM 3641 C CA . LEU B 1 136 ? 9.867 -10.102 -11.203 1 96 136 LEU B CA 1
ATOM 3642 C C . LEU B 1 136 ? 9.219 -10.094 -12.578 1 96 136 LEU B C 1
ATOM 3644 O O . LEU B 1 136 ? 8.039 -10.43 -12.719 1 96 136 LEU B O 1
ATOM 3648 N N . THR B 1 137 ? 9.945 -9.734 -13.555 1 95.31 137 THR B N 1
ATOM 3649 C CA . THR B 1 137 ? 9.398 -9.711 -14.906 1 95.31 137 THR B CA 1
ATOM 3650 C C . THR B 1 137 ? 9.039 -11.117 -15.367 1 95.31 137 THR B C 1
ATOM 3652 O O . THR B 1 137 ? 8.016 -11.328 -16.016 1 95.31 137 THR B O 1
ATOM 3655 N N . SER B 1 138 ? 9.891 -12.07 -15.055 1 97.19 138 SER B N 1
ATOM 3656 C CA . SER B 1 138 ? 9.578 -13.461 -15.359 1 97.19 138 SER B CA 1
ATOM 3657 C C . SER B 1 138 ? 8.258 -13.883 -14.719 1 97.19 138 SER B C 1
ATOM 3659 O O . SER B 1 138 ? 7.41 -14.492 -15.367 1 97.19 138 SER B O 1
ATOM 3661 N N . HIS B 1 139 ? 8.094 -13.523 -13.461 1 97.88 139 HIS B N 1
ATOM 3662 C CA . HIS B 1 139 ? 6.875 -13.891 -12.75 1 97.88 139 HIS B CA 1
ATOM 3663 C C . HIS B 1 139 ? 5.672 -13.141 -13.305 1 97.88 139 HIS B C 1
ATOM 3665 O O . HIS B 1 139 ? 4.562 -13.672 -13.344 1 97.88 139 HIS B O 1
ATOM 3671 N N . ILE B 1 140 ? 5.883 -11.922 -13.703 1 96.31 140 ILE B N 1
ATOM 3672 C CA . ILE B 1 140 ? 4.812 -11.117 -14.281 1 96.31 140 ILE B CA 1
ATOM 3673 C C . ILE B 1 140 ? 4.285 -11.797 -15.547 1 96.31 140 ILE B C 1
ATOM 3675 O O . ILE B 1 140 ? 3.074 -11.812 -15.789 1 96.31 140 ILE B O 1
ATOM 3679 N N . ILE B 1 141 ? 5.18 -12.359 -16.297 1 95.75 141 ILE B N 1
ATOM 3680 C CA . ILE B 1 141 ? 4.766 -13.078 -17.5 1 95.75 141 ILE B CA 1
ATOM 3681 C C . ILE B 1 141 ? 3.895 -14.273 -17.109 1 95.75 141 ILE B C 1
ATOM 3683 O O . ILE B 1 141 ? 2.867 -14.531 -17.734 1 95.75 141 ILE B O 1
ATOM 3687 N N . ILE B 1 142 ? 4.301 -14.969 -16.109 1 97.44 142 ILE B N 1
ATOM 3688 C CA . ILE B 1 142 ? 3.496 -16.078 -15.602 1 97.44 142 ILE B CA 1
ATOM 3689 C C . ILE B 1 142 ? 2.146 -15.547 -15.109 1 97.44 142 ILE B C 1
ATOM 3691 O O . ILE B 1 142 ? 1.105 -16.141 -15.391 1 97.44 142 ILE B O 1
ATOM 3695 N N . TYR B 1 143 ? 2.166 -14.445 -14.414 1 96.06 143 TYR B N 1
ATOM 3696 C CA . TYR B 1 143 ? 0.958 -13.812 -13.891 1 96.06 143 TYR B CA 1
ATOM 3697 C C . TYR B 1 143 ? -0.018 -13.5 -15.023 1 96.06 143 TYR B C 1
ATOM 3699 O O . TYR B 1 143 ? -1.211 -13.797 -14.922 1 96.06 143 TYR B O 1
ATOM 3707 N N . ILE B 1 144 ? 0.497 -13.008 -16.047 1 92.5 144 ILE B N 1
ATOM 3708 C CA . ILE B 1 144 ? -0.339 -12.617 -17.172 1 92.5 144 ILE B CA 1
ATOM 3709 C C . ILE B 1 144 ? -0.901 -13.859 -17.859 1 92.5 144 ILE B C 1
ATOM 3711 O O . ILE B 1 144 ? -2.084 -13.906 -18.203 1 92.5 144 ILE B O 1
ATOM 3715 N N . THR B 1 145 ? -0.041 -14.75 -18.109 1 94.38 145 THR B N 1
ATOM 3716 C CA . THR B 1 145 ? -0.464 -15.992 -18.734 1 94.38 145 THR B CA 1
ATOM 3717 C C . THR B 1 145 ? -1.579 -16.656 -17.922 1 94.38 145 THR B C 1
ATOM 3719 O O . THR B 1 145 ? -2.6 -17.062 -18.484 1 94.38 145 THR B O 1
ATOM 3722 N N . GLN B 1 146 ? -1.397 -16.672 -16.672 1 95.44 146 GLN B N 1
ATOM 3723 C CA . GLN B 1 146 ? -2.385 -17.266 -15.773 1 95.44 146 GLN B CA 1
ATOM 3724 C C . GLN B 1 146 ? -3.695 -16.484 -15.805 1 95.44 146 GLN B C 1
ATOM 3726 O O . GLN B 1 146 ? -4.777 -17.062 -15.797 1 95.44 146 GLN B O 1
ATOM 3731 N N . ASN B 1 147 ? -3.617 -15.172 -15.805 1 91.06 147 ASN B N 1
ATOM 3732 C CA . ASN B 1 147 ? -4.816 -14.344 -15.844 1 91.06 147 ASN B CA 1
ATOM 3733 C C . ASN B 1 147 ? -5.605 -14.555 -17.141 1 91.06 147 ASN B C 1
ATOM 3735 O O . ASN B 1 147 ? -6.832 -14.633 -17.109 1 91.06 147 ASN B O 1
ATOM 3739 N N . ILE B 1 148 ? -4.898 -14.656 -18.203 1 89.69 148 ILE B N 1
ATOM 3740 C CA . ILE B 1 148 ? -5.543 -14.883 -19.5 1 89.69 148 ILE B CA 1
ATOM 3741 C C . ILE B 1 148 ? -6.293 -16.219 -19.469 1 89.69 148 ILE B C 1
ATOM 3743 O O . ILE B 1 148 ? -7.484 -16.266 -19.781 1 89.69 148 ILE B O 1
ATOM 3747 N N . PHE B 1 149 ? -5.68 -17.203 -19.047 1 93 149 PHE B N 1
ATOM 3748 C CA . PHE B 1 149 ? -6.27 -18.547 -19.109 1 93 149 PHE B CA 1
ATOM 3749 C C . PHE B 1 149 ? -7.336 -18.719 -18.031 1 93 149 PHE B C 1
ATOM 3751 O O . PHE B 1 149 ? -8.32 -19.422 -18.234 1 93 149 PHE B O 1
ATOM 3758 N N . THR B 1 150 ? -7.129 -18.094 -16.891 1 92.19 150 THR B N 1
ATOM 3759 C CA . THR B 1 150 ? -8.164 -18.141 -15.867 1 92.19 150 THR B CA 1
ATOM 3760 C C . THR B 1 150 ? -9.453 -17.5 -16.375 1 92.19 150 THR B C 1
ATOM 3762 O O . THR B 1 150 ? -10.547 -18.031 -16.156 1 92.19 150 THR B O 1
ATOM 3765 N N . ASN B 1 151 ? -9.297 -16.422 -17.078 1 86.06 151 ASN B N 1
ATOM 3766 C CA . ASN B 1 151 ? -10.461 -15.664 -17.531 1 86.06 151 ASN B CA 1
ATOM 3767 C C . ASN B 1 151 ? -11.039 -16.25 -18.812 1 86.06 151 ASN B C 1
ATOM 3769 O O . ASN B 1 151 ? -12.07 -15.797 -19.297 1 86.06 151 ASN B O 1
ATOM 3773 N N . THR B 1 152 ? -10.422 -17.203 -19.359 1 88.25 152 THR B N 1
ATOM 3774 C CA . THR B 1 152 ? -10.953 -17.875 -20.547 1 88.25 152 THR B CA 1
ATOM 3775 C C . THR B 1 152 ? -11.289 -19.328 -20.219 1 88.25 152 THR B C 1
ATOM 3777 O O . THR B 1 152 ? -12.438 -19.641 -19.891 1 88.25 152 THR B O 1
ATOM 3780 N N . LEU B 1 153 ? -10.25 -20.141 -20.016 1 89.19 153 LEU B N 1
ATOM 3781 C CA . LEU B 1 153 ? -10.438 -21.562 -19.766 1 89.19 153 LEU B CA 1
ATOM 3782 C C . LEU B 1 153 ? -11.07 -21.797 -18.391 1 89.19 153 LEU B C 1
ATOM 3784 O O . LEU B 1 153 ? -11.914 -22.672 -18.234 1 89.19 153 LEU B O 1
ATOM 3788 N N . GLY B 1 154 ? -10.617 -21.031 -17.453 1 91.06 154 GLY B N 1
ATOM 3789 C CA . GLY B 1 154 ? -11.172 -21.156 -16.109 1 91.06 154 GLY B CA 1
ATOM 3790 C C . GLY B 1 154 ? -12.656 -20.859 -16.047 1 91.06 154 GLY B C 1
ATOM 3791 O O . GLY B 1 154 ? -13.43 -21.625 -15.445 1 91.06 154 GLY B O 1
ATOM 3792 N N . PHE B 1 155 ? -12.992 -19.812 -16.703 1 86.69 155 PHE B N 1
ATOM 3793 C CA . PHE B 1 155 ? -14.391 -19.438 -16.766 1 86.69 155 PHE B CA 1
ATOM 3794 C C . PHE B 1 155 ? -15.195 -20.438 -17.578 1 86.69 155 PHE B C 1
ATOM 3796 O O . PHE B 1 155 ? -16.328 -20.766 -17.219 1 86.69 155 PHE B O 1
ATOM 3803 N N . TYR B 1 156 ? -14.633 -20.875 -18.625 1 87.06 156 TYR B N 1
ATOM 3804 C CA . TYR B 1 156 ? -15.281 -21.875 -19.469 1 87.06 156 TYR B CA 1
ATOM 3805 C C . TYR B 1 156 ? -15.578 -23.156 -18.672 1 87.06 156 TYR B C 1
ATOM 3807 O O . TYR B 1 156 ? -16.672 -23.703 -18.766 1 87.06 156 TYR B O 1
ATOM 3815 N N . ASN B 1 157 ? -14.648 -23.578 -17.922 1 90.19 157 ASN B N 1
ATOM 3816 C CA . ASN B 1 157 ? -14.82 -24.766 -17.094 1 90.19 157 ASN B CA 1
ATOM 3817 C C . ASN B 1 157 ? -15.93 -24.562 -16.047 1 90.19 157 ASN B C 1
ATOM 3819 O O . ASN B 1 157 ? -16.766 -25.438 -15.859 1 90.19 157 ASN B O 1
ATOM 3823 N N . ALA B 1 158 ? -15.93 -23.438 -15.484 1 88.25 158 ALA B N 1
ATOM 3824 C CA . ALA B 1 158 ? -16.875 -23.188 -14.398 1 88.25 158 ALA B CA 1
ATOM 3825 C C . ALA B 1 158 ? -18.297 -23.047 -14.938 1 88.25 158 ALA B C 1
ATOM 3827 O O . ALA B 1 158 ? -19.266 -23.406 -14.258 1 88.25 158 ALA B O 1
ATOM 3828 N N . SER B 1 159 ? -18.375 -22.531 -16.141 1 83.56 159 SER B N 1
ATOM 3829 C CA . SER B 1 159 ? -19.703 -22.344 -16.719 1 83.56 159 SER B CA 1
ATOM 3830 C C . SER B 1 159 ? -20.188 -23.625 -17.375 1 83.56 159 SER B C 1
ATOM 3832 O O . SER B 1 159 ? -21.297 -23.656 -17.938 1 83.56 159 SER B O 1
ATOM 3834 N N . ARG B 1 160 ? -19.484 -24.672 -17.328 1 77.94 160 ARG B N 1
ATOM 3835 C CA . ARG B 1 160 ? -19.828 -25.969 -17.891 1 77.94 160 ARG B CA 1
ATOM 3836 C C . ARG B 1 160 ? -20.125 -25.859 -19.391 1 77.94 160 ARG B C 1
ATOM 3838 O O . ARG B 1 160 ? -21.125 -26.391 -19.875 1 77.94 160 ARG B O 1
ATOM 3845 N N . GLY B 1 161 ? -19.266 -25.109 -20 1 67.38 161 GLY B N 1
ATOM 3846 C CA . GLY B 1 161 ? -19.297 -25.016 -21.453 1 67.38 161 GLY B CA 1
ATOM 3847 C C . GLY B 1 161 ? -20.422 -24.141 -21.953 1 67.38 161 GLY B C 1
ATOM 3848 O O . GLY B 1 161 ? -20.656 -24.062 -23.172 1 67.38 161 GLY B O 1
ATOM 3849 N N . SER B 1 162 ? -21.234 -23.672 -21.078 1 67.75 162 SER B N 1
ATOM 3850 C CA . SER B 1 162 ? -22.375 -22.875 -21.531 1 67.75 162 SER B CA 1
ATOM 3851 C C . SER B 1 162 ? -21.906 -21.578 -22.188 1 67.75 162 SER B C 1
ATOM 3853 O O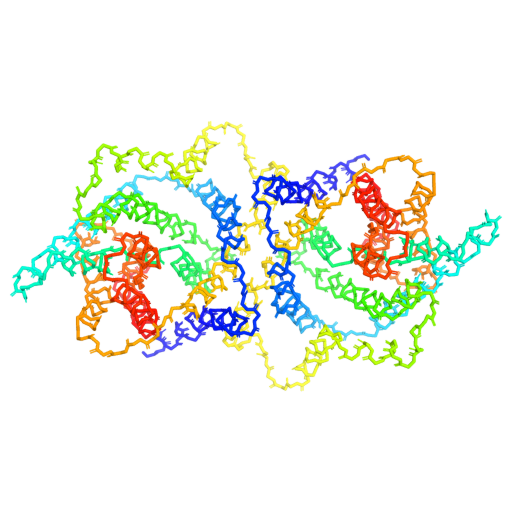 . SER B 1 162 ? -22.625 -21 -23 1 67.75 162 SER B O 1
ATOM 3855 N N . THR B 1 163 ? -20.781 -21.125 -21.875 1 63.31 163 THR B N 1
ATOM 3856 C CA . THR B 1 163 ? -20.312 -19.891 -22.484 1 63.31 163 THR B CA 1
ATOM 3857 C C . THR B 1 163 ? -19.609 -20.188 -23.812 1 63.31 163 THR B C 1
ATOM 3859 O O . THR B 1 163 ? -18.844 -21.141 -23.922 1 63.31 163 THR B O 1
ATOM 3862 N N . ASP B 1 164 ? -20.016 -19.547 -24.938 1 65.12 164 ASP B N 1
ATOM 3863 C CA . ASP B 1 164 ? -19.422 -19.656 -26.266 1 65.12 164 ASP B CA 1
ATOM 3864 C C . ASP B 1 164 ? -17.938 -19.281 -26.234 1 65.12 164 ASP B C 1
ATOM 3866 O O . ASP B 1 164 ? -17.531 -18.391 -25.484 1 65.12 164 ASP B O 1
ATOM 3870 N N . TRP B 1 165 ? -17.109 -20.188 -26.781 1 66.44 165 TRP B N 1
ATOM 3871 C CA . TRP B 1 165 ? -15.672 -19.953 -26.859 1 66.44 165 TRP B CA 1
ATOM 3872 C C . TRP B 1 165 ? -15.367 -18.531 -27.328 1 66.44 165 TRP B C 1
ATOM 3874 O O . TRP B 1 165 ? -14.375 -17.938 -26.906 1 66.44 165 TRP B O 1
ATOM 3884 N N . LYS B 1 166 ? -16.25 -18.031 -28.156 1 72.44 166 LYS B N 1
ATOM 3885 C CA . LYS B 1 166 ? -16.078 -16.672 -28.656 1 72.44 166 LYS B CA 1
ATOM 3886 C C . LYS B 1 166 ? -16.219 -15.648 -27.531 1 72.44 166 LYS B C 1
ATOM 3888 O O . LYS B 1 166 ? -15.469 -14.672 -27.469 1 72.44 166 LYS B O 1
ATOM 3893 N N . ASN B 1 167 ? -17.094 -15.984 -26.672 1 72 167 ASN B N 1
ATOM 3894 C CA . ASN B 1 167 ? -17.328 -15.086 -25.531 1 72 167 ASN B CA 1
ATOM 3895 C C . ASN B 1 167 ? -16.156 -15.141 -24.547 1 72 167 ASN B C 1
ATOM 3897 O O . ASN B 1 167 ? -15.805 -14.125 -23.953 1 72 167 ASN B O 1
ATOM 3901 N N . SER B 1 168 ? -15.602 -16.328 -24.5 1 71.06 168 SER B N 1
ATOM 3902 C CA . SER B 1 168 ? -14.438 -16.469 -23.641 1 71.06 168 SER B CA 1
ATOM 3903 C C . SER B 1 168 ? -13.242 -15.695 -24.172 1 71.06 168 SER B C 1
ATOM 3905 O O . SER B 1 168 ? -12.508 -15.07 -23.406 1 71.06 168 SER B O 1
ATOM 3907 N N . LEU B 1 169 ? -13.109 -15.703 -25.484 1 75.06 169 LEU B N 1
ATOM 3908 C CA . LEU B 1 169 ? -12.016 -14.961 -26.094 1 75.06 169 LEU B CA 1
ATOM 3909 C C . LEU B 1 169 ? -12.227 -13.453 -25.953 1 75.06 169 LEU B C 1
ATOM 3911 O O . LEU B 1 169 ? -11.273 -12.703 -25.734 1 75.06 169 LEU B O 1
ATOM 3915 N N . LYS B 1 170 ? -13.453 -13.062 -26.078 1 76.19 170 LYS B N 1
ATOM 3916 C CA . LYS B 1 170 ? -13.773 -11.648 -25.922 1 76.19 170 LYS B CA 1
ATOM 3917 C C . LYS B 1 170 ? -13.492 -11.172 -24.5 1 76.19 170 LYS B C 1
ATOM 3919 O O . LYS B 1 170 ? -13.211 -9.992 -24.266 1 76.19 170 LYS B O 1
ATOM 3924 N N . SER B 1 171 ? -13.508 -12.133 -23.641 1 75.19 171 SER B N 1
ATOM 3925 C CA . SER B 1 171 ? -13.273 -11.812 -22.234 1 75.19 171 SER B CA 1
ATOM 3926 C C . SER B 1 171 ? -11.828 -11.398 -22 1 75.19 171 SER B C 1
ATOM 3928 O O . SER B 1 171 ? -11.523 -10.703 -21.031 1 75.19 171 SER B O 1
ATOM 3930 N N . ILE B 1 172 ? -11.016 -11.914 -22.906 1 74.38 172 ILE B N 1
ATOM 3931 C CA . ILE B 1 172 ? -9.602 -11.562 -22.812 1 74.38 172 ILE B CA 1
ATOM 3932 C C . ILE B 1 172 ? -9.43 -10.055 -22.938 1 74.38 172 ILE B C 1
ATOM 3934 O O . ILE B 1 172 ? -8.609 -9.453 -22.234 1 74.38 172 ILE B O 1
ATOM 3938 N N . PHE B 1 173 ? -10.18 -9.438 -23.719 1 78.56 173 PHE B N 1
ATOM 3939 C CA . PHE B 1 173 ? -10.062 -8.016 -23.984 1 78.56 173 PHE B CA 1
ATOM 3940 C C . PHE B 1 173 ? -10.609 -7.199 -22.812 1 78.56 173 PHE B C 1
ATOM 3942 O O . PHE B 1 173 ? -10.391 -5.988 -22.734 1 78.56 173 PHE B O 1
ATOM 3949 N N . LYS B 1 174 ? -11.195 -7.852 -21.969 1 76.5 174 LYS B N 1
ATOM 3950 C CA . LYS B 1 174 ? -11.742 -7.148 -20.812 1 76.5 174 LYS B CA 1
ATOM 3951 C C . LYS B 1 174 ? -10.758 -7.172 -19.641 1 76.5 174 LYS B C 1
ATOM 3953 O O . LYS B 1 174 ? -11.023 -6.57 -18.609 1 76.5 174 LYS B O 1
ATOM 3958 N N . ILE B 1 175 ? -9.648 -7.82 -19.969 1 76.88 175 ILE B N 1
ATOM 3959 C CA . ILE B 1 175 ? -8.664 -7.926 -18.891 1 76.88 175 ILE B CA 1
ATOM 3960 C C . ILE B 1 175 ? -7.781 -6.684 -18.891 1 76.88 175 ILE B C 1
ATOM 3962 O O . ILE B 1 175 ? -6.926 -6.516 -19.766 1 76.88 175 ILE B O 1
ATOM 3966 N N . PRO B 1 176 ? -7.836 -5.793 -17.906 1 79.25 176 PRO B N 1
ATOM 3967 C CA . PRO B 1 176 ? -7.105 -4.52 -17.891 1 79.25 176 PRO B CA 1
ATOM 3968 C C . PRO B 1 176 ? -5.59 -4.711 -17.891 1 79.25 176 PRO B C 1
ATOM 3970 O O . PRO B 1 176 ? -4.859 -3.891 -18.453 1 79.25 176 PRO B O 1
ATOM 3973 N N . VAL B 1 177 ? -5.18 -5.789 -17.406 1 84.38 177 VAL B N 1
ATOM 3974 C CA . VAL B 1 177 ? -3.758 -6.027 -17.188 1 84.38 177 VAL B CA 1
ATOM 3975 C C . VAL B 1 177 ? -3.049 -6.141 -18.547 1 84.38 177 VAL B C 1
ATOM 3977 O O . VAL B 1 177 ? -1.903 -5.707 -18.688 1 84.38 177 VAL B O 1
ATOM 3980 N N . ILE B 1 178 ? -3.719 -6.629 -19.5 1 85.75 178 ILE B N 1
ATOM 3981 C CA . ILE B 1 178 ? -3.141 -6.809 -20.828 1 85.75 178 ILE B CA 1
ATOM 3982 C C . ILE B 1 178 ? -2.801 -5.445 -21.438 1 85.75 178 ILE B C 1
ATOM 3984 O O . ILE B 1 178 ? -1.734 -5.273 -22.031 1 85.75 178 ILE B O 1
ATOM 3988 N N . TYR B 1 179 ? -3.578 -4.508 -21.172 1 90.12 179 TYR B N 1
ATOM 3989 C CA . TYR B 1 179 ? -3.389 -3.18 -21.75 1 90.12 179 TYR B CA 1
ATOM 3990 C C . TYR B 1 179 ? -2.252 -2.441 -21.062 1 90.12 179 TYR B C 1
ATOM 3992 O O . TYR B 1 179 ? -1.566 -1.622 -21.672 1 90.12 179 TYR B O 1
ATOM 4000 N N . ILE B 1 180 ? -2.094 -2.74 -19.844 1 92.19 180 ILE B N 1
ATOM 4001 C CA . ILE B 1 180 ? -1.013 -2.111 -19.094 1 92.19 180 ILE B CA 1
ATOM 4002 C C . ILE B 1 180 ? 0.334 -2.617 -19.594 1 92.19 180 ILE B C 1
ATOM 4004 O O . ILE B 1 180 ? 1.293 -1.848 -19.703 1 92.19 180 ILE B O 1
ATOM 4008 N N . ILE B 1 181 ? 0.392 -3.838 -19.922 1 89.62 181 ILE B N 1
ATOM 4009 C CA . ILE B 1 181 ? 1.626 -4.434 -20.422 1 89.62 181 ILE B CA 1
ATOM 4010 C C . ILE B 1 181 ? 1.96 -3.852 -21.797 1 89.62 181 ILE B C 1
ATOM 4012 O O . ILE B 1 181 ? 3.105 -3.473 -22.062 1 89.62 181 ILE B O 1
ATOM 4016 N N . ILE B 1 182 ? 0.945 -3.818 -22.625 1 92.06 182 ILE B N 1
ATOM 4017 C CA . ILE B 1 182 ? 1.134 -3.248 -23.953 1 92.06 182 ILE B CA 1
ATOM 4018 C C . ILE B 1 182 ? 1.61 -1.803 -23.828 1 92.06 182 ILE B C 1
ATOM 4020 O O . ILE B 1 182 ? 2.547 -1.392 -24.516 1 92.06 182 ILE B O 1
ATOM 4024 N N . LEU B 1 183 ? 1.036 -1.13 -22.922 1 94.75 183 LEU B N 1
ATOM 4025 C CA . LEU B 1 183 ? 1.422 0.258 -22.688 1 94.75 183 LEU B CA 1
ATOM 4026 C C . LEU B 1 183 ? 2.871 0.35 -22.219 1 94.75 183 LEU B C 1
ATOM 4028 O O . LEU B 1 183 ? 3.631 1.191 -22.703 1 94.75 183 LEU B O 1
ATOM 4032 N N . ALA B 1 184 ? 3.238 -0.476 -21.297 1 94.38 184 ALA B N 1
ATOM 4033 C CA . ALA B 1 184 ? 4.598 -0.474 -20.766 1 94.38 184 ALA B CA 1
ATOM 4034 C C . ALA B 1 184 ? 5.617 -0.754 -21.875 1 94.38 184 ALA B C 1
ATOM 4036 O O . ALA B 1 184 ? 6.656 -0.096 -21.938 1 94.38 184 ALA B O 1
ATOM 4037 N N . ILE B 1 185 ? 5.324 -1.695 -22.734 1 92.69 185 ILE B N 1
ATOM 4038 C CA . ILE B 1 185 ? 6.223 -2.074 -23.828 1 92.69 185 ILE B CA 1
ATOM 4039 C C . ILE B 1 185 ? 6.312 -0.938 -24.844 1 92.69 185 ILE B C 1
ATOM 4041 O O . ILE B 1 185 ? 7.406 -0.591 -25.297 1 92.69 185 ILE B O 1
ATOM 4045 N N . LEU B 1 186 ? 5.16 -0.346 -25.172 1 95.19 186 LEU B N 1
ATOM 4046 C CA . LEU B 1 186 ? 5.133 0.756 -26.125 1 95.19 186 LEU B CA 1
ATOM 4047 C C . LEU B 1 186 ? 5.938 1.943 -25.609 1 95.19 186 LEU B C 1
ATOM 4049 O O . LEU B 1 186 ? 6.633 2.611 -26.375 1 95.19 186 LEU B O 1
ATOM 4053 N N . LEU B 1 187 ? 5.855 2.178 -24.344 1 95.38 187 LEU B N 1
ATOM 4054 C CA . LEU B 1 187 ? 6.566 3.303 -23.75 1 95.38 187 LEU B CA 1
ATOM 4055 C C . LEU B 1 187 ? 8.078 3.1 -23.828 1 95.38 187 LEU B C 1
ATOM 4057 O O . LEU B 1 187 ? 8.836 4.07 -23.844 1 95.38 187 LEU B O 1
ATOM 4061 N N . LYS B 1 188 ? 8.523 1.871 -23.891 1 92.31 188 LYS B N 1
ATOM 4062 C CA . LYS B 1 188 ? 9.945 1.57 -23.984 1 92.31 188 LYS B CA 1
ATOM 4063 C C . LYS B 1 188 ? 10.516 2.029 -25.328 1 92.31 188 LYS B C 1
ATOM 4065 O O . LYS B 1 188 ? 11.719 2.293 -25.438 1 92.31 188 LYS B O 1
ATOM 4070 N N . PHE B 1 189 ? 9.664 2.115 -26.297 1 92.5 189 PHE B N 1
ATOM 4071 C CA . PHE B 1 189 ? 10.117 2.477 -27.625 1 92.5 189 PHE B CA 1
ATOM 4072 C C . PHE B 1 189 ? 10.133 3.99 -27.812 1 92.5 189 PHE B C 1
ATOM 4074 O O . PHE B 1 189 ? 10.641 4.5 -28.812 1 92.5 189 PHE B O 1
ATOM 4081 N N . ILE B 1 190 ? 9.547 4.652 -26.922 1 93.56 190 ILE B N 1
ATOM 4082 C CA . ILE B 1 190 ? 9.578 6.109 -26.969 1 93.56 190 ILE B CA 1
ATOM 4083 C C . ILE B 1 190 ? 10.938 6.617 -26.469 1 93.56 190 ILE B C 1
ATOM 4085 O O . ILE B 1 190 ? 11.43 6.18 -25.438 1 93.56 190 ILE B O 1
ATOM 4089 N N . PRO B 1 191 ? 11.508 7.449 -27.25 1 92.81 191 PRO B N 1
ATOM 4090 C CA . PRO B 1 191 ? 12.828 7.973 -26.875 1 92.81 191 PRO B CA 1
ATOM 4091 C C . PRO B 1 191 ? 12.75 8.961 -25.719 1 92.81 191 PRO B C 1
ATOM 4093 O O . PRO B 1 191 ? 13.164 10.117 -25.859 1 92.81 191 PRO B O 1
ATOM 4096 N N . TYR B 1 192 ? 12.086 8.727 -24.75 1 93.75 192 TYR B N 1
ATOM 4097 C CA . TYR B 1 192 ? 11.953 9.469 -23.5 1 93.75 192 TYR B CA 1
ATOM 4098 C C . TYR B 1 192 ? 11.961 8.531 -22.297 1 93.75 192 TYR B C 1
ATOM 4100 O O . TYR B 1 192 ? 11.219 7.547 -22.266 1 93.75 192 TYR B O 1
ATOM 4108 N N . ASP B 1 193 ? 12.883 8.844 -21.391 1 94.75 193 ASP B N 1
ATOM 4109 C CA . ASP B 1 193 ? 12.961 8.039 -20.188 1 94.75 193 ASP B CA 1
ATOM 4110 C C . ASP B 1 193 ? 11.805 8.359 -19.234 1 94.75 193 ASP B C 1
ATOM 4112 O O . ASP B 1 193 ? 11.867 9.336 -18.484 1 94.75 193 ASP B O 1
ATOM 4116 N N . MET B 1 194 ? 10.914 7.516 -19.172 1 94.44 194 MET B N 1
ATOM 4117 C CA . MET B 1 194 ? 9.688 7.746 -18.406 1 94.44 194 MET B CA 1
ATOM 4118 C C . MET B 1 194 ? 9.984 7.844 -16.922 1 94.44 194 MET B C 1
ATOM 4120 O O . MET B 1 194 ? 9.188 8.391 -16.156 1 94.44 194 MET B O 1
ATOM 4124 N N . THR B 1 195 ? 11.07 7.305 -16.484 1 93.44 195 THR B N 1
ATOM 4125 C CA . THR B 1 195 ? 11.414 7.344 -15.062 1 93.44 195 THR B CA 1
ATOM 4126 C C . THR B 1 195 ? 11.688 8.773 -14.617 1 93.44 195 THR B C 1
ATOM 4128 O O . THR B 1 195 ? 11.711 9.062 -13.414 1 93.44 195 THR B O 1
ATOM 4131 N N . GLN B 1 196 ? 11.852 9.602 -15.562 1 91.25 196 GLN B N 1
ATOM 4132 C CA . GLN B 1 196 ? 12.109 11.008 -15.266 1 91.25 196 GLN B CA 1
ATOM 4133 C C . GLN B 1 196 ? 10.812 11.812 -15.227 1 91.25 196 GLN B C 1
ATOM 4135 O O . GLN B 1 196 ? 10.797 12.961 -14.781 1 91.25 196 GLN B O 1
ATOM 4140 N N . ASN B 1 197 ? 9.773 11.156 -15.719 1 92.56 197 ASN B N 1
ATOM 4141 C CA . ASN B 1 197 ? 8.477 11.82 -15.688 1 92.56 197 ASN B CA 1
ATOM 4142 C C . ASN B 1 197 ? 7.988 12.039 -14.258 1 92.56 197 ASN B C 1
ATOM 4144 O O . ASN B 1 197 ? 8.148 11.172 -13.406 1 92.56 197 ASN B O 1
ATOM 4148 N N . PRO B 1 198 ? 7.324 13.164 -13.984 1 90.25 198 PRO B N 1
ATOM 4149 C CA . PRO B 1 198 ? 6.859 13.484 -12.633 1 90.25 198 PRO B CA 1
ATOM 4150 C C . PRO B 1 198 ? 5.875 12.453 -12.086 1 90.25 198 PRO B C 1
ATOM 4152 O O . PRO B 1 198 ? 5.793 12.25 -10.875 1 90.25 198 PRO B O 1
ATOM 4155 N N . ILE B 1 199 ? 5.219 11.766 -12.875 1 94.25 199 ILE B N 1
ATOM 4156 C CA . ILE B 1 199 ? 4.195 10.836 -12.414 1 94.25 199 ILE B CA 1
ATOM 4157 C C . ILE B 1 199 ? 4.848 9.516 -12.008 1 94.25 199 ILE B C 1
ATOM 4159 O O . ILE B 1 199 ? 4.215 8.68 -11.359 1 94.25 199 ILE B O 1
ATOM 4163 N N . TRP B 1 200 ? 6.121 9.32 -12.406 1 94.94 200 TRP B N 1
ATOM 4164 C CA . TRP B 1 200 ? 6.805 8.055 -12.148 1 94.94 200 TRP B CA 1
ATOM 4165 C C . TRP B 1 200 ? 6.934 7.801 -10.648 1 94.94 200 TRP B C 1
ATOM 4167 O O . TRP B 1 200 ? 6.77 6.668 -10.188 1 94.94 200 TRP B O 1
ATOM 4177 N N . THR B 1 201 ? 7.195 8.891 -9.93 1 93.94 201 THR B N 1
ATOM 4178 C CA . THR B 1 201 ? 7.32 8.75 -8.484 1 93.94 201 THR B CA 1
ATOM 4179 C C . THR B 1 201 ? 6.012 8.266 -7.871 1 93.94 201 THR B C 1
ATOM 4181 O O . THR B 1 201 ? 6.012 7.395 -6.996 1 93.94 201 THR B O 1
ATOM 4184 N N . GLY B 1 202 ? 4.953 8.82 -8.344 1 95.56 202 GLY B N 1
ATOM 4185 C CA . GLY B 1 202 ? 3.654 8.344 -7.898 1 95.56 202 GLY B CA 1
ATOM 4186 C C . GLY B 1 202 ? 3.404 6.887 -8.234 1 95.56 202 GLY B C 1
ATOM 4187 O O . GLY B 1 202 ? 2.893 6.129 -7.41 1 95.56 202 GLY B O 1
ATOM 4188 N N . LEU B 1 203 ? 3.789 6.492 -9.453 1 96.75 203 LEU B N 1
ATOM 4189 C CA . LEU B 1 203 ? 3.66 5.102 -9.883 1 96.75 203 LEU B CA 1
ATOM 4190 C C . LEU B 1 203 ? 4.52 4.184 -9.023 1 96.75 203 LEU B C 1
ATOM 4192 O O . LEU B 1 203 ? 4.098 3.08 -8.672 1 96.75 203 LEU B O 1
ATOM 4196 N N . SER B 1 204 ? 5.637 4.68 -8.68 1 95.25 204 SER B N 1
ATOM 4197 C CA . SER B 1 204 ? 6.551 3.9 -7.852 1 95.25 204 SER B CA 1
ATOM 4198 C C . SER B 1 204 ? 5.988 3.688 -6.449 1 95.25 204 SER B C 1
ATOM 4200 O O . SER B 1 204 ? 6.145 2.609 -5.871 1 95.25 204 SER B O 1
ATOM 4202 N N . TYR B 1 205 ? 5.371 4.645 -5.918 1 94.25 205 TYR B N 1
ATOM 4203 C CA . TYR B 1 205 ? 4.746 4.488 -4.609 1 94.25 205 TYR B CA 1
ATOM 4204 C C . TYR B 1 205 ? 3.586 3.502 -4.672 1 94.25 205 TYR B C 1
ATOM 4206 O O . TYR B 1 205 ? 3.398 2.691 -3.762 1 94.25 205 TYR B O 1
ATOM 4214 N N . ALA B 1 206 ? 2.842 3.617 -5.707 1 97.19 206 ALA B N 1
ATOM 4215 C CA . ALA B 1 206 ? 1.764 2.648 -5.891 1 97.19 206 ALA B CA 1
ATOM 4216 C C . ALA B 1 206 ? 2.314 1.23 -6 1 97.19 206 ALA B C 1
ATOM 4218 O O . ALA B 1 206 ? 1.773 0.3 -5.395 1 97.19 206 ALA B O 1
ATOM 4219 N N . LYS B 1 207 ? 3.365 1.104 -6.77 1 96.12 207 LYS B N 1
ATOM 4220 C CA . LYS B 1 207 ? 4.027 -0.193 -6.891 1 96.12 207 LYS B CA 1
ATOM 4221 C C . LYS B 1 207 ? 4.441 -0.73 -5.523 1 96.12 207 LYS B C 1
ATOM 4223 O O . LYS B 1 207 ? 4.238 -1.91 -5.227 1 96.12 207 LYS B O 1
ATOM 4228 N N . GLN B 1 208 ? 4.961 0.127 -4.68 1 94.38 208 GLN B N 1
ATOM 4229 C CA . GLN B 1 208 ? 5.453 -0.272 -3.363 1 94.38 208 GLN B CA 1
ATOM 4230 C C . GLN B 1 208 ? 4.309 -0.716 -2.459 1 94.38 208 GLN B C 1
ATOM 4232 O O . GLN B 1 208 ? 4.496 -1.55 -1.571 1 94.38 208 GLN B O 1
ATOM 4237 N N . GLY B 1 209 ? 3.203 -0.187 -2.707 1 97 209 GLY B N 1
ATOM 4238 C CA . GLY B 1 209 ? 2.051 -0.522 -1.888 1 97 209 GLY B CA 1
ATOM 4239 C C . GLY B 1 209 ? 1.421 -1.852 -2.26 1 97 209 GLY B C 1
ATOM 4240 O O . GLY B 1 209 ? 0.637 -2.41 -1.49 1 97 209 GLY B O 1
ATOM 4241 N N . MET B 1 210 ? 1.793 -2.383 -3.398 1 95.75 210 MET B N 1
ATOM 4242 C CA . MET B 1 210 ? 1.153 -3.57 -3.957 1 95.75 210 MET B CA 1
ATOM 4243 C C . MET B 1 210 ? 1.322 -4.766 -3.029 1 95.75 210 MET B C 1
ATOM 4245 O O . MET B 1 210 ? 0.366 -5.504 -2.777 1 95.75 210 MET B O 1
ATOM 4249 N N . ILE B 1 211 ? 2.459 -4.941 -2.449 1 95.12 211 ILE B N 1
ATOM 4250 C CA . ILE B 1 211 ? 2.781 -6.148 -1.698 1 95.12 211 ILE B CA 1
ATOM 4251 C C . ILE B 1 211 ? 1.913 -6.223 -0.444 1 95.12 211 ILE B C 1
ATOM 4253 O O . ILE B 1 211 ? 1.189 -7.203 -0.24 1 95.12 211 ILE B O 1
ATOM 4257 N N . SER B 1 212 ? 1.968 -5.184 0.367 1 97.12 212 SER B N 1
ATOM 4258 C CA . SER B 1 212 ? 1.193 -5.207 1.604 1 97.12 212 SER B CA 1
ATOM 4259 C C . SER B 1 212 ? -0.304 -5.25 1.316 1 97.12 212 SER B C 1
ATOM 4261 O O . SER B 1 212 ? -1.046 -5.988 1.967 1 97.12 212 SER B O 1
ATOM 4263 N N . PHE B 1 213 ? -0.704 -4.5 0.328 1 97.62 213 PHE B N 1
ATOM 4264 C CA . PHE B 1 213 ? -2.125 -4.449 0.008 1 97.62 213 PHE B CA 1
ATOM 4265 C C . PHE B 1 213 ? -2.625 -5.812 -0.457 1 97.62 213 PHE B C 1
ATOM 4267 O O . PHE B 1 213 ? -3.666 -6.285 0.001 1 97.62 213 PHE B O 1
ATOM 4274 N N . ALA B 1 214 ? -1.903 -6.445 -1.365 1 95.5 214 ALA B N 1
ATOM 4275 C CA . ALA B 1 214 ? -2.297 -7.742 -1.915 1 95.5 214 ALA B CA 1
ATOM 4276 C C . ALA B 1 214 ? -2.404 -8.797 -0.816 1 95.5 214 ALA B C 1
ATOM 4278 O O . ALA B 1 214 ? -3.357 -9.578 -0.788 1 95.5 214 ALA B O 1
ATOM 4279 N N . LEU B 1 215 ? -1.474 -8.82 0.076 1 96.75 215 LEU B N 1
ATOM 4280 C CA . LEU B 1 215 ? -1.442 -9.828 1.132 1 96.75 215 LEU B CA 1
ATOM 4281 C C . LEU B 1 215 ? -2.574 -9.602 2.129 1 96.75 215 LEU B C 1
ATOM 4283 O O . LEU B 1 215 ? -3.223 -10.562 2.562 1 96.75 215 LEU B O 1
ATOM 4287 N N . LEU B 1 216 ? -2.832 -8.344 2.459 1 97.81 216 LEU B N 1
ATOM 4288 C CA . LEU B 1 216 ? -3.949 -8.023 3.342 1 97.81 216 LEU B CA 1
ATOM 4289 C C . LEU B 1 216 ? -5.273 -8.43 2.705 1 97.81 216 LEU B C 1
ATOM 4291 O O . LEU B 1 216 ? -6.121 -9.039 3.361 1 97.81 216 LEU B O 1
ATOM 4295 N N . VAL B 1 217 ? -5.422 -8.125 1.438 1 96 217 VAL B N 1
ATOM 4296 C CA . VAL B 1 217 ? -6.656 -8.422 0.723 1 96 217 VAL B CA 1
ATOM 4297 C C . VAL B 1 217 ? -6.855 -9.938 0.646 1 96 217 VAL B C 1
ATOM 4299 O O . VAL B 1 217 ? -7.977 -10.43 0.8 1 96 217 VAL B O 1
ATOM 4302 N N . LEU B 1 218 ? -5.777 -10.617 0.396 1 94.38 218 LEU B N 1
ATOM 4303 C CA . LEU B 1 218 ? -5.859 -12.07 0.373 1 94.38 218 LEU B CA 1
ATOM 4304 C C . LEU B 1 218 ? -6.359 -12.609 1.711 1 94.38 218 LEU B C 1
ATOM 4306 O O . LEU B 1 218 ? -7.211 -13.5 1.748 1 94.38 218 LEU B O 1
ATOM 4310 N N . GLY B 1 219 ? -5.82 -12.086 2.812 1 96.06 219 GLY B N 1
ATOM 4311 C CA . GLY B 1 219 ? -6.297 -12.484 4.129 1 96.06 219 GLY B CA 1
ATOM 4312 C C . GLY B 1 219 ? -7.777 -12.219 4.332 1 96.06 219 GLY B C 1
ATOM 4313 O O . GLY B 1 219 ? -8.492 -13.07 4.859 1 96.06 219 GLY B O 1
ATOM 4314 N N . ILE B 1 220 ? -8.141 -11.094 3.893 1 95.88 220 ILE B N 1
ATOM 4315 C CA . ILE B 1 220 ? -9.547 -10.711 3.994 1 95.88 220 ILE B CA 1
ATOM 4316 C C . ILE B 1 220 ? -10.406 -11.68 3.178 1 95.88 220 ILE B C 1
ATOM 4318 O O . ILE B 1 220 ? -11.43 -12.164 3.656 1 95.88 220 ILE B O 1
ATOM 4322 N N . GLN B 1 221 ? -9.977 -11.969 2.016 1 90.69 221 GLN B N 1
ATOM 4323 C CA . GLN B 1 221 ? -10.688 -12.891 1.141 1 90.69 221 GLN B CA 1
ATOM 4324 C C . GLN B 1 221 ? -10.789 -14.281 1.77 1 90.69 221 GLN B C 1
ATOM 4326 O O . GLN B 1 221 ? -11.844 -14.914 1.729 1 90.69 221 GLN B O 1
ATOM 4331 N N . LEU B 1 222 ? -9.719 -14.758 2.346 1 91.81 222 LEU B N 1
ATOM 4332 C CA . LEU B 1 222 ? -9.672 -16.078 2.957 1 91.81 222 LEU B CA 1
ATOM 4333 C C . LEU B 1 222 ? -10.617 -16.156 4.156 1 91.81 222 LEU B C 1
ATOM 4335 O O . LEU B 1 222 ? -11.195 -17.219 4.426 1 91.81 222 LEU B O 1
ATOM 4339 N N . SER B 1 223 ? -10.742 -15.055 4.82 1 93 223 SER B N 1
ATOM 4340 C CA . SER B 1 223 ? -11.594 -15.023 6.008 1 93 223 SER B CA 1
ATOM 4341 C C . SER B 1 223 ? -13.062 -15.18 5.637 1 93 223 SER B C 1
ATOM 4343 O O . SER B 1 223 ? -13.891 -15.523 6.484 1 93 223 SER B O 1
ATOM 4345 N N . LYS B 1 224 ? -13.367 -14.922 4.426 1 87.69 224 LYS B N 1
ATOM 4346 C CA . LYS B 1 224 ? -14.742 -15.023 3.965 1 87.69 224 LYS B CA 1
ATOM 4347 C C . LYS B 1 224 ? -15.023 -16.406 3.369 1 87.69 224 LYS B C 1
ATOM 4349 O O . LYS B 1 224 ? -16.141 -16.688 2.934 1 87.69 224 LYS B O 1
ATOM 4354 N N . THR B 1 225 ? -14.039 -17.266 3.375 1 79.06 225 THR B N 1
ATOM 4355 C CA . THR B 1 225 ? -14.156 -18.609 2.82 1 79.06 225 THR B CA 1
ATOM 4356 C C . THR B 1 225 ? -14.375 -19.641 3.928 1 79.06 225 THR B C 1
ATOM 4358 O O . THR B 1 225 ? -13.633 -19.672 4.91 1 79.06 225 THR B O 1
ATOM 4361 N N . PRO B 1 226 ? -15.43 -20.391 3.846 1 75.69 226 PRO B N 1
ATOM 4362 C CA . PRO B 1 226 ? -15.664 -21.422 4.867 1 75.69 226 PRO B CA 1
ATOM 4363 C C . PRO B 1 226 ? -14.586 -22.5 4.871 1 75.69 226 PRO B C 1
ATOM 4365 O O . PRO B 1 226 ? -14.078 -22.875 3.814 1 75.69 226 PRO B O 1
ATOM 4368 N N . ILE B 1 227 ? -14.109 -22.969 5.977 1 72 227 ILE B N 1
ATOM 4369 C CA . ILE B 1 227 ? -13.086 -24 6.152 1 72 227 ILE B CA 1
ATOM 4370 C C . ILE B 1 227 ? -13.742 -25.344 6.387 1 72 227 ILE B C 1
ATOM 4372 O O . ILE B 1 227 ? -14.508 -25.516 7.34 1 72 227 ILE B O 1
ATOM 4376 N N . PHE B 1 228 ? -13.703 -26.125 5.281 1 72.12 228 PHE B N 1
ATOM 4377 C CA . PHE B 1 228 ? -14.133 -27.5 5.496 1 72.12 228 PHE B CA 1
ATOM 4378 C C . PHE B 1 228 ? -13.031 -28.484 5.113 1 72.12 228 PHE B C 1
ATOM 4380 O O . PHE B 1 228 ? -12.289 -28.25 4.156 1 72.12 228 PHE B O 1
ATOM 4387 N N . PHE B 1 229 ? -12.633 -29.406 5.941 1 67.44 229 PHE B N 1
ATOM 4388 C CA . PHE B 1 229 ? -11.523 -30.312 5.688 1 67.44 229 PHE B CA 1
ATOM 4389 C C . PHE B 1 229 ? -12.039 -31.703 5.312 1 67.44 229 PHE B C 1
ATOM 4391 O O . PHE B 1 229 ? -11.273 -32.656 5.266 1 67.44 229 PHE B O 1
ATOM 4398 N N . LYS B 1 230 ? -13.148 -31.797 4.812 1 68 230 LYS B N 1
ATOM 4399 C CA . LYS B 1 230 ? -13.68 -33.156 4.781 1 68 230 LYS B CA 1
ATOM 4400 C C . LYS B 1 230 ? -13.5 -33.781 3.402 1 68 230 LYS B C 1
ATOM 4402 O O . LYS B 1 230 ? -13.5 -35 3.268 1 68 230 LYS B O 1
ATOM 4407 N N . ASN B 1 231 ? -13.195 -33.156 2.426 1 79.5 231 ASN B N 1
ATOM 4408 C CA . ASN B 1 231 ? -13.25 -33.688 1.076 1 79.5 231 ASN B CA 1
ATOM 4409 C C . ASN B 1 231 ? -11.875 -34.188 0.61 1 79.5 231 ASN B C 1
ATOM 4411 O O . ASN B 1 231 ? -10.945 -33.375 0.497 1 79.5 231 ASN B O 1
ATOM 4415 N N . ASN B 1 232 ? -11.688 -35.531 0.365 1 89.69 232 ASN B N 1
ATOM 4416 C CA . ASN B 1 232 ? -10.445 -36.125 -0.09 1 89.69 232 ASN B CA 1
ATOM 4417 C C . ASN B 1 232 ? -9.977 -35.531 -1.414 1 89.69 232 ASN B C 1
ATOM 4419 O O . ASN B 1 232 ? -8.773 -35.469 -1.68 1 89.69 232 ASN B O 1
ATOM 4423 N N . VAL B 1 233 ? -10.891 -35.094 -2.238 1 94.56 233 VAL B N 1
ATOM 4424 C CA . VAL B 1 233 ? -10.57 -34.531 -3.533 1 94.56 233 VAL B CA 1
ATOM 4425 C C . VAL B 1 233 ? -9.781 -33.219 -3.334 1 94.56 233 VAL B C 1
ATOM 4427 O O . VAL B 1 233 ? -8.898 -32.906 -4.137 1 94.56 233 VAL B O 1
ATOM 4430 N N . VAL B 1 234 ? -10.023 -32.625 -2.205 1 95.25 234 VAL B N 1
ATOM 4431 C CA . VAL B 1 234 ? -9.352 -31.359 -1.877 1 95.25 234 VAL B CA 1
ATOM 4432 C C . VAL B 1 234 ? -7.867 -31.625 -1.632 1 95.25 234 VAL B C 1
ATOM 4434 O O . VAL B 1 234 ? -7.008 -30.906 -2.139 1 95.25 234 VAL B O 1
ATOM 4437 N N . TYR B 1 235 ? -7.559 -32.688 -0.964 1 94.75 235 TYR B N 1
ATOM 4438 C CA . TYR B 1 235 ? -6.176 -33 -0.617 1 94.75 235 TYR B CA 1
ATOM 4439 C C . TYR B 1 235 ? -5.391 -33.438 -1.845 1 94.75 235 TYR B C 1
ATOM 4441 O O . TYR B 1 235 ? -4.195 -33.156 -1.963 1 94.75 235 TYR B O 1
ATOM 4449 N N . LEU B 1 236 ? -6.09 -34.156 -2.662 1 96.69 236 LEU B N 1
ATOM 4450 C CA . LEU B 1 236 ? -5.438 -34.531 -3.908 1 96.69 236 LEU B CA 1
ATOM 4451 C C . LEU B 1 236 ? -5.113 -33.312 -4.754 1 96.69 236 LEU B C 1
ATOM 4453 O O . LEU B 1 236 ? -4.02 -33.219 -5.32 1 96.69 236 LEU B O 1
ATOM 4457 N N . SER B 1 237 ? -6.07 -32.438 -4.855 1 97.62 237 SER B N 1
ATOM 4458 C CA . SER B 1 237 ? -5.848 -31.203 -5.578 1 97.62 237 SER B CA 1
ATOM 4459 C C . SER B 1 237 ? -4.664 -30.438 -4.996 1 97.62 237 SER B C 1
ATOM 4461 O O . SER B 1 237 ? -3.805 -29.953 -5.738 1 97.62 237 SER B O 1
ATOM 4463 N N . ASN B 1 238 ? -4.625 -30.375 -3.664 1 97.12 238 ASN B N 1
ATOM 4464 C CA . ASN B 1 238 ? -3.535 -29.672 -2.986 1 97.12 238 ASN B CA 1
ATOM 4465 C C . ASN B 1 238 ? -2.184 -30.312 -3.305 1 97.12 238 ASN B C 1
ATOM 4467 O O . ASN B 1 238 ? -1.207 -29.609 -3.562 1 97.12 238 ASN B O 1
ATOM 4471 N N . PHE B 1 239 ? -2.172 -31.562 -3.279 1 97.62 239 PHE B N 1
ATOM 4472 C CA . PHE B 1 239 ? -0.931 -32.281 -3.52 1 97.62 239 PHE B CA 1
ATOM 4473 C C . PHE B 1 239 ? -0.411 -32.031 -4.93 1 97.62 239 PHE B C 1
ATOM 4475 O O . PHE B 1 239 ? 0.77 -31.719 -5.113 1 97.62 239 PHE B O 1
ATOM 4482 N N . ILE B 1 240 ? -1.243 -32.156 -5.879 1 98 240 ILE B N 1
ATOM 4483 C CA . ILE B 1 240 ? -0.86 -31.953 -7.273 1 98 240 ILE B CA 1
ATOM 4484 C C . ILE B 1 240 ? -0.462 -30.5 -7.508 1 98 240 ILE B C 1
ATOM 4486 O O . ILE B 1 240 ? 0.547 -30.219 -8.156 1 98 240 ILE B O 1
ATOM 4490 N N . ARG B 1 241 ? -1.212 -29.594 -6.961 1 98.06 241 ARG B N 1
ATOM 4491 C CA . ARG B 1 2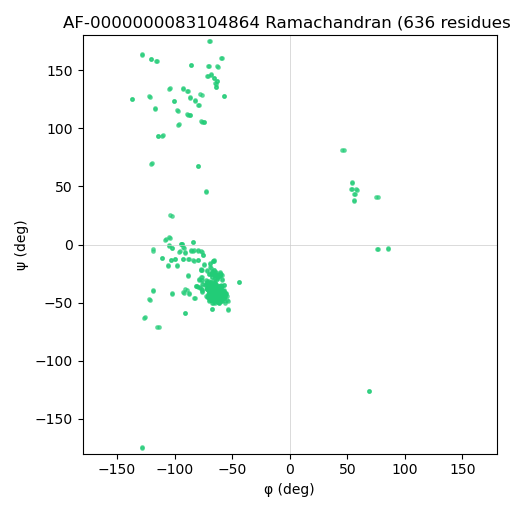41 ? -0.968 -28.156 -7.137 1 98.06 241 ARG B CA 1
ATOM 4492 C C . ARG B 1 241 ? 0.355 -27.75 -6.5 1 98.06 241 ARG B C 1
ATOM 4494 O O . ARG B 1 241 ? 1.169 -27.078 -7.133 1 98.06 241 ARG B O 1
ATOM 4501 N N . LEU B 1 242 ? 0.619 -28.188 -5.281 1 98.38 242 LEU B N 1
ATOM 4502 C CA . LEU B 1 242 ? 1.715 -27.656 -4.48 1 98.38 242 LEU B CA 1
ATOM 4503 C C . LEU B 1 242 ? 3.008 -28.406 -4.754 1 98.38 242 LEU B C 1
ATOM 4505 O O . LEU B 1 242 ? 4.102 -27.859 -4.621 1 98.38 242 LEU B O 1
ATOM 4509 N N . LEU B 1 243 ? 2.906 -29.688 -5.176 1 97.94 243 LEU B N 1
ATOM 4510 C CA . LEU B 1 243 ? 4.113 -30.469 -5.414 1 97.94 243 LEU B CA 1
ATOM 4511 C C . LEU B 1 243 ? 4.199 -30.906 -6.875 1 97.94 243 LEU B C 1
ATOM 4513 O O . LEU B 1 243 ? 5.293 -30.953 -7.449 1 97.94 243 LEU B O 1
ATOM 4517 N N . GLY B 1 244 ? 3.092 -31.281 -7.465 1 97.62 244 GLY B N 1
ATOM 4518 C CA . GLY B 1 244 ? 3.072 -31.656 -8.867 1 97.62 244 GLY B CA 1
ATOM 4519 C C . GLY B 1 244 ? 3.426 -30.5 -9.805 1 97.62 244 GLY B C 1
ATOM 4520 O O . GLY B 1 244 ? 4.148 -30.703 -10.781 1 97.62 244 GLY B O 1
ATOM 4521 N N . GLY B 1 245 ? 2.902 -29.328 -9.5 1 96.88 245 GLY B N 1
ATOM 4522 C CA . GLY B 1 245 ? 3.189 -28.141 -10.281 1 96.88 245 GLY B CA 1
ATOM 4523 C C . GLY B 1 245 ? 4.676 -27.875 -10.445 1 96.88 245 GLY B C 1
ATOM 4524 O O . GLY B 1 245 ? 5.184 -27.859 -11.57 1 96.88 245 GLY B O 1
ATOM 4525 N N . PRO B 1 246 ? 5.375 -27.781 -9.312 1 97.94 246 PRO B N 1
ATOM 4526 C CA . PRO B 1 246 ? 6.816 -27.531 -9.406 1 97.94 246 PRO B CA 1
ATOM 4527 C C . PRO B 1 246 ? 7.57 -28.688 -10.062 1 97.94 246 PRO B C 1
ATOM 4529 O O . PRO B 1 246 ? 8.602 -28.484 -10.703 1 97.94 246 PRO B O 1
ATOM 4532 N N . PHE B 1 247 ? 7.078 -29.875 -9.938 1 98.19 247 PHE B N 1
ATOM 4533 C CA . PHE B 1 247 ? 7.707 -31 -10.609 1 98.19 247 PHE B CA 1
ATOM 4534 C C . PHE B 1 247 ? 7.602 -30.844 -12.125 1 98.19 247 PHE B C 1
ATOM 4536 O O . PHE B 1 247 ? 8.586 -31.047 -12.844 1 98.19 247 PHE B O 1
ATOM 4543 N N . ILE B 1 248 ? 6.43 -30.578 -12.609 1 98.44 248 ILE B N 1
ATOM 4544 C CA . ILE B 1 248 ? 6.223 -30.328 -14.031 1 98.44 248 ILE B CA 1
ATOM 4545 C C . ILE B 1 248 ? 7.094 -29.156 -14.484 1 98.44 248 ILE B C 1
ATOM 4547 O O . ILE B 1 248 ? 7.695 -29.188 -15.562 1 98.44 248 ILE B O 1
ATOM 4551 N N . ALA B 1 249 ? 7.16 -28.156 -13.656 1 98.5 249 ALA B N 1
ATOM 4552 C CA . ALA B 1 249 ? 7.973 -26.984 -13.953 1 98.5 249 ALA B CA 1
ATOM 4553 C C . ALA B 1 249 ? 9.445 -27.359 -14.125 1 98.5 249 ALA B C 1
ATOM 4555 O O . ALA B 1 249 ? 10.117 -26.859 -15.023 1 98.5 249 ALA B O 1
ATOM 4556 N N . PHE B 1 250 ? 9.906 -28.219 -13.242 1 98.12 250 PHE B N 1
ATOM 4557 C CA . PHE B 1 250 ? 11.297 -28.672 -13.305 1 98.12 250 PHE B CA 1
ATOM 4558 C C . PHE B 1 250 ? 11.602 -29.297 -14.656 1 98.12 250 PHE B C 1
ATOM 4560 O O . PHE B 1 250 ? 12.609 -28.984 -15.289 1 98.12 250 PHE B O 1
ATOM 4567 N N . ILE B 1 251 ? 10.727 -30.109 -15.141 1 98.25 251 ILE B N 1
ATOM 4568 C CA . ILE B 1 251 ? 10.898 -30.781 -16.422 1 98.25 251 ILE B CA 1
ATOM 4569 C C . ILE B 1 251 ? 10.891 -29.766 -17.547 1 98.25 251 ILE B C 1
ATOM 4571 O O . ILE B 1 251 ? 11.75 -29.812 -18.438 1 98.25 251 ILE B O 1
ATOM 4575 N N . LEU B 1 252 ? 9.992 -28.844 -17.484 1 98.56 252 LEU B N 1
ATOM 4576 C CA . LEU B 1 252 ? 9.867 -27.828 -18.531 1 98.56 252 LEU B CA 1
ATOM 4577 C C . LEU B 1 252 ? 11.094 -26.922 -18.547 1 98.56 252 LEU B C 1
ATOM 4579 O O . LEU B 1 252 ? 11.578 -26.531 -19.609 1 98.56 252 LEU B O 1
ATOM 4583 N N . ILE B 1 253 ? 11.562 -26.531 -17.375 1 98.38 253 ILE B N 1
ATOM 4584 C CA . ILE B 1 253 ? 12.719 -25.656 -17.25 1 98.38 253 ILE B CA 1
ATOM 4585 C C . ILE B 1 253 ? 13.938 -26.312 -17.891 1 98.38 253 ILE B C 1
ATOM 4587 O O . ILE B 1 253 ? 14.688 -25.672 -18.641 1 98.38 253 ILE B O 1
ATOM 4591 N N . LYS B 1 254 ? 14.125 -27.609 -17.672 1 97.25 254 LYS B N 1
ATOM 4592 C CA . LYS B 1 254 ? 15.242 -28.359 -18.234 1 97.25 254 LYS B CA 1
ATOM 4593 C C . LYS B 1 254 ? 15.102 -28.516 -19.75 1 97.25 254 LYS B C 1
ATOM 4595 O O . LYS B 1 254 ? 16.062 -28.344 -20.5 1 97.25 254 LYS B O 1
ATOM 4600 N N . THR B 1 255 ? 13.922 -28.766 -20.172 1 97.5 255 THR B N 1
ATOM 4601 C CA . THR B 1 255 ? 13.664 -29 -21.594 1 97.5 255 THR B CA 1
ATOM 4602 C C . THR B 1 255 ? 13.836 -27.719 -22.391 1 97.5 255 THR B C 1
ATOM 4604 O O . THR B 1 255 ? 14.312 -27.75 -23.531 1 97.5 255 THR B O 1
ATOM 4607 N N . LEU B 1 256 ? 13.492 -26.609 -21.812 1 97.62 256 LEU B N 1
ATOM 4608 C CA . LEU B 1 256 ? 13.547 -25.328 -22.5 1 97.62 256 LEU B CA 1
ATOM 4609 C C . LEU B 1 256 ? 14.891 -24.641 -22.266 1 97.62 256 LEU B C 1
ATOM 4611 O O . LEU B 1 256 ? 15.133 -23.547 -22.781 1 97.62 256 LEU B O 1
ATOM 4615 N N . ASN B 1 257 ? 15.727 -25.203 -21.5 1 96.69 257 ASN B N 1
ATOM 4616 C CA . ASN B 1 257 ? 17.062 -24.703 -21.203 1 96.69 257 ASN B CA 1
ATOM 4617 C C . ASN B 1 257 ? 17 -23.297 -20.594 1 96.69 257 ASN B C 1
ATOM 4619 O O . ASN B 1 257 ? 17.688 -22.391 -21.062 1 96.69 257 ASN B O 1
ATOM 4623 N N . ILE B 1 258 ? 16.109 -23.203 -19.641 1 96.56 258 ILE B N 1
ATOM 4624 C CA . ILE B 1 258 ? 16.016 -21.969 -18.859 1 96.56 258 ILE B CA 1
ATOM 4625 C C . ILE B 1 258 ? 16.969 -22.047 -17.656 1 96.56 258 ILE B C 1
ATOM 4627 O O . ILE B 1 258 ? 17.016 -23.062 -16.969 1 96.56 258 ILE B O 1
ATOM 4631 N N . ASN B 1 259 ? 17.75 -21 -17.438 1 89.31 259 ASN B N 1
ATOM 4632 C CA . ASN B 1 259 ? 18.766 -21.125 -16.406 1 89.31 259 ASN B CA 1
ATOM 4633 C C . ASN B 1 259 ? 18.703 -19.969 -15.406 1 89.31 259 ASN B C 1
ATOM 4635 O O . ASN B 1 259 ? 17.906 -19.047 -15.57 1 89.31 259 ASN B O 1
ATOM 4639 N N . THR B 1 260 ? 19.328 -20.219 -14.312 1 90 260 THR B N 1
ATOM 4640 C CA . THR B 1 260 ? 19.672 -19.203 -13.32 1 90 260 THR B CA 1
ATOM 4641 C C . THR B 1 260 ? 18.422 -18.672 -12.641 1 90 260 THR B C 1
ATOM 4643 O O . THR B 1 260 ? 17.594 -19.438 -12.148 1 90 260 THR B O 1
ATOM 4646 N N . ILE B 1 261 ? 18.297 -17.328 -12.68 1 93.62 261 ILE B N 1
ATOM 4647 C CA . ILE B 1 261 ? 17.297 -16.609 -11.906 1 93.62 261 ILE B CA 1
ATOM 4648 C C . ILE B 1 261 ? 15.906 -16.875 -12.477 1 93.62 261 ILE B C 1
ATOM 4650 O O . ILE B 1 261 ? 14.93 -17 -11.727 1 93.62 261 ILE B O 1
ATOM 4654 N N . MET B 1 262 ? 15.875 -17.016 -13.773 1 96.94 262 MET B N 1
ATOM 4655 C CA . MET B 1 262 ? 14.586 -17.312 -14.398 1 96.94 262 MET B CA 1
ATOM 4656 C C . MET B 1 262 ? 14.094 -18.703 -14.016 1 96.94 262 MET B C 1
ATOM 4658 O O . MET B 1 262 ? 12.906 -18.891 -13.75 1 96.94 262 MET B O 1
ATOM 4662 N N . ALA B 1 263 ? 15.016 -19.625 -13.961 1 97.81 263 ALA B N 1
ATOM 4663 C CA . ALA B 1 263 ? 14.672 -21 -13.586 1 97.81 263 ALA B CA 1
ATOM 4664 C C . ALA B 1 263 ? 14.148 -21.062 -12.156 1 97.81 263 ALA B C 1
ATOM 4666 O O . ALA B 1 263 ? 13.109 -21.672 -11.891 1 97.81 263 ALA B O 1
ATOM 4667 N N . GLN B 1 264 ? 14.844 -20.422 -11.234 1 96.88 264 GLN B N 1
ATOM 4668 C CA . GLN B 1 264 ? 14.398 -20.391 -9.844 1 96.88 264 GLN B CA 1
ATOM 4669 C C . GLN B 1 264 ? 13.016 -19.75 -9.719 1 96.88 264 GLN B C 1
ATOM 4671 O O . GLN B 1 264 ? 12.148 -20.266 -9.016 1 96.88 264 GLN B O 1
ATOM 4676 N N . THR B 1 265 ? 12.836 -18.672 -10.422 1 97.88 265 THR B N 1
ATOM 4677 C CA . THR B 1 265 ? 11.586 -17.906 -10.367 1 97.88 265 THR B CA 1
ATOM 4678 C C . THR B 1 265 ? 10.422 -18.766 -10.867 1 97.88 265 THR B C 1
ATOM 4680 O O . THR B 1 265 ? 9.367 -18.812 -10.234 1 97.88 265 THR B O 1
ATOM 4683 N N . LEU B 1 266 ? 10.672 -19.438 -11.977 1 98.56 266 LEU B N 1
ATOM 4684 C CA . LEU B 1 266 ? 9.602 -20.203 -12.594 1 98.56 266 LEU B CA 1
ATOM 4685 C C . LEU B 1 266 ? 9.242 -21.422 -11.742 1 98.56 266 LEU B C 1
ATOM 4687 O O . LEU B 1 266 ? 8.078 -21.812 -11.656 1 98.56 266 LEU B O 1
ATOM 4691 N N . MET B 1 267 ? 10.195 -22.031 -11.141 1 98.12 267 MET B N 1
ATOM 4692 C CA . MET B 1 267 ? 9.922 -23.156 -10.25 1 98.12 267 MET B CA 1
ATOM 4693 C C . MET B 1 267 ? 9.109 -22.703 -9.047 1 98.12 267 MET B C 1
ATOM 4695 O O . MET B 1 267 ? 8.148 -23.375 -8.656 1 98.12 267 MET B O 1
ATOM 4699 N N . VAL B 1 268 ? 9.469 -21.594 -8.5 1 97.75 268 VAL B N 1
ATOM 4700 C CA . VAL B 1 268 ? 8.75 -21.062 -7.355 1 97.75 268 VAL B CA 1
ATOM 4701 C C . VAL B 1 268 ? 7.332 -20.656 -7.777 1 97.75 268 VAL B C 1
ATOM 4703 O O . VAL B 1 268 ? 6.363 -20.969 -7.082 1 97.75 268 VAL B O 1
ATOM 4706 N N . SER B 1 269 ? 7.223 -20 -8.922 1 98.31 269 SER B N 1
ATOM 4707 C CA . SER B 1 269 ? 5.918 -19.594 -9.438 1 98.31 269 SER B CA 1
ATOM 4708 C C . SER B 1 269 ? 4.988 -20.797 -9.594 1 98.31 269 SER B C 1
ATOM 4710 O O . SER B 1 269 ? 3.777 -20.672 -9.375 1 98.31 269 SER B O 1
ATOM 4712 N N . SER B 1 270 ? 5.531 -21.875 -9.938 1 98.25 270 SER B N 1
ATOM 4713 C CA . SER B 1 270 ? 4.738 -23.062 -10.219 1 98.25 270 SER B CA 1
ATOM 4714 C C . SER B 1 270 ? 4.32 -23.766 -8.93 1 98.25 270 SER B C 1
ATOM 4716 O O . SER B 1 270 ? 3.533 -24.719 -8.961 1 98.25 270 SER B O 1
ATOM 4718 N N . SER B 1 271 ? 4.801 -23.312 -7.801 1 98 271 SER B N 1
ATOM 4719 C CA . SER B 1 271 ? 4.523 -23.953 -6.523 1 98 271 SER B CA 1
ATOM 4720 C C . SER B 1 271 ? 3.502 -23.172 -5.711 1 98 271 SER B C 1
ATOM 4722 O O . SER B 1 271 ? 3.246 -23.484 -4.551 1 98 271 SER B O 1
ATOM 4724 N N . LEU B 1 272 ? 2.924 -22.125 -6.27 1 98.38 272 LEU B N 1
ATOM 4725 C CA . LEU B 1 272 ? 1.966 -21.266 -5.59 1 98.38 272 LEU B CA 1
ATOM 4726 C C . LEU B 1 272 ? 0.643 -22 -5.367 1 98.38 272 LEU B C 1
ATOM 4728 O O . LEU B 1 272 ? 0.316 -22.938 -6.094 1 98.38 272 LEU B O 1
ATOM 4732 N N . PRO B 1 273 ? -0.099 -21.609 -4.363 1 98 273 PRO B N 1
ATOM 4733 C CA . PRO B 1 273 ? -1.4 -22.234 -4.121 1 98 273 PRO B CA 1
ATOM 4734 C C . PRO B 1 273 ? -2.436 -21.875 -5.184 1 98 273 PRO B C 1
ATOM 4736 O O . PRO B 1 273 ? -2.152 -21.078 -6.082 1 98 273 PRO B O 1
ATOM 4739 N N . THR B 1 274 ? -3.545 -22.5 -5.035 1 97.88 274 THR B N 1
ATOM 4740 C CA . THR B 1 274 ? -4.633 -22.328 -5.988 1 97.88 274 THR B CA 1
ATOM 4741 C C . THR B 1 274 ? -5.125 -20.875 -5.973 1 97.88 274 THR B C 1
ATOM 4743 O O . THR B 1 274 ? -5.242 -20.266 -4.91 1 97.88 274 THR B O 1
ATOM 4746 N N . ALA B 1 275 ? -5.434 -20.375 -7.137 1 96.12 275 ALA B N 1
ATOM 4747 C CA . ALA B 1 275 ? -5.895 -19 -7.297 1 96.12 275 ALA B CA 1
ATOM 4748 C C . ALA B 1 275 ? -7.227 -18.781 -6.586 1 96.12 275 ALA B C 1
ATOM 4750 O O . ALA B 1 275 ? -8.156 -19.578 -6.73 1 96.12 275 ALA B O 1
ATOM 4751 N N . VAL B 1 276 ? -7.324 -17.719 -5.902 1 91.62 276 VAL B N 1
ATOM 4752 C CA . VAL B 1 276 ? -8.562 -17.359 -5.219 1 91.62 276 VAL B CA 1
ATOM 4753 C C . VAL B 1 276 ? -9.68 -17.141 -6.242 1 91.62 276 VAL B C 1
ATOM 4755 O O . VAL B 1 276 ? -10.844 -17.453 -5.973 1 91.62 276 VAL B O 1
ATOM 4758 N N . ASN B 1 277 ? -9.352 -16.734 -7.379 1 89 277 ASN B N 1
ATOM 4759 C CA . ASN B 1 277 ? -10.328 -16.469 -8.438 1 89 277 ASN B CA 1
ATOM 4760 C C . ASN B 1 277 ? -11.086 -17.719 -8.836 1 89 277 ASN B C 1
ATOM 4762 O O . ASN B 1 277 ? -12.211 -17.641 -9.328 1 89 277 ASN B O 1
ATOM 4766 N N . THR B 1 278 ? -10.461 -18.828 -8.641 1 93.38 278 THR B N 1
ATOM 4767 C CA . THR B 1 278 ? -11.156 -20.062 -8.977 1 93.38 278 THR B CA 1
ATOM 4768 C C . THR B 1 278 ? -12.375 -20.266 -8.078 1 93.38 278 THR B C 1
ATOM 4770 O O . THR B 1 278 ? -13.398 -20.781 -8.531 1 93.38 278 THR B O 1
ATOM 4773 N N . ALA B 1 279 ? -12.258 -19.875 -6.855 1 91.06 279 ALA B N 1
ATOM 4774 C CA . ALA B 1 279 ? -13.391 -19.953 -5.938 1 91.06 279 ALA B CA 1
ATOM 4775 C C . ALA B 1 279 ? -14.469 -18.938 -6.312 1 91.06 279 ALA B C 1
ATOM 4777 O O . ALA B 1 279 ? -15.664 -19.234 -6.266 1 91.06 279 ALA B O 1
ATOM 4778 N N . LEU B 1 280 ? -14.039 -17.797 -6.699 1 86.38 280 LEU B N 1
ATOM 4779 C CA . LEU B 1 280 ? -14.984 -16.75 -7.074 1 86.38 280 LEU B CA 1
ATOM 4780 C C . LEU B 1 280 ? -15.781 -17.141 -8.305 1 86.38 280 LEU B C 1
ATOM 4782 O O . LEU B 1 280 ? -17 -16.969 -8.344 1 86.38 280 LEU B O 1
ATOM 4786 N N . ILE B 1 281 ? -15.102 -17.672 -9.242 1 88.44 281 ILE B N 1
ATOM 4787 C CA . ILE B 1 281 ? -15.742 -18.094 -10.477 1 88.44 281 ILE B CA 1
ATOM 4788 C C . ILE B 1 281 ? -16.672 -19.281 -10.195 1 88.44 281 ILE B C 1
ATOM 4790 O O . ILE B 1 281 ? -17.766 -19.359 -10.766 1 88.44 281 ILE B O 1
ATOM 4794 N N . ALA B 1 282 ? -16.281 -20.141 -9.328 1 92.31 282 ALA B N 1
ATOM 4795 C CA . ALA B 1 282 ? -17.094 -21.297 -8.953 1 92.31 282 ALA B CA 1
ATOM 4796 C C . ALA B 1 282 ? -18.391 -20.844 -8.281 1 92.31 282 ALA B C 1
ATOM 4798 O O . ALA B 1 282 ? -19.453 -21.422 -8.531 1 92.31 282 ALA B O 1
ATOM 4799 N N . VAL B 1 283 ? -18.297 -19.891 -7.5 1 88 283 VAL B N 1
ATOM 4800 C CA . VAL B 1 283 ? -19.469 -19.359 -6.812 1 88 283 VAL B CA 1
ATOM 4801 C C . VAL B 1 283 ? -20.375 -18.656 -7.812 1 88 283 VAL B C 1
ATOM 4803 O O . VAL B 1 283 ? -21.594 -18.859 -7.805 1 88 283 VAL B O 1
ATOM 4806 N N . GLU B 1 284 ? -19.812 -17.891 -8.609 1 86.38 284 GLU B N 1
ATOM 4807 C CA . GLU B 1 284 ? -20.578 -17.125 -9.602 1 86.38 284 GLU B CA 1
ATOM 4808 C C . GLU B 1 284 ? -21.359 -18.031 -10.523 1 86.38 284 GLU B C 1
ATOM 4810 O O . GLU B 1 284 ? -22.484 -17.719 -10.906 1 86.38 284 GLU B O 1
ATOM 4815 N N . HIS B 1 285 ? -20.812 -19.172 -10.844 1 89.5 285 HIS B N 1
ATOM 4816 C CA . HIS B 1 285 ? -21.453 -20.047 -11.812 1 89.5 285 HIS B CA 1
ATOM 4817 C C . HIS B 1 285 ? -22.047 -21.281 -11.125 1 89.5 285 HIS B C 1
ATOM 4819 O O . HIS B 1 285 ? -22.5 -22.219 -11.797 1 89.5 285 HIS B O 1
ATOM 4825 N N . ASN B 1 286 ? -21.938 -21.266 -9.844 1 92.25 286 ASN B N 1
ATOM 4826 C CA . ASN B 1 286 ? -22.484 -22.344 -9.016 1 92.25 286 ASN B CA 1
ATOM 4827 C C . ASN B 1 286 ? -21.969 -23.703 -9.461 1 92.25 286 ASN B C 1
ATOM 4829 O O . ASN B 1 286 ? -22.75 -24.625 -9.695 1 92.25 286 ASN B O 1
ATOM 4833 N N . ASN B 1 287 ? -20.688 -23.797 -9.656 1 94.56 287 ASN B N 1
ATOM 4834 C CA . ASN B 1 287 ? -20.016 -25.047 -9.984 1 94.56 287 ASN B CA 1
ATOM 4835 C C . ASN B 1 287 ? -19.078 -25.484 -8.867 1 94.56 287 ASN B C 1
ATOM 4837 O O . ASN B 1 287 ? -17.891 -25.125 -8.867 1 94.56 287 ASN B O 1
ATOM 4841 N N . GLU B 1 288 ? -19.531 -26.297 -7.965 1 93.38 288 GLU B N 1
ATOM 4842 C CA . GLU B 1 288 ? -18.781 -26.859 -6.848 1 93.38 288 GLU B CA 1
ATOM 4843 C C . GLU B 1 288 ? -18.125 -25.766 -6.02 1 93.38 288 GLU B C 1
ATOM 4845 O O . GLU B 1 288 ? -16.922 -25.797 -5.785 1 93.38 288 GLU B O 1
ATOM 4850 N N . PRO B 1 289 ? -18.891 -24.781 -5.574 1 92.19 289 PRO B N 1
ATOM 4851 C CA . PRO B 1 289 ? -18.312 -23.672 -4.824 1 92.19 289 PRO B CA 1
ATOM 4852 C C . PRO B 1 289 ? -17.641 -24.109 -3.525 1 92.19 289 PRO B C 1
ATOM 4854 O O . PRO B 1 289 ? -16.625 -23.547 -3.125 1 92.19 289 PRO B O 1
ATOM 4857 N N . GLU B 1 290 ? -18.172 -25.062 -2.893 1 90.12 290 GLU B N 1
ATOM 4858 C CA . GLU B 1 290 ? -17.594 -25.531 -1.636 1 90.12 290 GLU B CA 1
ATOM 4859 C C . GLU B 1 290 ? -16.219 -26.141 -1.852 1 90.12 290 GLU B C 1
ATOM 4861 O O . GLU B 1 290 ? -15.273 -25.828 -1.113 1 90.12 290 GLU B O 1
ATOM 4866 N N . PHE B 1 291 ? -16.141 -26.938 -2.857 1 92.88 291 PHE B N 1
ATOM 4867 C CA . PHE B 1 291 ? -14.859 -27.547 -3.195 1 92.88 291 PHE B CA 1
ATOM 4868 C C . PHE B 1 291 ? -13.828 -26.469 -3.541 1 92.88 291 PHE B C 1
ATOM 4870 O O . PHE B 1 291 ? -12.711 -26.484 -3.023 1 92.88 291 PHE B O 1
ATOM 4877 N N . ALA B 1 292 ? -14.211 -25.578 -4.418 1 93.62 292 ALA B N 1
ATOM 4878 C CA . ALA B 1 292 ? -13.297 -24.547 -4.891 1 93.62 292 ALA B CA 1
ATOM 4879 C C . ALA B 1 292 ? -12.781 -23.703 -3.734 1 93.62 292 ALA B C 1
ATOM 4881 O O . ALA B 1 292 ? -11.586 -23.391 -3.66 1 93.62 292 ALA B O 1
ATOM 4882 N N . SER B 1 293 ? -13.648 -23.391 -2.84 1 90.69 293 SER B N 1
ATOM 4883 C CA . SER B 1 293 ? -13.281 -22.578 -1.686 1 90.69 293 SER B CA 1
ATOM 4884 C C . SER B 1 293 ? -12.336 -23.328 -0.758 1 90.69 293 SER B C 1
ATOM 4886 O O . SER B 1 293 ? -11.375 -22.75 -0.243 1 90.69 293 SER B O 1
ATOM 4888 N N . GLN B 1 294 ? -12.602 -24.5 -0.575 1 92.62 294 GLN B N 1
ATOM 4889 C CA . GLN B 1 294 ? -11.773 -25.328 0.292 1 92.62 294 GLN B CA 1
ATOM 4890 C C . GLN B 1 294 ? -10.359 -25.484 -0.278 1 92.62 294 GLN B C 1
ATOM 4892 O O . GLN B 1 294 ? -9.375 -25.438 0.464 1 92.62 294 GLN B O 1
ATOM 4897 N N . VAL B 1 295 ? -10.297 -25.703 -1.502 1 95.12 295 VAL B N 1
ATOM 4898 C CA . VAL B 1 295 ? -9 -25.922 -2.133 1 95.12 295 VAL B CA 1
ATOM 4899 C C . VAL B 1 295 ? -8.148 -24.656 -2.031 1 95.12 295 VAL B C 1
ATOM 4901 O O . VAL B 1 295 ? -6.945 -24.734 -1.776 1 95.12 295 VAL B O 1
ATOM 4904 N N . VAL B 1 296 ? -8.773 -23.547 -2.225 1 94.06 296 VAL B N 1
ATOM 4905 C CA . VAL B 1 296 ? -8.062 -22.266 -2.129 1 94.06 296 VAL B CA 1
ATOM 4906 C C . VAL B 1 296 ? -7.52 -22.094 -0.713 1 94.06 296 VAL B C 1
ATOM 4908 O O . VAL B 1 296 ? -6.34 -21.781 -0.527 1 94.06 296 VAL B O 1
ATOM 4911 N N . MET B 1 297 ? -8.312 -22.375 0.249 1 92.56 297 MET B N 1
ATOM 4912 C CA . MET B 1 297 ? -7.945 -22.188 1.649 1 92.56 297 MET B CA 1
ATOM 4913 C C . MET B 1 297 ? -6.852 -23.156 2.059 1 92.56 297 MET B C 1
ATOM 4915 O O . MET B 1 297 ? -5.824 -22.75 2.602 1 92.56 297 MET B O 1
ATOM 4919 N N . THR B 1 298 ? -7.082 -24.375 1.764 1 93.62 298 THR B N 1
ATOM 4920 C CA . THR B 1 298 ? -6.168 -25.391 2.24 1 93.62 298 THR B CA 1
ATOM 4921 C C . THR B 1 298 ? -4.84 -25.328 1.49 1 93.62 298 THR B C 1
ATOM 4923 O O . THR B 1 298 ? -3.775 -25.516 2.084 1 93.62 298 THR B O 1
ATOM 4926 N N . SER B 1 299 ? -4.895 -25.062 0.201 1 95.88 299 SER B N 1
ATOM 4927 C CA . SER B 1 299 ? -3.639 -24.953 -0.532 1 95.88 299 SER B CA 1
ATOM 4928 C C . SER B 1 299 ? -2.818 -23.766 -0.039 1 95.88 299 SER B C 1
ATOM 4930 O O . SER B 1 299 ? -1.587 -23.812 -0.031 1 95.88 299 SER B O 1
ATOM 4932 N N . THR B 1 300 ? -3.496 -22.703 0.369 1 94.94 300 THR B N 1
ATOM 4933 C CA . THR B 1 300 ? -2.805 -21.547 0.923 1 94.94 300 THR B CA 1
ATOM 4934 C C . THR B 1 300 ? -2.143 -21.891 2.252 1 94.94 300 THR B C 1
ATOM 4936 O O . THR B 1 300 ? -0.968 -21.578 2.467 1 94.94 300 THR B O 1
ATOM 4939 N N . ILE B 1 301 ? -2.791 -22.625 3.059 1 92.44 301 ILE B N 1
ATOM 4940 C CA . ILE B 1 301 ? -2.275 -23 4.371 1 92.44 301 ILE B CA 1
ATOM 4941 C C . ILE B 1 301 ? -1.11 -23.969 4.207 1 92.44 301 ILE B C 1
ATOM 4943 O O . ILE B 1 301 ? -0.044 -23.781 4.797 1 92.44 301 ILE B O 1
ATOM 4947 N N . PHE B 1 302 ? -1.284 -24.938 3.354 1 94.69 302 PHE B N 1
ATOM 4948 C CA . PHE B 1 302 ? -0.261 -25.953 3.174 1 94.69 302 PHE B CA 1
ATOM 4949 C C . PHE B 1 302 ? 0.951 -25.391 2.445 1 94.69 302 PHE B C 1
ATOM 4951 O O . PHE B 1 302 ? 2.061 -25.906 2.576 1 94.69 302 PHE B O 1
ATOM 4958 N N . SER B 1 303 ? 0.749 -24.328 1.73 1 96.69 303 SER B N 1
ATOM 4959 C CA . SER B 1 303 ? 1.843 -23.766 0.943 1 96.69 303 SER B CA 1
ATOM 4960 C C . SER B 1 303 ? 2.914 -23.156 1.842 1 96.69 303 SER B C 1
ATOM 4962 O O . SER B 1 303 ? 4.051 -22.969 1.41 1 96.69 303 SER B O 1
ATOM 4964 N N . VAL B 1 304 ? 2.605 -22.906 3.102 1 93.44 304 VAL B N 1
ATOM 4965 C CA . VAL B 1 304 ? 3.586 -22.375 4.043 1 93.44 304 VAL B CA 1
ATOM 4966 C C . VAL B 1 304 ? 4.805 -23.297 4.09 1 93.44 304 VAL B C 1
ATOM 4968 O O . VAL B 1 304 ? 5.945 -22.828 3.99 1 93.44 304 VAL B O 1
ATOM 4971 N N . ILE B 1 305 ? 4.551 -24.531 4.094 1 94.75 305 ILE B N 1
ATOM 4972 C CA . ILE B 1 305 ? 5.617 -25.516 4.219 1 94.75 305 ILE B CA 1
ATOM 4973 C C . ILE B 1 305 ? 6.168 -25.859 2.836 1 94.75 305 ILE B C 1
ATOM 4975 O O . ILE B 1 305 ? 7.387 -25.891 2.639 1 94.75 305 ILE B O 1
ATOM 4979 N N . THR B 1 306 ? 5.281 -26.016 1.887 1 96.94 306 THR B N 1
ATOM 4980 C CA . THR B 1 306 ? 5.719 -26.5 0.581 1 96.94 306 THR B CA 1
ATOM 4981 C C . THR B 1 306 ? 6.496 -25.406 -0.16 1 96.94 306 THR B C 1
ATOM 4983 O O . THR B 1 306 ? 7.441 -25.703 -0.89 1 96.94 306 THR B O 1
ATOM 4986 N N . LEU B 1 307 ? 6.105 -24.203 0.018 1 96.62 307 LEU B N 1
ATOM 4987 C CA . LEU B 1 307 ? 6.824 -23.109 -0.626 1 96.62 307 LEU B CA 1
ATOM 4988 C C . LEU B 1 307 ? 8.258 -23.016 -0.108 1 96.62 307 LEU B C 1
ATOM 4990 O O . LEU B 1 307 ? 9.195 -22.812 -0.886 1 96.62 307 LEU B O 1
ATOM 4994 N N . SER B 1 308 ? 8.391 -23.141 1.228 1 95.38 308 SER B N 1
ATOM 4995 C CA . SER B 1 308 ? 9.727 -23.109 1.806 1 95.38 308 SER B CA 1
ATOM 4996 C C . SER B 1 308 ? 10.609 -24.203 1.229 1 95.38 308 SER B C 1
ATOM 4998 O O . SER B 1 308 ? 11.781 -23.969 0.918 1 95.38 308 SER B O 1
ATOM 5000 N N . PHE B 1 309 ? 10.008 -25.281 1.072 1 96.12 309 PHE B N 1
ATOM 5001 C CA . PHE B 1 309 ? 10.719 -26.438 0.539 1 96.12 309 PHE B CA 1
ATOM 5002 C C . PHE B 1 309 ? 11.102 -26.219 -0.92 1 96.12 309 PHE B C 1
ATOM 5004 O O . PHE B 1 309 ? 12.25 -26.438 -1.309 1 96.12 309 PHE B O 1
ATOM 5011 N N . ILE B 1 310 ? 10.227 -25.781 -1.729 1 97.12 310 ILE B N 1
ATOM 5012 C CA . ILE B 1 310 ? 10.445 -25.625 -3.162 1 97.12 310 ILE B CA 1
ATOM 5013 C C . ILE B 1 310 ? 11.422 -24.484 -3.422 1 97.12 310 ILE B C 1
ATOM 5015 O O . ILE B 1 310 ? 12.266 -24.562 -4.32 1 97.12 310 ILE B O 1
ATOM 5019 N N . VAL B 1 311 ? 11.266 -23.375 -2.664 1 95.25 311 VAL B N 1
ATOM 5020 C CA . VAL B 1 311 ? 12.195 -22.266 -2.811 1 95.25 311 VAL B CA 1
ATOM 5021 C C . VAL B 1 311 ? 13.617 -22.734 -2.484 1 95.25 311 VAL B C 1
ATOM 5023 O O . VAL B 1 311 ? 14.562 -22.406 -3.209 1 95.25 311 VAL B O 1
ATOM 5026 N N . SER B 1 312 ? 13.781 -23.5 -1.386 1 94.38 312 SER B N 1
ATOM 5027 C CA . SER B 1 312 ? 15.078 -24.047 -1.013 1 94.38 312 SER B CA 1
ATOM 5028 C C . SER B 1 312 ? 15.625 -24.969 -2.094 1 94.38 312 SER B C 1
ATOM 5030 O O . SER B 1 312 ? 16.797 -24.891 -2.457 1 94.38 312 SER B O 1
ATOM 5032 N N . LEU B 1 313 ? 14.766 -25.781 -2.607 1 95.44 313 LEU B N 1
ATOM 5033 C CA . LEU B 1 313 ? 15.148 -26.734 -3.639 1 95.44 313 LEU B CA 1
ATOM 5034 C C . LEU B 1 313 ? 15.547 -26.016 -4.922 1 95.44 313 LEU B C 1
ATOM 5036 O O . LEU B 1 313 ? 16.484 -26.438 -5.605 1 95.44 313 LEU B O 1
ATOM 5040 N N . SER B 1 314 ? 14.789 -24.984 -5.285 1 95.38 314 SER B N 1
ATOM 5041 C CA . SER B 1 314 ? 15.086 -24.234 -6.5 1 95.38 314 SER B CA 1
ATOM 5042 C C . SER B 1 314 ? 16.484 -23.625 -6.441 1 95.38 314 SER B C 1
ATOM 5044 O O . SER B 1 314 ? 17.188 -23.547 -7.453 1 95.38 314 SER B O 1
ATOM 5046 N N . ARG B 1 315 ? 16.875 -23.219 -5.277 1 91.75 315 ARG B N 1
ATOM 5047 C CA . ARG B 1 315 ? 18.203 -22.609 -5.094 1 91.75 315 ARG B CA 1
ATOM 5048 C C . ARG B 1 315 ? 19.297 -23.656 -5.23 1 91.75 315 ARG B C 1
ATOM 5050 O O . ARG B 1 315 ? 20.391 -23.359 -5.699 1 91.75 315 ARG B O 1
ATOM 5057 N N . ILE B 1 316 ? 19.016 -24.859 -4.816 1 92 316 ILE B N 1
ATOM 5058 C CA . ILE B 1 316 ? 19.984 -25.953 -4.848 1 92 316 ILE B CA 1
ATOM 5059 C C . ILE B 1 316 ? 20.125 -26.469 -6.273 1 92 316 ILE B C 1
ATOM 5061 O O . ILE B 1 316 ? 21.25 -26.703 -6.754 1 92 316 ILE B O 1
ATOM 5065 N N . ILE B 1 317 ? 19.031 -26.578 -6.977 1 94.5 317 ILE B N 1
ATOM 5066 C CA . ILE B 1 317 ? 19 -27.203 -8.289 1 94.5 317 ILE B CA 1
ATOM 5067 C C . ILE B 1 317 ? 19.5 -26.219 -9.344 1 94.5 317 ILE B C 1
ATOM 5069 O O . ILE B 1 317 ? 20.141 -26.609 -10.312 1 94.5 317 ILE B O 1
ATOM 5073 N N . PHE B 1 318 ? 19.141 -24.938 -9.133 1 93.94 318 PHE B N 1
ATOM 5074 C CA . PHE B 1 318 ? 19.5 -23.906 -10.102 1 93.94 318 PHE B CA 1
ATOM 5075 C C . PHE B 1 318 ? 20.359 -22.828 -9.453 1 93.94 318 PHE B C 1
ATOM 5077 O O . PHE B 1 318 ? 19.953 -21.672 -9.367 1 93.94 318 PHE B O 1
ATOM 5084 N N . PRO B 1 319 ? 21.562 -23.188 -9.117 1 87.75 319 PRO B N 1
ATOM 5085 C CA . PRO B 1 319 ? 22.438 -22.203 -8.492 1 87.75 319 PRO B CA 1
ATOM 5086 C C . PRO B 1 319 ? 22.859 -21.094 -9.453 1 87.75 319 PRO B C 1
ATOM 5088 O O . PRO B 1 319 ? 22.875 -21.297 -10.664 1 87.75 319 PRO B O 1
ATOM 5091 N N . LEU B 1 320 ? 23.016 -19.938 -8.883 1 81.62 320 LEU B N 1
ATOM 5092 C CA . LEU B 1 320 ? 23.422 -18.781 -9.68 1 81.62 320 LEU B CA 1
ATOM 5093 C C . LEU B 1 320 ? 24.812 -18.984 -10.258 1 81.62 320 LEU B C 1
ATOM 5095 O O . LEU B 1 320 ? 25.672 -19.609 -9.625 1 81.62 320 LEU B O 1
#

Nearest PDB structures (foldseek):
  8u56-assembly1_A  TM=7.757E-01  e=7.113E-08  Homo sapiens
  7wkw-assembly1_B  TM=7.421E-01  e=1.482E-07  Arabidopsis thaliana
  7y9t-assembly1_B  TM=7.060E-01  e=7.554E-06  Arabidopsis thaliana
  7y9u-assembly1_A  TM=7.300E-01  e=2.883E-05  Arabidopsis thaliana
  7egl-assembly1_A  TM=6.765E-01  e=1.347E-03  Synechocystis sp. PCC 6803 substr. Kazusa

Solvent-accessible surface area (backbone atoms only — not comparable to full-atom values): 31372 Å² total; per-residue (Å²): 110,68,60,36,51,48,38,33,41,68,38,46,45,13,51,50,50,37,18,48,50,20,22,53,48,28,73,71,65,64,59,55,59,69,42,54,50,48,46,40,66,70,41,21,49,42,26,36,52,29,56,45,51,50,74,32,88,85,55,73,69,56,53,53,50,46,51,48,37,54,49,51,39,49,52,33,37,50,49,29,51,52,52,26,61,75,70,62,49,52,73,57,53,30,31,44,49,21,39,44,40,37,36,50,26,42,64,50,52,35,47,41,49,56,49,45,59,46,65,34,72,90,50,48,56,94,91,36,57,83,53,39,48,56,31,50,45,50,48,48,46,38,32,49,49,47,52,50,42,44,55,23,56,40,47,33,37,31,46,69,62,68,55,54,68,67,58,28,56,56,41,51,76,67,41,66,65,61,55,36,50,53,48,22,55,55,48,64,71,42,97,54,70,58,80,74,39,48,58,35,59,29,37,50,34,26,29,46,16,29,46,34,50,32,22,24,49,47,13,32,54,53,59,72,42,70,88,63,88,78,56,68,67,40,54,52,39,36,46,43,18,42,52,43,30,25,50,54,35,50,53,50,32,63,73,67,66,49,59,34,62,52,33,31,40,49,33,43,61,34,23,36,28,29,21,63,63,52,22,53,47,9,49,76,49,67,25,54,33,68,60,35,32,24,33,25,52,50,20,49,61,54,30,60,59,46,39,25,50,47,48,41,46,28,50,68,76,35,54,123,110,68,58,36,52,48,37,34,40,68,38,45,44,13,51,50,50,36,18,48,50,20,22,52,49,30,74,73,67,65,58,55,60,69,40,53,49,50,48,39,65,70,40,22,48,43,26,36,52,28,55,46,52,50,73,33,88,83,58,74,70,55,54,52,50,46,50,48,37,52,48,51,40,51,52,34,38,51,49,29,51,53,52,26,62,75,70,62,50,53,73,56,53,29,31,44,49,20,40,45,41,37,37,51,25,42,63,49,51,35,48,42,49,54,50,46,58,45,65,32,71,89,48,48,56,95,91,36,57,83,52,37,48,55,32,49,43,51,48,47,47,38,34,48,49,47,50,49,42,44,53,23,57,39,45,32,37,30,46,68,61,68,56,53,70,66,56,28,55,55,41,50,76,66,41,68,64,62,55,37,50,52,49,24,56,55,49,66,72,42,98,54,69,58,81,73,39,46,58,35,60,30,37,49,33,27,29,47,16,30,46,34,51,32,22,25,50,48,12,31,54,52,59,75,43,70,88,62,89,78,56,67,67,41,55,52,40,35,47,42,18,41,51,44,32,26,50,55,33,51,54,50,33,62,74,67,67,49,58,33,63,53,34,30,39,50,32,43,60,34,23,36,28,28,21,62,61,51,22,53,47,8,50,75,49,65,24,54,34,68,58,35,31,24,32,25,51,50,20,48,61,53,30,61,59,46,38,25,50,46,47,40,46,28,50,68,76,35,53,122

Radius of gyration: 26.36 Å; Cα contacts (8 Å, |Δi|>4): 969; chains: 2; bounding box: 52×82×60 Å

Foldseek 3Di:
DVLLVVCLVQFLVVLVVLLQVLQVVCVVPVDDLVVLVCCLQPFQLLLQLLLLLLVDDDDPLLVLLLVLLVVLLVVLLVVLQVVCVVVVPDLLVSLLLSQFQRAFALQLRVQSRLQRLQVDPVQDDPNDRPQSSVLNNSSVSSVLSRVLCCQQVLLCSLLSNPDPSVVSNVSSVVRVNVVSNVVSVVVNPDPDDCCPPPCVVVSVVSNVVRRSSSSSSNSNLLSVFDADDPDPSLVVSLCCQQPVQLVVLQVSCVVSVPAASSSLSSSLSSRGGRHSVSLVSNVVNVRPNNSSSNSRNVSNVVNSNSSSVSSSVSCVVHPD/DVLLVCCLVQFLVVLVVLLQVLQVVCVPPVDDLVVLVCCLQPFQLLLQLLLLLLVDDDDPLLVLLLVLLVVLLVVLLVVLQVVCVVVVPDLLVSLLLSQQQRAFALQLRVQSRLQRLQVDPVQDDPNDRPQSSVLNNSSVSSVLSRVLCCQQVLLCSLLSNPDPSVVSNVSSVVRVNVVSNVVSVVVNPDPDDCCPPPCVVVSVVSNVVRRSSSSSSNSNLLSVFDADDDDPSLVVSLCCQQPVQLVVLQVSCVVSVPAASSSLSSSLSSRGGRHSVSLVSNVVNVRPNNSSSNSRNVSNVVNSNSSSVSSSVSCVVHPD

pLDDT: mean 92.32, std 7.27, range [62.28, 98.62]

Sequence (640 aa):
MDIFFHILINNIIPIFFLITIGYILNKIFDLDMYTLSKLNFYVFVPAFLLVNIYTTDLDSRFLKVFLFGILLVALNYILGILISLLLGYSNSLKNAFINSITFINSGNIGIPLITLIFSNEIFIVNGTNPYIDIALTSHIIIYITQNIFTNTLGFYNASRGSTDWKNSLKSIFKIPVIYIIILAILLKFIPYDMTQNPIWTGLSYAKQGMISFALLVLGIQLSKTPIFFKNNVVYLSNFIRLLGGPFIAFILIKTLNINTIMAQTLMVSSSLPTAVNTALIAVEHNNEPEFASQVVMTSTIFSVITLSFIVSLSRIIFPLMDIFFHILINNIIPIFFLITIGYILNKIFDLDMYTLSKLNFYVFVPAFLLVNIYTTDLDSRFLKVFLFGILLVALNYILGILISLLLGYSNSLKNAFINSITFINSGNIGIPLITLIFSNEIFIVNGTNPYIDIALTSHIIIYITQNIFTNTLGFYNASRGSTDWKNSLKSIFKIPVIYIIILAILLKFIPYDMTQNPIWTGLSYAKQGMISFALLVLGIQLSKTPIFFKNNVVYLSNFIRLLGGPFIAFILIKTLNINTIMAQTLMVSSSLPTAVNTALIAVEHNNEPEFASQVVMTSTIFSVITLSFIVSLSRIIFPL

Secondary structure (DSSP, 8-state):
-HHHHHHIIIIIHHHHHHHHHHHHHHHHH---HHHHHHHIIIIIHHHHHHHHHHHS---THHHHHHHHHHHHHHHHHHHHHHHHHHHT--HHHHHHHHHHHH-B-IIIIIHHHHHHHHTSGGG-BTTB-TTHHHHHHHHHHHHHHHHHHIIIIIHHHHTTT-S-HHHHHHHHTT-HHHHHHHHHHHHHTSSS-GGGSHHHHHHHHHHHHHHHHHHHHHHHHHHTS------HHHHHHHHIIIIIHHHHHHHHHHHTT--HHHHHHHHHHTT--B-HHHHHHHHHTTSSHHHHHHHHHHHHHHHHHHHHHHHHHHHHHS--/-HHHHHHIIIIIHHHHHHHHHHHHHHHHH---HHHHHHHIIIIIHHHHHHHHHHHS---THHHHHHHHHHHHHHHHHHHHHHHHHHHT--HHHHHHHHHHHH-B-IIIIIHHHHHHHHTSGGG-BTTB-TTHHHHHHHHHHHHHHHHHHIIIIIHHHHTTT-S-HHHHHHHHTT-HHHHHHHHHHHHHTSSS-GGGSHHHHHHHHHHHHHHHHHHHHHHHHHHTS------HHHHHHHHIIIIIHHHHHHHHHHHTT--HHHHHHHHHHTT--B-HHHHHHHHHTTSSHHHHHHHHHHHHHHHHHHHHHHHHHHHHHS--

InterPro domains:
  IPR004776 Membrane transport PIN-like [PF03547] (9-310)
  IPR038770 Sodium/solute symporter superfamily [G3DSA:1.20.1530.20] (162-315)